Protein AF-A0A935LVL6-F1 (afdb_monomer)

Nearest PDB structures (foldseek):
  3tn4-assembly1_B  TM=4.887E-01  e=4.493E-04  Geobacillus kaustophilus HTA426
  3tnb-assembly1_B  TM=4.854E-01  e=2.187E-03  Geobacillus kaustophilus HTA426
  1w8s-assembly1_A  TM=5.101E-01  e=4.886E-02  Thermoproteus tenax
  1ojx-assembly1_E  TM=4.366E-01  e=8.780E-02  Thermoproteus tenax
  8hp2-assembly1_A  TM=2.354E-01  e=1.380E+00  Candida tropicalis

Radius of gyration: 24.81 Å; Cα contacts (8 Å, |Δi|>4): 766; chains: 1; bounding box: 55×67×106 Å

Sequence (387 aa):
MIPTLLFLFLLAPSLYAQAGWILEDSTWGQPFQRWEATSFIASPCDPQFDRIRDLMLDSLVRFTGVNRLRVEVRSGSENPVDHYAEWRAAGCPGGSDPAYLRWRQNRYVTVNDNDDSTINEGGFHFTELDATIENVVIPLRTRLEARGEDLHVNLCYVAFTGQNVGGTYIHDRPHEYAEFVLAVHQHLKKKWNIVPDSWEAVLEPDLVPQWTAQKLGAALNATAVTLRNNGIEPRFVAPSTTNMSNAIPWTKQIVAYPNAKAALKEMSYHRYSGTSIDVAVEIRSYADTLGIGSSMLEWWFDNATPDVLRTDLLTAGNTSWQEATISGHFDLIREGDSVRITRKKNAVLNGILTRYIKPGAMRIADSSENRYEEHSGRIRCGYQSKN

Secondary structure (DSSP, 8-state):
-PPP------------------EEEEEESSPP-EEEEES--S-TT-TTHHHHHHHHHHHHHHHT---EEEEEEEGGGBSSS-HHHHHHHTT---TT-HHHHHHHHHTT----SSSSSS--GGGB--HHHHHHIIIIIHHHHHHHHTTT---EEEEEEE--GGG-SS----TTSHHHHHHHHHHHHHHHHHHH----SEEE--SSGGG-TT--HHHHHHHHHHHHHHHHHTT----EEEEEEEEGGGHHHHHHHHTTSHHHHHHEEEEEEEEEES--HHHHHHHHHHHHHHT-EEEEEE-TTTT--HHHHHHHHHTS-EEEEEEEETGGGEEEEEETTEEEEEE-HHHHHHHHHHTT--TT-EEEEEGGGGTT-TTT----EEEEPP-

Mean predicted aligned error: 7.09 Å

Solvent-accessible surface area (backbone atoms only — not comparable to full-atom values): 20690 Å² total; per-residue (Å²): 140,80,86,82,82,81,84,79,81,81,77,75,81,80,78,74,78,74,87,77,83,50,72,45,95,49,69,55,84,57,51,27,52,40,33,30,26,32,68,53,65,70,62,95,65,42,94,57,38,70,62,52,44,50,55,48,52,59,46,38,57,72,45,42,34,48,37,24,36,37,39,70,42,48,46,16,30,31,16,84,56,54,42,58,55,55,19,50,74,68,59,54,53,61,85,87,36,68,52,33,45,53,23,61,29,39,45,35,23,30,41,79,56,55,102,70,87,64,90,42,73,80,18,51,40,54,64,64,46,52,50,45,41,68,69,39,51,52,61,47,32,57,58,30,47,77,70,80,40,69,63,43,38,32,37,30,33,36,53,69,50,89,54,36,79,62,82,49,75,54,62,72,38,28,58,54,34,21,41,52,54,45,52,53,47,50,49,38,34,74,76,72,68,40,72,70,68,27,37,30,68,35,58,32,35,84,80,26,90,81,51,45,40,59,49,51,11,48,19,41,24,39,26,32,50,52,31,46,79,68,77,37,86,51,35,30,33,35,45,32,16,44,36,35,59,48,25,58,69,30,39,62,40,20,49,70,28,68,47,21,39,74,24,47,49,30,47,22,20,18,62,81,33,64,73,49,72,68,50,27,41,51,49,25,55,54,25,54,78,71,75,31,28,23,25,44,70,44,34,72,88,86,61,48,32,59,66,52,53,46,45,39,47,70,48,19,40,33,16,31,43,26,52,36,35,55,35,65,38,40,46,83,46,77,60,86,95,43,77,50,73,46,72,30,72,43,43,55,58,42,16,67,52,38,61,70,60,47,65,59,17,35,38,25,45,36,66,66,65,85,75,77,49,96,83,68,80,70,88,64,68,52,73,44,71,71,130

Foldseek 3Di:
DDDDDDDDPPPDPPPPPDPDWDFDPDFDADFFAFEEAELDQDQLLDPCLLVSLVQLLLCCVVFQLGQEYEYEDELLQQALDPLVVQCVVVRVDDDPDPSNLSCQQRSQAHDHCDPDLDDPVSRGDCVVSVSSCVRGVVVNQVSQVVVVGGHQYEYEYEHQPVRHPDHDHDCLAQSSVLSVVVSVQCVCCVPPVDGHNAYEQYAAQVNHVSDDLLSSLSNLLNNLVSCVVVVHHHAYEDDNHAALLVQVVSVVNSCVRPSSLVRYAEREYEHNHNDDLVSLQVLRVVCVVSSHFYEHADDDDQPLAPVVVQSNCQRNVHSYYYRYHSNRQWDWDDDPVDIDIDGDPRSNVSSVPSNPRDGRKTKTAIPVVPPDPPPPPRGDIDIDDPD

pLDDT: mean 89.14, std 17.25, range [29.91, 98.88]

Structure (mmCIF, N/CA/C/O backbone):
data_AF-A0A935LVL6-F1
#
_entry.id   AF-A0A935LVL6-F1
#
loop_
_atom_site.group_PDB
_atom_site.id
_atom_site.type_symbol
_atom_site.label_atom_id
_atom_site.label_alt_id
_atom_site.label_comp_id
_atom_site.label_asym_id
_atom_site.label_entity_id
_atom_site.label_seq_id
_atom_site.pdbx_PDB_ins_code
_atom_site.Cartn_x
_atom_site.Cartn_y
_atom_site.Cartn_z
_atom_site.occupancy
_atom_site.B_iso_or_equiv
_atom_site.auth_seq_id
_atom_site.auth_comp_id
_atom_site.auth_asym_id
_atom_site.auth_atom_id
_atom_site.pdbx_PDB_model_num
ATOM 1 N N . MET A 1 1 ? -9.160 46.300 80.493 1.00 36.72 1 MET A N 1
ATOM 2 C CA . MET A 1 1 ? -9.694 45.086 79.841 1.00 36.72 1 MET A CA 1
ATOM 3 C C . MET A 1 1 ? -10.055 45.454 78.413 1.00 36.72 1 MET A C 1
ATOM 5 O O . MET A 1 1 ? -11.001 46.201 78.219 1.00 36.72 1 MET A O 1
ATOM 9 N N . ILE A 1 2 ? -9.237 45.034 77.449 1.00 30.97 2 ILE A N 1
ATOM 10 C CA . ILE A 1 2 ? -9.444 45.250 76.010 1.00 30.97 2 ILE A CA 1
ATOM 11 C C . ILE A 1 2 ? -9.956 43.913 75.455 1.00 30.97 2 ILE A C 1
ATOM 13 O O . ILE A 1 2 ? -9.275 42.913 75.683 1.00 30.97 2 ILE A O 1
ATOM 17 N N . PRO A 1 3 ? -11.118 43.837 74.785 1.00 37.59 3 PRO A N 1
ATOM 18 C CA . PRO A 1 3 ? -11.537 42.604 74.142 1.00 37.59 3 PRO A CA 1
ATOM 19 C C . PRO A 1 3 ? -10.893 42.513 72.757 1.00 37.59 3 PRO A C 1
ATOM 21 O O . PRO A 1 3 ? -11.117 43.348 71.883 1.00 37.59 3 PRO A O 1
ATOM 24 N N . THR A 1 4 ? -10.070 41.486 72.578 1.00 35.34 4 THR A N 1
ATOM 25 C CA . THR A 1 4 ? -9.471 41.098 71.303 1.00 35.34 4 THR A CA 1
ATOM 26 C C . THR A 1 4 ? -10.552 40.502 70.397 1.00 35.34 4 THR A C 1
ATOM 28 O O . THR A 1 4 ? -11.146 39.478 70.732 1.00 35.34 4 THR A O 1
ATOM 31 N N . LEU A 1 5 ? -10.807 41.135 69.249 1.00 33.56 5 LEU A N 1
ATOM 32 C CA . LEU A 1 5 ? -11.613 40.572 68.164 1.00 33.56 5 LEU A CA 1
ATOM 33 C C . LEU A 1 5 ? -10.798 39.469 67.467 1.00 33.56 5 LEU A C 1
ATOM 35 O O . LEU A 1 5 ? -9.768 39.750 66.855 1.00 33.56 5 LEU A O 1
ATOM 39 N N . LEU A 1 6 ? -11.255 38.221 67.554 1.00 29.91 6 LEU A N 1
ATOM 40 C CA . LEU A 1 6 ? -10.710 37.104 66.785 1.00 29.91 6 LEU A CA 1
ATOM 41 C C . LEU A 1 6 ? -11.423 37.060 65.424 1.00 29.91 6 LEU A C 1
ATOM 43 O O . LEU A 1 6 ? -12.590 36.682 65.342 1.00 29.91 6 LEU A O 1
ATOM 47 N N . PHE A 1 7 ? -10.735 37.465 64.355 1.00 34.50 7 PHE A N 1
ATOM 48 C CA . PHE A 1 7 ? -11.196 37.247 62.983 1.00 34.50 7 PHE A CA 1
ATO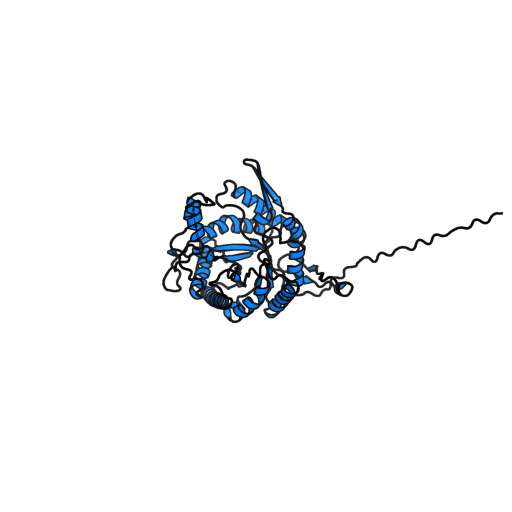M 49 C C . PHE A 1 7 ? -10.971 35.777 62.608 1.00 34.50 7 PHE A C 1
ATOM 51 O O . PHE A 1 7 ? -9.836 35.343 62.415 1.00 34.50 7 PHE A O 1
ATOM 58 N N . LEU A 1 8 ? -12.055 35.008 62.503 1.00 31.31 8 LEU A N 1
ATOM 59 C CA . LEU A 1 8 ? -12.034 33.672 61.914 1.00 31.31 8 LEU A CA 1
ATOM 60 C C . LEU A 1 8 ? -12.079 33.826 60.383 1.00 31.31 8 LEU A C 1
ATOM 62 O O . LEU A 1 8 ? -13.119 34.162 59.818 1.00 31.31 8 LEU A O 1
ATOM 66 N N . PHE A 1 9 ? -10.957 33.599 59.699 1.00 36.47 9 PHE A N 1
ATOM 67 C CA . PHE A 1 9 ? -10.961 33.410 58.248 1.00 36.47 9 PHE A CA 1
ATOM 68 C C . PHE A 1 9 ? -11.577 32.039 57.936 1.00 36.47 9 PHE A C 1
ATOM 70 O O . PHE A 1 9 ? -10.944 31.003 58.130 1.00 36.47 9 PHE A O 1
ATOM 77 N N . LEU A 1 10 ? -12.817 32.030 57.443 1.00 38.78 10 LEU A N 1
ATOM 78 C CA . LEU A 1 10 ? -13.394 30.880 56.749 1.00 38.78 10 LEU A CA 1
ATOM 79 C C . LEU A 1 10 ? -12.678 30.731 55.399 1.00 38.78 10 LEU A C 1
ATOM 81 O O . LEU A 1 10 ? -13.042 31.367 54.413 1.00 38.78 10 LEU A O 1
ATOM 85 N N . LEU A 1 11 ? -11.638 29.898 55.357 1.00 40.16 11 LEU A N 1
ATOM 86 C CA . LEU A 1 11 ? -11.131 29.350 54.102 1.00 40.16 11 LEU A CA 1
ATOM 87 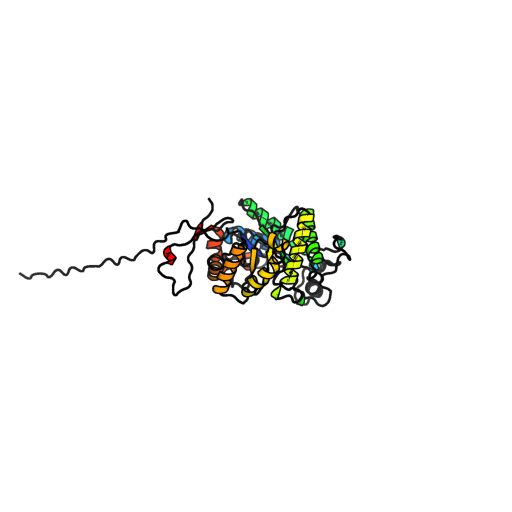C C . LEU A 1 11 ? -12.172 28.352 53.587 1.00 40.16 11 LEU A C 1
ATOM 89 O O . LEU A 1 11 ? -12.275 27.237 54.095 1.00 40.16 11 LEU A O 1
ATOM 93 N N . ALA A 1 12 ? -12.969 28.758 52.599 1.00 43.97 12 ALA A N 1
ATOM 94 C CA . ALA A 1 12 ? -13.774 27.821 51.830 1.00 43.97 12 ALA A CA 1
ATOM 95 C C . ALA A 1 12 ? -12.820 26.848 51.109 1.00 43.97 12 ALA A C 1
ATOM 97 O O . ALA A 1 12 ? -11.980 27.311 50.329 1.00 43.97 12 ALA A O 1
ATOM 98 N N . PRO A 1 13 ? -12.901 25.524 51.334 1.00 47.06 13 PRO A N 1
ATOM 99 C CA . PRO A 1 13 ? -12.184 24.587 50.491 1.00 47.06 13 PRO A CA 1
ATOM 100 C C . PRO A 1 13 ? -12.800 24.680 49.095 1.00 47.06 13 PRO A C 1
ATOM 102 O O . PRO A 1 13 ? -13.972 24.366 48.887 1.00 47.06 13 PRO A O 1
ATOM 105 N N . SER A 1 14 ? -12.013 25.148 48.132 1.00 48.31 14 SER A N 1
ATOM 106 C CA . SER A 1 14 ? -12.332 24.992 46.720 1.00 48.31 14 SER A CA 1
ATOM 107 C C . SER A 1 14 ? -12.294 23.496 46.414 1.00 48.31 14 SER A C 1
ATOM 109 O O . SER A 1 14 ? -11.238 22.904 46.208 1.00 48.31 14 SER A O 1
ATOM 111 N N . LEU A 1 15 ? -13.466 22.861 46.436 1.00 45.41 15 LEU A N 1
ATOM 112 C CA . LEU A 1 15 ? -13.675 21.547 45.844 1.00 45.41 15 LEU A CA 1
ATOM 113 C C . LEU A 1 15 ? -13.460 21.695 44.336 1.00 45.41 15 LEU A C 1
ATOM 115 O O . LEU A 1 15 ? -14.382 22.020 43.592 1.00 45.41 15 LEU A O 1
ATOM 119 N N . TYR A 1 16 ? -12.229 21.483 43.877 1.00 48.66 16 TYR A N 1
ATOM 120 C CA . TYR A 1 16 ? -12.004 21.155 42.478 1.00 48.66 16 TYR A CA 1
ATOM 121 C C . TYR A 1 16 ? -12.711 19.825 42.228 1.00 48.66 16 TYR A C 1
ATOM 123 O O . TYR A 1 16 ? -12.293 18.789 42.744 1.00 48.66 16 TYR A O 1
ATOM 131 N N . ALA A 1 17 ? -13.810 19.856 41.475 1.00 50.00 17 ALA A N 1
ATOM 132 C CA . ALA A 1 17 ? -14.411 18.643 40.954 1.00 50.00 17 ALA A CA 1
ATOM 133 C C . ALA A 1 17 ? -13.336 17.917 40.132 1.00 50.00 17 ALA A C 1
ATOM 135 O O . ALA A 1 17 ? -12.923 18.401 39.077 1.00 50.00 17 ALA A O 1
ATOM 136 N N . GLN A 1 18 ? -12.839 16.786 40.634 1.00 52.22 18 GLN A N 1
ATOM 137 C CA . GLN A 1 18 ? -12.049 15.883 39.810 1.00 52.22 18 GLN A CA 1
ATOM 138 C C . GLN A 1 18 ? -12.948 15.441 38.658 1.00 52.22 18 GLN A C 1
ATOM 140 O O . GLN A 1 18 ? -14.045 14.929 38.886 1.00 52.22 18 GLN A O 1
ATOM 145 N N . ALA A 1 19 ? -12.500 15.668 37.424 1.00 54.75 19 ALA A N 1
ATOM 146 C CA . ALA A 1 19 ? -13.120 15.057 36.262 1.00 54.75 19 ALA A CA 1
ATOM 147 C C . ALA A 1 19 ? -12.921 13.539 36.385 1.00 54.75 19 ALA A C 1
ATOM 149 O O . ALA A 1 19 ? -11.852 13.014 36.078 1.00 54.75 19 ALA A O 1
ATOM 150 N N . GLY A 1 20 ? -13.923 12.860 36.944 1.00 51.50 20 GLY A N 1
ATOM 151 C CA . GLY A 1 20 ? -14.005 11.409 36.951 1.00 51.50 20 GLY A CA 1
ATOM 152 C C . GLY A 1 20 ? -14.354 10.921 35.551 1.00 51.50 20 GLY A C 1
ATOM 153 O O . GLY A 1 20 ? -15.218 11.499 34.892 1.00 51.50 20 GLY A O 1
ATOM 154 N N . TRP A 1 21 ? -13.671 9.874 35.107 1.00 55.03 21 TRP A N 1
ATOM 155 C CA . TRP A 1 21 ? -13.921 9.219 33.828 1.00 55.03 21 TRP A CA 1
ATOM 156 C C . TRP A 1 21 ? -14.741 7.967 3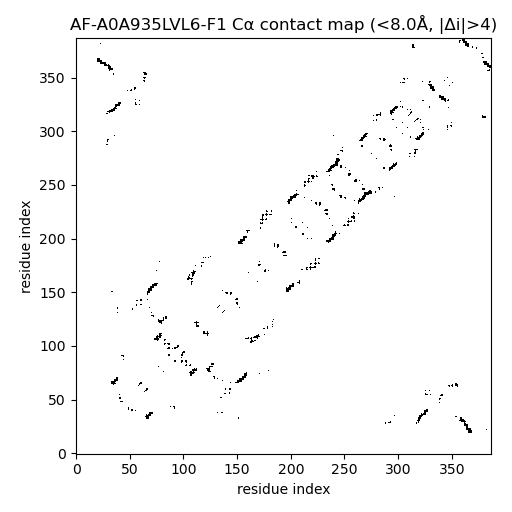4.102 1.00 55.03 21 TRP A C 1
ATOM 158 O O . TRP A 1 21 ? -14.334 7.135 34.914 1.00 55.03 21 TRP A O 1
ATOM 168 N N . ILE A 1 22 ? -15.894 7.846 33.452 1.00 60.09 22 ILE A N 1
ATOM 169 C CA . ILE A 1 22 ? -16.704 6.630 33.491 1.00 60.09 22 ILE A CA 1
ATOM 170 C C . ILE A 1 22 ? -16.692 6.078 32.068 1.00 60.09 22 ILE A C 1
ATOM 172 O O . ILE A 1 22 ? -17.391 6.580 31.186 1.00 60.09 22 ILE A O 1
ATOM 176 N N . LEU A 1 23 ? -15.854 5.067 31.852 1.00 61.75 23 LEU A N 1
ATOM 177 C CA . LEU A 1 23 ? -15.909 4.263 30.637 1.00 61.75 23 LEU A CA 1
ATOM 178 C C . LEU A 1 23 ? -17.202 3.450 30.680 1.00 61.75 23 LEU A C 1
ATOM 180 O O . LEU A 1 23 ? -17.509 2.841 31.707 1.00 61.75 23 LEU A O 1
ATOM 184 N N . GLU A 1 24 ? -17.974 3.480 29.599 1.00 67.62 24 GLU A N 1
ATOM 185 C CA . GLU A 1 24 ? -19.122 2.587 29.468 1.00 67.62 24 GLU A CA 1
ATOM 186 C C . GLU A 1 24 ? -18.647 1.178 29.119 1.00 67.62 24 GLU A C 1
ATOM 188 O O . GLU A 1 24 ? -17.582 1.009 28.547 1.00 67.62 24 GLU A O 1
ATOM 193 N N . ASP A 1 25 ? -19.453 0.152 29.377 1.00 67.31 25 ASP A N 1
ATOM 194 C CA . ASP A 1 25 ? -19.180 -1.190 28.838 1.00 67.31 25 ASP A CA 1
ATOM 195 C C . ASP A 1 25 ? -19.676 -1.336 27.379 1.00 67.31 25 ASP A C 1
ATOM 197 O O . ASP A 1 25 ? -19.673 -2.429 26.808 1.00 67.31 25 ASP A O 1
ATOM 201 N N . SER A 1 26 ? -20.134 -0.242 26.756 1.00 72.06 26 SER A N 1
ATOM 202 C CA . SER A 1 26 ? -20.651 -0.232 25.390 1.00 72.06 26 SER A CA 1
ATOM 203 C C . SER A 1 26 ? -19.505 -0.091 24.374 1.00 72.06 26 SER A C 1
ATOM 205 O O . SER A 1 26 ? -18.752 0.886 24.350 1.00 72.06 26 SER A O 1
ATOM 207 N N . THR A 1 27 ? -19.350 -1.100 23.512 1.00 78.12 27 THR A N 1
ATOM 208 C CA . THR A 1 27 ? -18.382 -1.076 22.402 1.00 78.12 27 THR A CA 1
ATOM 209 C C . THR A 1 27 ? -19.051 -0.699 21.089 1.00 78.12 27 THR A C 1
ATOM 211 O O . THR A 1 27 ? -20.196 -1.090 20.859 1.00 78.12 27 THR A O 1
ATOM 214 N N . TRP A 1 28 ? -18.327 -0.040 20.182 1.00 80.62 28 TRP A N 1
ATOM 215 C CA . TRP A 1 28 ? -18.859 0.322 18.864 1.00 80.62 28 TRP A CA 1
ATOM 216 C C . TRP A 1 28 ? -17.867 0.119 17.709 1.00 80.62 28 TRP A C 1
ATOM 218 O O . TRP A 1 28 ? -16.644 0.124 17.887 1.00 80.62 28 TRP A O 1
ATOM 228 N N . GLY A 1 29 ? -18.426 -0.027 16.503 1.00 83.31 29 GLY A N 1
ATOM 229 C CA . GLY A 1 29 ? -17.693 -0.197 15.247 1.00 83.31 29 GLY A CA 1
ATOM 230 C C . GLY A 1 29 ? -17.007 -1.558 15.104 1.00 83.31 29 GLY A C 1
ATOM 231 O O . GLY A 1 29 ? -17.212 -2.482 15.891 1.00 83.31 29 GLY A O 1
ATOM 232 N N . GLN A 1 30 ? -16.170 -1.677 14.075 1.00 89.69 30 GLN A N 1
ATOM 233 C CA . GLN A 1 30 ? -15.358 -2.873 13.837 1.00 89.69 30 GLN A CA 1
ATOM 234 C C . GLN A 1 30 ? -14.138 -2.938 14.779 1.00 89.69 30 GLN A C 1
ATOM 236 O O . GLN A 1 30 ? -13.633 -1.882 15.179 1.00 89.69 30 GLN A O 1
ATOM 241 N N . PRO A 1 31 ? -13.615 -4.139 15.101 1.00 93.44 31 PRO A N 1
ATOM 242 C CA . PRO A 1 31 ? -12.371 -4.282 15.851 1.00 93.44 31 PRO A CA 1
ATOM 243 C C . PRO A 1 31 ? -11.193 -3.647 15.112 1.00 93.44 31 PRO A C 1
ATOM 245 O O . PRO A 1 31 ? -11.071 -3.782 13.889 1.00 93.44 31 PRO A O 1
ATOM 248 N N . PHE A 1 32 ? -10.294 -3.012 15.864 1.00 96.00 32 PHE A N 1
ATOM 249 C CA . PHE A 1 32 ? -9.035 -2.521 15.324 1.00 96.00 32 PHE A CA 1
ATOM 250 C C . PHE A 1 32 ? -8.251 -3.679 14.698 1.00 96.00 32 PHE A C 1
ATOM 252 O O . PHE A 1 32 ? -8.143 -4.754 15.285 1.00 96.00 32 PHE A O 1
ATOM 259 N N . GLN A 1 33 ? -7.720 -3.467 13.501 1.00 95.94 33 GLN A N 1
ATOM 260 C CA . GLN A 1 33 ? -6.953 -4.453 12.756 1.00 95.94 33 GLN A CA 1
ATOM 261 C C . GLN A 1 33 ? -5.463 -4.193 12.946 1.00 95.94 33 GLN A C 1
ATOM 263 O O . GLN A 1 33 ? -4.809 -4.981 13.620 1.00 95.94 33 GLN A O 1
ATOM 268 N N . ARG A 1 34 ? -4.899 -3.127 12.361 1.00 96.94 34 ARG A N 1
ATOM 269 C CA . ARG A 1 34 ? -3.433 -3.000 12.240 1.00 96.94 34 ARG A CA 1
ATOM 270 C C . ARG A 1 34 ? -2.910 -1.569 12.111 1.00 96.94 34 ARG A C 1
ATOM 272 O O . ARG A 1 34 ? -3.566 -0.724 11.505 1.00 96.94 34 ARG A O 1
ATOM 279 N N . TRP A 1 35 ? -1.676 -1.353 12.562 1.00 97.56 35 TRP A N 1
ATOM 280 C CA . TRP A 1 35 ? -0.876 -0.152 12.288 1.00 97.56 35 TRP A CA 1
ATOM 281 C C . TRP A 1 35 ? 0.002 -0.386 11.064 1.00 97.56 35 TRP A C 1
ATOM 283 O O . TRP A 1 35 ? 0.789 -1.336 11.060 1.00 97.56 35 TRP A O 1
ATOM 293 N N . GLU A 1 36 ? -0.129 0.456 10.043 1.00 98.06 36 GLU A N 1
ATOM 294 C CA . GLU A 1 36 ? 0.543 0.278 8.756 1.00 98.06 36 GLU A CA 1
ATOM 295 C C . GLU A 1 36 ? 1.732 1.235 8.571 1.00 98.06 36 GLU A C 1
ATOM 297 O O . GLU A 1 36 ? 1.731 2.372 9.043 1.00 98.06 36 GLU A O 1
ATOM 302 N N . ALA A 1 37 ? 2.748 0.772 7.844 1.00 97.69 37 ALA A N 1
ATOM 303 C CA . ALA A 1 37 ? 3.737 1.619 7.186 1.00 97.69 37 ALA A CA 1
ATOM 304 C C . ALA A 1 37 ? 3.954 1.139 5.745 1.00 97.69 37 ALA A C 1
ATOM 306 O O . ALA A 1 37 ? 3.845 -0.055 5.473 1.00 97.69 37 ALA A O 1
ATOM 307 N N . THR A 1 38 ? 4.336 2.034 4.833 1.00 98.06 38 THR A N 1
ATOM 308 C CA . THR A 1 38 ? 4.813 1.637 3.494 1.00 98.06 38 THR A CA 1
ATOM 309 C C . THR A 1 38 ? 6.277 1.193 3.545 1.00 98.06 38 THR A C 1
ATOM 311 O O . THR A 1 38 ? 7.090 1.807 4.237 1.00 98.06 38 THR A O 1
ATOM 314 N N . SER A 1 39 ? 6.645 0.155 2.793 1.00 98.00 39 SER A N 1
ATOM 315 C CA . SER A 1 39 ? 7.922 -0.575 2.900 1.00 98.00 39 SER A CA 1
ATOM 316 C C . SER A 1 39 ? 9.217 0.191 2.593 1.00 98.00 39 SER A C 1
ATOM 318 O O . SER A 1 39 ? 10.304 -0.368 2.741 1.00 98.00 39 SER A O 1
ATOM 320 N N . PHE A 1 40 ? 9.154 1.461 2.195 1.00 97.06 40 PHE A N 1
ATOM 321 C CA . PHE A 1 40 ? 10.341 2.222 1.815 1.00 97.06 40 PHE A CA 1
ATOM 322 C C . PHE A 1 40 ? 11.240 2.585 3.018 1.00 97.06 40 PHE A C 1
ATOM 324 O O . PHE A 1 40 ? 10.791 3.219 3.975 1.00 97.06 40 PHE A O 1
ATOM 331 N N . ILE A 1 41 ? 12.530 2.227 2.930 1.00 96.69 41 ILE A N 1
ATOM 332 C CA . ILE A 1 41 ? 13.581 2.464 3.947 1.00 96.69 41 ILE A CA 1
ATOM 333 C C . ILE A 1 41 ? 14.620 3.477 3.443 1.00 96.69 41 ILE A C 1
ATOM 335 O O . ILE A 1 41 ? 14.835 4.528 4.042 1.00 96.69 41 ILE A O 1
ATOM 339 N N . ALA A 1 42 ? 15.289 3.149 2.341 1.00 95.00 42 ALA A N 1
ATOM 340 C CA . ALA A 1 42 ? 16.342 3.941 1.717 1.00 95.00 42 ALA A CA 1
ATOM 341 C C . ALA A 1 42 ? 16.494 3.501 0.253 1.00 95.00 42 ALA A C 1
ATOM 343 O O . ALA A 1 42 ? 15.818 2.570 -0.192 1.00 95.00 42 ALA A O 1
ATOM 344 N N . SER A 1 43 ? 17.391 4.153 -0.493 1.00 91.75 43 SER A N 1
ATOM 345 C CA . SER A 1 43 ? 17.746 3.693 -1.840 1.00 91.75 43 SER A CA 1
ATOM 346 C C . SER A 1 43 ? 18.260 2.244 -1.794 1.00 91.75 43 SER A C 1
ATOM 348 O O . SER A 1 43 ? 19.101 1.938 -0.947 1.00 91.75 43 SER A O 1
ATOM 350 N N . PRO A 1 44 ? 17.820 1.352 -2.699 1.00 88.25 44 PRO A N 1
ATOM 351 C CA . PRO A 1 44 ? 18.236 -0.051 -2.698 1.00 88.25 44 PRO A CA 1
ATOM 352 C C . PRO A 1 44 ? 19.713 -0.275 -3.062 1.00 88.25 44 PRO A C 1
ATOM 354 O O . PRO A 1 44 ? 20.191 -1.396 -2.902 1.00 88.25 44 PRO A O 1
ATOM 357 N N . CYS A 1 45 ? 20.423 0.747 -3.556 1.00 92.88 45 CYS A N 1
ATOM 358 C CA . CYS A 1 45 ? 21.876 0.715 -3.771 1.00 92.88 45 CYS A CA 1
ATOM 359 C C . CYS A 1 45 ? 22.651 1.566 -2.750 1.00 92.88 45 CYS A C 1
ATOM 361 O O . CYS A 1 45 ? 23.804 1.926 -2.984 1.00 92.88 45 CYS A O 1
ATOM 363 N N . ASP A 1 46 ? 22.032 1.938 -1.628 1.00 93.38 46 ASP A N 1
ATOM 364 C CA . ASP A 1 46 ? 22.750 2.609 -0.549 1.00 93.38 46 ASP A CA 1
ATOM 365 C C . ASP A 1 46 ? 23.834 1.676 0.022 1.00 93.38 46 ASP A C 1
ATOM 367 O O . ASP A 1 46 ? 23.508 0.564 0.445 1.00 93.38 46 ASP A O 1
ATOM 371 N N . PRO A 1 47 ? 25.115 2.087 0.087 1.00 93.50 47 PRO A N 1
ATOM 372 C CA . PRO A 1 47 ? 26.181 1.225 0.602 1.00 93.50 47 PRO A CA 1
ATOM 373 C C . PRO A 1 47 ? 25.995 0.867 2.084 1.00 93.50 47 PRO A C 1
ATOM 375 O O . PRO A 1 47 ? 26.590 -0.090 2.569 1.00 93.50 47 PRO A O 1
ATOM 378 N N . GLN A 1 48 ? 25.170 1.622 2.815 1.00 95.31 48 GLN A N 1
ATOM 379 C CA . GLN A 1 48 ? 24.835 1.369 4.215 1.00 95.31 48 GLN A CA 1
ATOM 380 C C . GLN A 1 48 ? 23.414 0.801 4.374 1.00 95.31 48 GLN A C 1
ATOM 382 O O . GLN A 1 48 ? 22.899 0.785 5.495 1.00 95.31 48 GLN A O 1
ATOM 387 N N . PHE A 1 49 ? 22.780 0.337 3.286 1.00 96.00 49 PHE A N 1
ATOM 388 C CA . PHE A 1 49 ? 21.383 -0.107 3.270 1.00 96.00 49 PHE A CA 1
ATOM 389 C C . PHE A 1 49 ? 21.076 -1.114 4.379 1.00 96.00 49 PHE A C 1
ATOM 391 O O . PHE A 1 49 ? 20.155 -0.878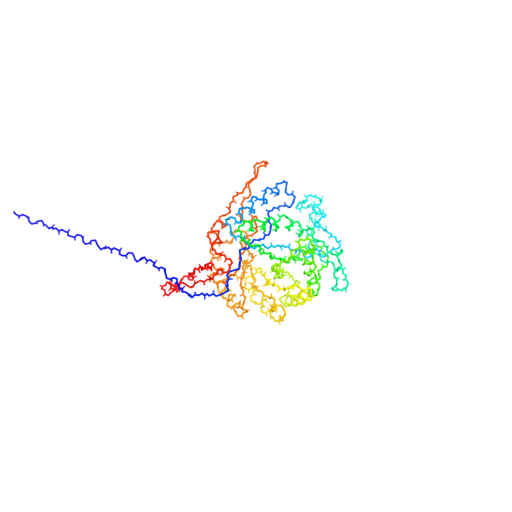 5.154 1.00 96.00 49 PHE A O 1
ATOM 398 N N . ASP A 1 50 ? 21.868 -2.183 4.513 1.00 96.62 50 ASP A N 1
ATOM 399 C CA . ASP A 1 50 ? 21.625 -3.228 5.517 1.00 96.62 50 ASP A CA 1
ATOM 400 C C . ASP A 1 50 ? 21.605 -2.664 6.941 1.00 96.62 50 ASP A C 1
ATOM 402 O O . ASP A 1 50 ? 20.697 -2.942 7.724 1.00 96.62 50 ASP A O 1
ATOM 406 N N . ARG A 1 51 ? 22.565 -1.789 7.262 1.00 96.56 51 ARG A N 1
ATOM 407 C CA . ARG A 1 51 ? 22.646 -1.156 8.581 1.00 96.56 51 ARG A CA 1
ATOM 408 C C . ARG A 1 51 ? 21.476 -0.203 8.822 1.00 96.56 51 ARG A C 1
ATOM 410 O O . ARG A 1 51 ? 20.944 -0.167 9.929 1.00 96.56 51 ARG A O 1
ATOM 417 N N . ILE A 1 52 ? 21.070 0.567 7.811 1.00 98.00 52 ILE A N 1
ATOM 418 C CA . ILE A 1 52 ? 19.917 1.475 7.904 1.00 98.00 52 ILE A CA 1
ATOM 419 C C . ILE A 1 52 ? 18.626 0.672 8.080 1.00 98.00 52 ILE A C 1
ATOM 421 O O . ILE A 1 52 ? 17.842 0.982 8.978 1.00 98.00 52 ILE A O 1
ATOM 425 N N . ARG A 1 53 ? 18.436 -0.380 7.273 1.00 97.81 53 ARG A N 1
ATOM 426 C CA . ARG A 1 53 ? 17.317 -1.320 7.368 1.00 97.81 53 ARG A CA 1
ATOM 427 C C . ARG A 1 53 ? 17.203 -1.850 8.784 1.00 97.81 53 ARG A C 1
ATOM 429 O O . ARG A 1 53 ? 16.152 -1.698 9.397 1.00 97.81 53 ARG A O 1
ATOM 436 N N . ASP A 1 54 ? 18.267 -2.444 9.312 1.00 98.06 54 ASP A N 1
ATOM 437 C CA . ASP A 1 54 ? 18.194 -3.115 10.606 1.00 98.06 54 ASP A CA 1
ATOM 438 C C . ASP A 1 54 ? 17.914 -2.130 11.747 1.00 98.06 54 ASP A C 1
ATOM 440 O O . ASP A 1 54 ? 17.047 -2.397 12.580 1.00 98.06 54 ASP A O 1
ATOM 444 N N . LEU A 1 55 ? 18.534 -0.941 11.728 1.00 97.56 55 LEU A N 1
ATOM 445 C CA . LEU A 1 55 ? 18.229 0.127 12.685 1.00 97.56 55 LEU A CA 1
ATOM 446 C C . LEU A 1 55 ? 16.753 0.550 12.631 1.00 97.56 55 LEU A C 1
ATOM 448 O O . LEU A 1 55 ? 16.107 0.675 13.677 1.00 97.56 55 LEU A O 1
ATOM 452 N N . MET A 1 56 ? 16.222 0.788 11.429 1.00 98.19 56 MET A N 1
ATOM 453 C CA . MET A 1 56 ? 14.843 1.242 11.252 1.00 98.19 56 MET A CA 1
ATOM 454 C C . MET A 1 56 ? 13.842 0.157 11.638 1.00 98.19 56 MET A C 1
ATOM 456 O O . MET A 1 56 ? 12.948 0.442 12.428 1.00 98.19 56 MET A O 1
ATOM 460 N N . LEU A 1 57 ? 14.005 -1.082 11.164 1.00 98.31 57 LEU A N 1
ATOM 461 C CA . LEU A 1 57 ? 13.081 -2.179 11.468 1.00 98.31 57 LEU A CA 1
ATOM 462 C C . LEU A 1 57 ? 13.060 -2.517 12.963 1.00 98.31 57 LEU A C 1
ATOM 464 O O . LEU A 1 57 ? 11.983 -2.688 13.535 1.00 98.31 57 LEU A O 1
ATOM 468 N N . ASP A 1 58 ? 14.222 -2.541 13.624 1.00 96.56 58 ASP A N 1
ATOM 469 C CA . ASP A 1 58 ? 14.299 -2.760 15.070 1.00 96.56 58 ASP A CA 1
ATOM 470 C C . ASP A 1 58 ? 13.587 -1.650 15.860 1.00 96.56 58 ASP A C 1
ATOM 472 O O . ASP A 1 58 ? 12.962 -1.890 16.897 1.00 96.56 58 ASP A O 1
ATOM 476 N N . SER A 1 59 ? 13.720 -0.399 15.416 1.00 95.56 59 SER A N 1
ATOM 477 C CA . SER A 1 59 ? 13.071 0.749 16.051 1.00 95.56 59 SER A CA 1
ATOM 478 C C . SER A 1 59 ? 11.562 0.759 15.784 1.00 95.56 59 SER A C 1
ATOM 480 O O . SER A 1 59 ? 10.773 1.011 16.698 1.00 95.56 59 SER A O 1
ATOM 482 N N . LEU A 1 60 ? 11.154 0.408 14.564 1.00 95.75 60 LEU A N 1
ATOM 483 C CA . LEU A 1 60 ? 9.768 0.395 14.110 1.00 95.75 60 LEU A CA 1
ATOM 484 C C . LEU A 1 60 ? 8.914 -0.523 14.996 1.00 95.75 60 LEU A C 1
ATOM 486 O O . LEU A 1 60 ? 7.986 -0.039 15.651 1.00 95.75 60 LEU A O 1
ATOM 490 N N . VAL A 1 61 ? 9.292 -1.801 15.126 1.00 92.81 61 VAL A N 1
ATOM 491 C CA . VAL A 1 61 ? 8.530 -2.784 15.925 1.00 92.81 61 VAL A CA 1
ATOM 492 C C . VAL A 1 61 ? 8.502 -2.447 17.418 1.00 92.81 61 VAL A C 1
ATOM 494 O O . VAL A 1 61 ? 7.537 -2.756 18.114 1.00 92.81 61 VAL A O 1
ATOM 497 N N . ARG A 1 62 ? 9.552 -1.796 17.939 1.00 89.75 62 ARG A N 1
ATOM 498 C CA . ARG A 1 62 ? 9.647 -1.453 19.367 1.00 89.75 62 ARG A CA 1
ATOM 499 C C . ARG A 1 62 ? 8.843 -0.211 19.740 1.00 89.75 62 ARG A C 1
ATOM 501 O O . ARG A 1 62 ? 8.319 -0.151 20.852 1.00 89.75 62 ARG A O 1
ATOM 508 N N . PHE A 1 63 ? 8.776 0.787 18.859 1.00 89.38 63 PHE A N 1
ATOM 509 C CA . PHE A 1 63 ? 8.280 2.116 19.230 1.00 89.38 63 PHE A CA 1
ATOM 510 C C . PHE A 1 63 ? 6.989 2.533 18.546 1.00 89.38 63 PHE A C 1
ATOM 512 O O . PHE A 1 63 ? 6.206 3.246 19.165 1.00 89.38 63 PHE A O 1
ATOM 519 N N . THR A 1 64 ? 6.768 2.099 17.309 1.00 88.31 64 THR A N 1
ATOM 520 C CA . THR A 1 64 ? 5.629 2.564 16.502 1.00 88.31 64 THR A CA 1
ATOM 521 C C . THR A 1 64 ? 4.463 1.584 16.513 1.00 88.31 64 THR A C 1
ATOM 523 O O . THR A 1 64 ? 3.356 1.964 16.161 1.00 88.31 64 THR A O 1
ATOM 526 N N . GLY A 1 65 ? 4.682 0.331 16.930 1.00 88.62 65 GLY A N 1
ATOM 527 C CA . GLY A 1 65 ? 3.633 -0.694 16.957 1.00 88.62 65 GLY A CA 1
ATOM 528 C C . GLY A 1 65 ? 3.178 -1.171 15.573 1.00 88.62 65 GLY A C 1
ATOM 529 O O . GLY A 1 65 ? 2.208 -1.921 15.503 1.00 88.62 65 GLY A O 1
ATOM 530 N N . VAL A 1 66 ? 3.865 -0.759 14.499 1.00 95.94 66 VAL A N 1
ATOM 531 C CA . VAL A 1 66 ? 3.583 -1.192 13.125 1.00 95.94 66 VAL A CA 1
ATOM 532 C C . VAL A 1 66 ? 3.650 -2.713 13.030 1.00 95.94 66 VAL A C 1
ATOM 534 O O . VAL A 1 66 ? 4.671 -3.329 13.339 1.00 95.94 66 VAL A O 1
ATOM 537 N N . ASN A 1 67 ? 2.543 -3.294 12.581 1.00 96.62 67 ASN A N 1
ATOM 538 C CA . ASN A 1 67 ? 2.348 -4.729 12.383 1.00 96.62 67 ASN A CA 1
ATOM 539 C C . ASN A 1 67 ? 1.588 -5.042 11.082 1.00 96.62 67 ASN A C 1
ATOM 541 O O . ASN A 1 67 ? 1.155 -6.172 10.854 1.00 96.62 67 ASN A O 1
ATOM 545 N N . ARG A 1 68 ? 1.444 -4.035 10.220 1.00 98.38 68 ARG A N 1
ATOM 546 C CA . ARG A 1 68 ? 1.022 -4.153 8.832 1.00 98.38 68 ARG A CA 1
ATOM 547 C C . ARG A 1 68 ? 1.996 -3.398 7.942 1.00 98.38 68 ARG A C 1
ATOM 549 O O . ARG A 1 68 ? 2.491 -2.335 8.308 1.00 98.38 68 ARG A O 1
ATOM 556 N N . LEU A 1 69 ? 2.294 -3.963 6.786 1.00 98.69 69 LEU A N 1
ATOM 557 C CA . LEU A 1 69 ? 3.230 -3.390 5.833 1.00 98.69 69 LEU A CA 1
ATOM 558 C C . LEU A 1 69 ? 2.548 -3.265 4.476 1.00 98.69 69 LEU A C 1
ATOM 560 O O . LEU A 1 69 ? 2.154 -4.280 3.896 1.00 98.69 69 LEU A O 1
ATOM 564 N N . ARG A 1 70 ? 2.459 -2.032 3.970 1.00 98.69 70 ARG A N 1
ATOM 565 C CA . ARG A 1 70 ? 2.080 -1.762 2.586 1.00 98.69 70 ARG A CA 1
ATOM 566 C C . ARG A 1 70 ? 3.286 -2.016 1.693 1.00 98.69 70 ARG A C 1
ATOM 568 O O . ARG A 1 70 ? 4.331 -1.379 1.849 1.00 98.69 70 ARG A O 1
ATOM 575 N N . VAL A 1 71 ? 3.151 -2.966 0.780 1.00 98.75 71 VAL A N 1
ATOM 576 C CA . VAL A 1 71 ? 4.189 -3.350 -0.179 1.00 98.75 71 VAL A CA 1
ATOM 577 C C . VAL A 1 71 ? 3.693 -3.006 -1.569 1.00 98.75 71 VAL A C 1
ATOM 579 O O . VAL A 1 71 ? 2.675 -3.522 -2.015 1.00 98.75 71 VAL A O 1
ATOM 582 N N . GLU A 1 72 ? 4.406 -2.121 -2.249 1.00 98.50 72 GLU A N 1
ATOM 583 C CA . GLU A 1 72 ? 4.023 -1.694 -3.589 1.00 98.50 72 GLU A CA 1
ATOM 584 C C . GLU A 1 72 ? 4.452 -2.724 -4.636 1.00 98.50 72 GLU A C 1
ATOM 586 O O . GLU A 1 72 ? 5.583 -3.212 -4.621 1.00 98.50 72 GLU A O 1
ATOM 591 N N . VAL A 1 73 ? 3.559 -3.003 -5.581 1.00 98.62 73 VAL A N 1
ATOM 592 C CA . VAL A 1 73 ? 3.873 -3.698 -6.828 1.00 98.62 73 VAL A CA 1
ATOM 593 C C . VAL A 1 73 ? 3.454 -2.804 -7.989 1.00 98.62 73 VAL A C 1
ATOM 595 O O . VAL A 1 73 ? 2.330 -2.299 -8.040 1.00 98.62 73 VAL A O 1
ATOM 598 N N . ARG A 1 74 ? 4.384 -2.538 -8.908 1.00 98.31 74 ARG A N 1
ATOM 599 C CA . ARG A 1 74 ? 4.132 -1.627 -10.025 1.00 98.31 74 ARG A CA 1
ATOM 600 C C . ARG A 1 74 ? 3.573 -2.383 -11.214 1.00 98.31 74 ARG A C 1
ATOM 602 O O . ARG A 1 74 ? 4.010 -3.483 -11.523 1.00 98.31 74 ARG A O 1
ATOM 609 N N . SER A 1 75 ? 2.645 -1.743 -11.911 1.00 97.88 75 SER A N 1
ATOM 610 C CA . SER A 1 75 ? 2.047 -2.281 -13.138 1.00 97.88 75 SER A CA 1
ATOM 611 C C . SER A 1 75 ? 3.067 -2.674 -14.206 1.00 97.88 75 SER A C 1
ATOM 613 O O . SER A 1 75 ? 2.875 -3.690 -14.858 1.00 97.88 75 SER A O 1
ATOM 615 N N . GLY A 1 76 ? 4.181 -1.947 -14.339 1.00 97.00 76 GLY A N 1
ATOM 616 C CA . GLY A 1 76 ? 5.226 -2.276 -15.313 1.00 97.00 76 GLY A CA 1
ATOM 617 C C . GLY A 1 76 ? 6.031 -3.542 -15.006 1.00 97.00 76 GLY A C 1
ATOM 618 O O . GLY A 1 76 ? 6.956 -3.845 -15.750 1.00 97.00 76 GLY A O 1
ATOM 619 N N . SER A 1 77 ? 5.708 -4.273 -13.933 1.00 97.44 77 SER A N 1
ATOM 620 C CA . SER A 1 77 ? 6.181 -5.649 -13.755 1.00 97.44 77 SER A CA 1
ATOM 621 C C . SER A 1 77 ? 5.624 -6.603 -14.813 1.00 97.44 77 SER A C 1
ATOM 623 O O . SER A 1 77 ? 6.225 -7.645 -15.018 1.00 97.44 77 SER A O 1
ATOM 625 N N . GLU A 1 78 ? 4.526 -6.265 -15.491 1.00 96.50 78 GLU A N 1
ATOM 626 C CA . GLU A 1 78 ? 4.062 -6.980 -16.684 1.00 96.50 78 GLU A CA 1
ATOM 627 C C . GLU A 1 78 ? 4.623 -6.301 -17.934 1.00 96.50 78 GLU A C 1
ATOM 629 O O . GLU A 1 78 ? 4.095 -5.311 -18.454 1.00 96.50 78 GLU A O 1
ATOM 634 N N . ASN A 1 79 ? 5.799 -6.762 -18.337 1.00 94.69 79 ASN A N 1
ATOM 635 C CA . ASN A 1 79 ? 6.570 -6.198 -19.429 1.00 94.69 79 ASN A CA 1
ATOM 636 C C . ASN A 1 79 ? 7.597 -7.239 -19.898 1.00 94.69 79 ASN A C 1
ATOM 638 O O . ASN A 1 79 ? 8.166 -7.933 -19.061 1.00 94.69 79 ASN A O 1
ATOM 642 N N . PRO A 1 80 ? 7.939 -7.333 -21.194 1.00 92.50 80 PRO A N 1
ATOM 643 C CA . PRO A 1 80 ? 9.033 -8.196 -21.637 1.00 92.50 80 PRO A CA 1
ATOM 644 C C . PRO A 1 80 ? 10.406 -7.789 -21.074 1.00 92.50 80 PRO A C 1
ATOM 646 O O . PRO A 1 80 ? 11.326 -8.608 -21.089 1.00 92.50 80 PRO A O 1
ATOM 649 N N . VAL A 1 81 ? 10.573 -6.552 -20.590 1.00 94.44 81 VAL A N 1
ATOM 650 C CA . VAL A 1 81 ? 11.845 -6.030 -20.073 1.00 94.44 81 VAL A CA 1
ATOM 651 C C . VAL A 1 81 ? 11.757 -5.694 -18.583 1.00 94.44 81 VAL A C 1
ATOM 653 O O . VAL A 1 81 ? 10.943 -4.875 -18.158 1.00 94.44 81 VAL A O 1
ATOM 656 N N . ASP A 1 82 ? 12.679 -6.244 -17.788 1.00 97.00 82 ASP A N 1
ATOM 657 C CA . ASP A 1 82 ? 12.866 -5.862 -16.385 1.00 97.00 82 ASP A CA 1
ATOM 658 C C . ASP A 1 82 ? 13.656 -4.548 -16.264 1.00 97.00 82 ASP A C 1
ATOM 660 O O . ASP A 1 82 ? 14.853 -4.513 -15.955 1.00 97.00 82 ASP A O 1
ATOM 664 N N . HIS A 1 83 ? 12.979 -3.428 -16.508 1.00 96.75 83 HIS A N 1
ATOM 665 C CA . HIS A 1 83 ? 13.604 -2.109 -16.421 1.00 96.75 83 HIS A CA 1
ATOM 666 C C . HIS A 1 83 ? 14.127 -1.768 -15.018 1.00 96.75 83 HIS A C 1
ATOM 668 O O . HIS A 1 83 ? 15.033 -0.942 -14.885 1.00 96.75 83 HIS A O 1
ATOM 674 N N . TYR A 1 84 ? 13.573 -2.377 -13.962 1.00 97.69 84 TYR A N 1
ATOM 675 C CA . TYR A 1 84 ? 14.089 -2.187 -12.609 1.00 97.69 84 TYR A CA 1
ATOM 676 C C . TYR A 1 84 ? 15.437 -2.890 -12.437 1.00 97.69 84 TYR A C 1
ATOM 678 O O . TYR A 1 84 ? 16.373 -2.286 -11.910 1.00 97.69 84 TYR A O 1
ATOM 686 N N . ALA A 1 85 ? 15.571 -4.132 -12.913 1.00 97.88 85 ALA A N 1
ATOM 687 C CA . ALA A 1 85 ? 16.843 -4.845 -12.899 1.00 97.88 85 ALA A CA 1
ATOM 688 C C . ALA A 1 85 ? 17.915 -4.122 -13.728 1.00 97.88 85 ALA A C 1
ATOM 690 O O . ALA A 1 85 ? 19.045 -3.997 -13.258 1.00 97.88 85 ALA A O 1
ATOM 691 N N . GLU A 1 86 ? 17.567 -3.573 -14.900 1.00 97.75 86 GLU A N 1
ATOM 692 C CA . GLU A 1 86 ? 18.480 -2.742 -15.704 1.00 97.75 86 GLU A CA 1
ATOM 693 C C . GLU A 1 86 ? 18.981 -1.517 -14.920 1.00 97.75 86 GLU A C 1
ATOM 695 O O . GLU A 1 86 ? 20.185 -1.252 -14.860 1.00 97.75 86 GLU A O 1
ATOM 700 N N . TRP A 1 87 ? 18.070 -0.779 -14.276 1.00 97.88 87 TRP A N 1
ATOM 701 C CA . TRP A 1 87 ? 18.419 0.378 -13.447 1.00 97.88 87 TRP A CA 1
ATOM 702 C C . TRP A 1 87 ? 19.274 -0.006 -12.236 1.00 97.88 87 TRP A C 1
ATOM 704 O O . TRP A 1 87 ? 20.238 0.688 -11.898 1.00 97.88 87 TRP A O 1
ATOM 714 N N . ARG A 1 88 ? 18.963 -1.136 -11.599 1.00 97.12 88 ARG A N 1
ATOM 715 C CA . ARG A 1 88 ? 19.723 -1.643 -10.457 1.00 97.12 88 ARG A CA 1
ATOM 716 C C . ARG A 1 88 ? 21.130 -2.074 -10.858 1.00 97.12 88 ARG A C 1
ATOM 718 O O . ARG A 1 88 ? 22.082 -1.728 -10.164 1.00 97.12 88 ARG A O 1
ATOM 725 N N . ALA A 1 89 ? 21.274 -2.762 -11.989 1.00 96.69 89 ALA A N 1
ATOM 726 C CA . ALA A 1 89 ? 22.568 -3.152 -12.546 1.00 96.69 89 ALA A CA 1
ATOM 727 C C . ALA A 1 89 ? 23.436 -1.934 -12.910 1.00 96.69 89 ALA A C 1
ATOM 729 O O . ALA A 1 89 ? 24.659 -2.002 -12.811 1.00 96.69 89 ALA A O 1
ATOM 730 N N . ALA A 1 90 ? 22.814 -0.801 -13.254 1.00 96.56 90 ALA A N 1
ATOM 731 C CA . ALA A 1 90 ? 23.496 0.476 -13.465 1.00 96.56 90 ALA A CA 1
ATOM 732 C C . ALA A 1 90 ? 23.915 1.197 -12.161 1.00 96.56 90 ALA A C 1
ATOM 734 O O . ALA A 1 90 ? 24.471 2.291 -12.226 1.00 96.56 90 ALA A O 1
ATOM 735 N N . GLY A 1 91 ? 23.661 0.617 -10.981 1.00 95.50 91 GLY A N 1
ATOM 736 C CA . GLY A 1 91 ? 24.035 1.192 -9.683 1.00 95.50 91 GLY A CA 1
ATOM 737 C C . GLY A 1 91 ? 22.986 2.126 -9.073 1.00 95.50 91 GLY A C 1
ATOM 738 O O . GLY A 1 91 ? 23.330 2.986 -8.264 1.00 95.50 91 GLY A O 1
ATOM 739 N N . CYS A 1 92 ? 21.715 1.974 -9.455 1.00 95.44 92 CYS A N 1
ATOM 740 C CA . CYS A 1 92 ? 20.598 2.812 -9.013 1.00 95.44 92 CYS A CA 1
ATOM 741 C C . CYS A 1 92 ? 20.847 4.332 -9.144 1.00 95.44 92 CYS A C 1
ATOM 743 O O . CYS A 1 92 ? 20.621 5.075 -8.177 1.00 95.44 92 CYS A O 1
ATOM 745 N N . PRO A 1 93 ? 21.316 4.836 -10.300 1.00 95.44 93 PRO A N 1
ATOM 746 C CA . PRO A 1 93 ? 21.553 6.264 -10.453 1.00 95.44 93 PRO A CA 1
ATOM 747 C C . PRO A 1 93 ? 20.244 7.054 -10.290 1.00 95.44 93 PRO A C 1
ATOM 749 O O . PRO A 1 93 ? 19.146 6.502 -10.388 1.00 95.44 93 PRO A O 1
ATOM 752 N N . GLY A 1 94 ? 20.348 8.352 -10.012 1.00 93.81 94 GLY A N 1
ATOM 753 C CA . GLY A 1 94 ? 19.199 9.242 -9.829 1.00 93.81 94 GLY A CA 1
ATOM 754 C C . GLY A 1 94 ? 19.202 10.422 -10.797 1.00 93.81 94 GLY A C 1
ATOM 755 O O . GLY A 1 94 ? 20.107 10.593 -11.612 1.00 93.81 94 GLY A O 1
ATOM 756 N N . GLY A 1 95 ? 18.192 11.284 -10.675 1.00 91.75 95 GLY A N 1
ATOM 757 C CA . GLY A 1 95 ? 18.139 12.551 -11.404 1.00 91.75 95 GLY A CA 1
ATOM 758 C C . GLY A 1 95 ? 17.947 12.365 -12.909 1.00 91.75 95 GLY A C 1
ATOM 759 O O . GLY A 1 95 ? 16.947 11.803 -13.341 1.00 91.75 95 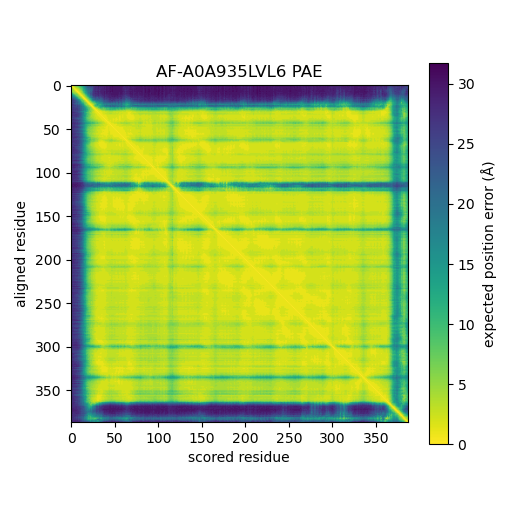GLY A O 1
ATOM 760 N N . SER A 1 96 ? 18.877 12.889 -13.707 1.00 95.12 96 SER A N 1
ATOM 761 C CA . SER A 1 96 ? 18.816 12.869 -15.174 1.00 95.12 96 SER A CA 1
ATOM 762 C C . SER A 1 96 ? 19.586 11.710 -15.814 1.00 95.12 96 SER A C 1
ATOM 764 O O . SER A 1 96 ? 19.800 11.728 -17.025 1.00 95.12 96 SER A O 1
ATOM 766 N N . ASP A 1 97 ? 20.052 10.736 -15.029 1.00 97.25 97 ASP A N 1
ATOM 767 C CA . ASP A 1 97 ? 20.772 9.585 -15.571 1.00 97.25 97 ASP A CA 1
ATOM 768 C C . ASP A 1 97 ? 19.880 8.758 -16.526 1.00 97.25 97 ASP A C 1
ATOM 770 O O . ASP A 1 97 ? 18.724 8.473 -16.188 1.00 97.25 97 ASP A O 1
ATOM 774 N N . PRO A 1 98 ? 20.380 8.336 -17.704 1.00 96.56 98 PRO A N 1
ATOM 775 C CA . PRO A 1 98 ? 19.583 7.589 -18.673 1.00 96.56 98 PRO A CA 1
ATOM 776 C C . PRO A 1 98 ? 18.988 6.276 -18.150 1.00 96.56 98 PRO A C 1
ATOM 778 O O . PRO A 1 98 ? 17.885 5.915 -18.560 1.00 96.56 98 PRO A O 1
ATOM 781 N N . ALA A 1 99 ? 19.678 5.544 -17.268 1.00 96.62 99 ALA A N 1
ATOM 782 C CA . ALA A 1 99 ? 19.155 4.301 -16.700 1.00 96.62 99 ALA A CA 1
ATOM 783 C C . ALA A 1 99 ? 17.985 4.583 -15.748 1.00 96.62 99 ALA A C 1
ATOM 785 O O . ALA A 1 99 ? 16.953 3.916 -15.819 1.00 96.62 99 ALA A O 1
ATOM 786 N N . TYR A 1 100 ? 18.108 5.625 -14.919 1.00 96.38 100 TYR A N 1
ATOM 787 C CA . TYR A 1 100 ? 17.021 6.077 -14.049 1.00 96.38 100 TYR A CA 1
ATOM 788 C C . TYR A 1 100 ? 15.803 6.541 -14.842 1.00 96.38 100 TYR A C 1
ATOM 790 O O . TYR A 1 100 ? 14.680 6.134 -14.548 1.00 96.38 100 TYR A O 1
ATOM 798 N N . LEU A 1 101 ? 16.017 7.387 -15.854 1.00 95.88 101 LEU A N 1
ATOM 799 C CA . LEU A 1 101 ? 14.935 7.906 -16.684 1.00 95.88 101 LEU A CA 1
ATOM 800 C C . LEU A 1 101 ? 14.215 6.776 -17.423 1.00 95.88 101 LEU A C 1
ATOM 802 O O . LEU A 1 101 ? 12.988 6.750 -17.410 1.00 95.88 101 LEU A O 1
ATOM 806 N N . ARG A 1 102 ? 14.950 5.806 -17.984 1.00 95.38 102 ARG A N 1
ATOM 807 C CA . ARG A 1 102 ? 14.365 4.638 -18.660 1.00 95.38 102 ARG A CA 1
ATOM 808 C C . ARG A 1 102 ? 13.471 3.827 -17.727 1.00 95.38 102 ARG A C 1
ATOM 810 O O . ARG A 1 102 ? 12.327 3.561 -18.082 1.00 95.38 102 ARG A O 1
ATOM 817 N N . TRP A 1 103 ? 13.949 3.485 -16.529 1.00 96.44 103 TRP A N 1
ATOM 818 C CA . TRP A 1 103 ? 13.118 2.799 -15.538 1.00 96.44 103 TRP A CA 1
ATOM 819 C C . TRP A 1 103 ? 11.901 3.638 -15.147 1.00 96.44 103 TRP A C 1
ATOM 821 O O . TRP A 1 103 ? 10.769 3.163 -15.211 1.00 96.44 103 TRP A O 1
ATOM 831 N N . ARG A 1 104 ? 12.105 4.916 -14.815 1.00 95.25 104 ARG A N 1
ATOM 832 C CA . ARG A 1 104 ? 11.028 5.819 -14.394 1.00 95.25 104 ARG A CA 1
ATOM 833 C C . ARG A 1 104 ? 9.923 5.963 -15.444 1.00 95.25 104 ARG A C 1
ATOM 835 O O . ARG A 1 104 ? 8.761 6.041 -15.059 1.00 95.25 104 ARG A O 1
ATOM 842 N N . GLN A 1 105 ? 10.279 6.006 -16.725 1.00 94.88 105 GLN A N 1
ATOM 843 C CA . GLN A 1 105 ? 9.345 6.157 -17.844 1.00 94.88 105 GLN A CA 1
ATOM 844 C C . GLN A 1 105 ? 8.569 4.876 -18.171 1.00 94.88 105 GLN A C 1
ATOM 846 O O . GLN A 1 105 ? 7.510 4.972 -18.782 1.00 94.88 105 GLN A O 1
ATOM 851 N N . ASN A 1 106 ? 9.081 3.702 -17.784 1.00 96.06 106 ASN A N 1
ATOM 852 C CA . ASN A 1 106 ? 8.485 2.408 -18.135 1.00 96.06 106 ASN A CA 1
ATOM 853 C C . ASN A 1 106 ? 7.912 1.636 -16.938 1.00 96.06 106 ASN A C 1
ATOM 855 O O . ASN A 1 106 ? 7.193 0.664 -17.132 1.00 96.06 106 ASN A O 1
ATOM 859 N N . ARG A 1 107 ? 8.152 2.070 -15.695 1.00 96.19 107 ARG A N 1
ATOM 860 C CA . ARG A 1 107 ? 7.696 1.358 -14.484 1.00 96.19 107 ARG A CA 1
ATOM 861 C C . ARG A 1 107 ? 6.175 1.204 -14.344 1.00 96.19 107 ARG A C 1
ATOM 863 O O . ARG A 1 107 ? 5.740 0.458 -13.473 1.00 96.19 107 ARG A O 1
ATOM 870 N N . TYR A 1 108 ? 5.373 1.899 -15.154 1.00 97.31 108 TYR A N 1
ATOM 871 C CA . TYR A 1 108 ? 3.917 1.706 -15.236 1.00 97.31 108 TYR A CA 1
ATOM 872 C C . TYR A 1 108 ? 3.422 1.423 -16.663 1.00 97.31 108 TYR A C 1
ATOM 874 O O . TYR A 1 108 ? 2.226 1.539 -16.935 1.00 97.31 108 TYR A O 1
ATOM 882 N N . VAL A 1 109 ? 4.330 1.124 -17.596 1.00 96.19 109 VAL A N 1
ATOM 883 C CA . VAL A 1 109 ? 3.981 0.677 -18.948 1.00 96.19 109 VAL A CA 1
ATOM 884 C C . VAL A 1 109 ? 3.769 -0.826 -18.897 1.00 96.19 109 VAL A C 1
ATOM 886 O O . VAL A 1 109 ? 4.681 -1.558 -18.519 1.00 96.19 109 VAL A O 1
ATOM 889 N N . THR A 1 110 ? 2.586 -1.270 -19.303 1.00 95.06 110 THR A N 1
ATOM 890 C CA . THR A 1 110 ? 2.210 -2.688 -19.317 1.00 95.06 110 THR A CA 1
ATOM 891 C C . THR A 1 110 ? 2.248 -3.207 -20.746 1.00 95.06 110 THR A C 1
ATOM 893 O O . THR A 1 110 ? 1.732 -2.542 -21.657 1.00 95.06 110 THR A O 1
ATOM 896 N N . VAL A 1 111 ? 2.798 -4.395 -20.946 1.00 90.88 111 VAL A N 1
ATOM 897 C CA . VAL A 1 111 ? 2.741 -5.111 -22.222 1.00 90.88 111 VAL A CA 1
ATOM 898 C C . VAL A 1 111 ? 2.153 -6.475 -21.942 1.00 90.88 111 VAL A C 1
ATOM 900 O O . VAL A 1 111 ? 2.753 -7.219 -21.177 1.00 90.88 111 VAL A O 1
ATOM 903 N N . ASN A 1 112 ? 1.027 -6.763 -22.592 1.00 84.06 112 ASN A N 1
ATOM 904 C CA . ASN A 1 112 ? 0.307 -8.008 -22.385 1.00 84.06 112 ASN A CA 1
ATOM 905 C C . ASN A 1 112 ? 1.238 -9.201 -22.611 1.00 84.06 112 ASN A C 1
ATOM 907 O O . ASN A 1 112 ? 1.966 -9.233 -23.613 1.00 84.06 112 ASN A O 1
ATOM 911 N N . ASP A 1 113 ? 1.239 -10.144 -21.680 1.00 71.56 113 ASP A N 1
ATOM 912 C CA . ASP A 1 113 ? 2.101 -11.312 -21.726 1.00 71.56 113 ASP A CA 1
ATOM 913 C C . ASP A 1 113 ? 1.646 -12.327 -22.791 1.00 71.56 113 ASP A C 1
ATOM 915 O O . ASP A 1 113 ? 2.498 -13.047 -23.338 1.00 71.56 113 ASP A O 1
ATOM 919 N N . ASN A 1 114 ? 0.353 -12.325 -23.157 1.00 75.88 114 ASN A N 1
ATOM 920 C CA . ASN A 1 114 ? -0.219 -12.997 -24.333 1.00 75.88 114 ASN A CA 1
ATOM 921 C C . ASN A 1 114 ? -1.612 -12.429 -24.738 1.00 75.88 114 ASN A C 1
ATOM 923 O O . ASN A 1 114 ? -2.136 -11.533 -24.107 1.00 75.88 114 ASN A O 1
ATOM 927 N N . ASP A 1 115 ? -2.249 -12.900 -25.817 1.00 74.94 115 ASP A N 1
ATOM 928 C CA . ASP A 1 115 ? -3.588 -12.403 -26.222 1.00 74.94 115 ASP A CA 1
ATOM 929 C C . ASP A 1 115 ? -4.763 -13.103 -25.474 1.00 74.94 115 ASP A C 1
ATOM 931 O O . ASP A 1 115 ? -5.896 -13.106 -25.971 1.00 74.94 115 ASP A O 1
ATOM 935 N N . ASP A 1 116 ? -4.524 -13.741 -24.317 1.00 72.44 116 ASP A N 1
ATOM 936 C CA . ASP A 1 116 ? -5.555 -14.423 -23.519 1.00 72.44 116 ASP A CA 1
ATOM 937 C C . ASP A 1 116 ? -5.473 -14.103 -22.012 1.00 72.44 116 ASP A C 1
ATOM 939 O O . ASP A 1 116 ? -5.074 -13.007 -21.661 1.00 72.44 116 ASP A O 1
ATOM 943 N N . SER A 1 117 ? -6.015 -14.966 -21.142 1.00 66.06 117 SER A N 1
ATOM 944 C CA . SER A 1 117 ? -6.043 -14.755 -19.683 1.00 66.06 117 SER A CA 1
ATOM 945 C C . SER A 1 117 ? -5.202 -15.789 -18.922 1.00 66.06 117 SER A C 1
ATOM 947 O O . SER A 1 117 ? -5.594 -16.232 -17.830 1.00 66.06 117 SER A O 1
ATOM 949 N N . THR A 1 118 ? -4.181 -16.339 -19.581 1.00 77.12 118 THR A N 1
ATOM 950 C CA . THR A 1 118 ? -3.293 -17.363 -19.033 1.00 77.12 118 THR A CA 1
ATOM 951 C C . THR A 1 118 ? -1.880 -16.829 -18.866 1.00 77.12 118 THR A C 1
ATOM 953 O O . THR A 1 118 ? -1.270 -16.341 -19.805 1.00 77.12 118 THR A O 1
ATOM 956 N N . ILE A 1 119 ? -1.312 -17.044 -17.681 1.00 84.50 119 ILE A N 1
ATOM 957 C CA . ILE A 1 119 ? -0.021 -16.453 -17.338 1.00 84.50 119 ILE A CA 1
ATOM 958 C C . ILE A 1 119 ? 1.100 -17.083 -18.168 1.00 84.50 119 ILE A C 1
ATOM 960 O O . ILE A 1 119 ? 1.464 -18.252 -17.991 1.00 84.50 119 ILE A O 1
ATOM 964 N N . ASN A 1 120 ? 1.719 -16.270 -19.010 1.00 86.38 120 ASN A N 1
ATOM 965 C CA . ASN A 1 120 ? 3.025 -16.501 -19.592 1.00 86.38 120 ASN A CA 1
ATOM 966 C C . ASN A 1 120 ? 4.095 -15.966 -18.627 1.00 86.38 120 ASN A C 1
ATOM 968 O O . ASN A 1 120 ? 4.377 -14.770 -18.587 1.00 86.38 120 ASN A O 1
ATOM 972 N N . GLU A 1 121 ? 4.739 -16.863 -17.863 1.00 81.88 121 GLU A N 1
ATOM 973 C CA . GLU A 1 121 ? 5.741 -16.491 -16.840 1.00 81.88 121 GLU A CA 1
ATOM 974 C C . GLU A 1 121 ? 6.849 -15.561 -17.384 1.00 81.88 121 GLU A C 1
ATOM 976 O O . GLU A 1 121 ? 7.393 -14.760 -16.630 1.00 81.88 121 GLU A O 1
ATOM 981 N N . GLY A 1 122 ? 7.177 -15.635 -18.682 1.00 83.94 122 GLY A N 1
ATOM 982 C CA . GLY A 1 122 ? 8.190 -14.781 -19.313 1.00 83.94 122 GLY A CA 1
ATOM 983 C C . GLY A 1 122 ? 7.768 -13.324 -19.545 1.00 83.94 122 GLY A C 1
ATOM 984 O O . GLY A 1 122 ? 8.626 -12.505 -19.876 1.00 83.94 122 GLY A O 1
ATOM 985 N N . GLY A 1 123 ? 6.481 -12.999 -19.393 1.00 91.38 123 GLY A N 1
ATOM 986 C CA . GLY A 1 123 ? 5.944 -11.639 -19.497 1.00 91.38 123 GLY A CA 1
ATOM 987 C C . GLY A 1 123 ? 5.962 -10.851 -18.186 1.00 91.38 123 GLY A C 1
ATOM 988 O O . GLY A 1 123 ? 5.663 -9.659 -18.195 1.00 91.38 123 GLY A O 1
ATOM 989 N N . PHE A 1 124 ? 6.347 -11.484 -17.071 1.00 96.00 124 PHE A N 1
ATOM 990 C CA . PHE A 1 124 ? 6.364 -10.855 -15.753 1.00 96.00 124 PHE A CA 1
ATOM 991 C C . PHE A 1 124 ? 7.770 -10.801 -15.151 1.00 96.00 124 PHE A C 1
ATOM 993 O O . PHE A 1 124 ? 8.450 -11.818 -15.020 1.00 96.00 124 PHE A O 1
ATOM 1000 N N . HIS A 1 125 ? 8.165 -9.620 -14.672 1.00 97.12 125 HIS A N 1
ATOM 1001 C CA . HIS A 1 125 ? 9.411 -9.398 -13.941 1.00 97.12 125 HIS A CA 1
ATOM 1002 C C . HIS A 1 125 ? 9.151 -8.757 -12.580 1.00 97.12 125 HIS A C 1
ATOM 1004 O O . HIS A 1 125 ? 8.715 -7.608 -12.455 1.00 97.12 125 HIS A O 1
ATOM 1010 N N . PHE A 1 126 ? 9.470 -9.506 -11.527 1.00 97.88 126 PHE A N 1
ATOM 1011 C CA . PHE A 1 126 ? 9.185 -9.120 -10.146 1.00 97.88 126 PHE A CA 1
ATOM 1012 C C . PHE A 1 126 ? 10.422 -8.676 -9.355 1.00 97.88 126 PHE A C 1
ATOM 1014 O O . PHE A 1 126 ? 10.314 -8.476 -8.153 1.00 97.88 126 PHE A O 1
ATOM 1021 N N . THR A 1 127 ? 11.579 -8.432 -9.984 1.00 98.19 127 THR A N 1
ATOM 1022 C CA . THR A 1 127 ? 12.844 -8.119 -9.280 1.00 98.19 127 THR A CA 1
ATOM 1023 C C . THR A 1 127 ? 12.730 -6.987 -8.247 1.00 98.19 127 THR A C 1
ATOM 1025 O O . THR A 1 127 ? 13.395 -7.022 -7.208 1.00 98.19 127 THR A O 1
ATOM 1028 N N . GLU A 1 128 ? 11.882 -5.982 -8.485 1.00 98.19 128 GLU A N 1
ATOM 1029 C CA . GLU A 1 128 ? 11.604 -4.928 -7.499 1.00 98.19 128 GLU A CA 1
ATOM 1030 C C . GLU A 1 128 ? 10.810 -5.429 -6.283 1.00 98.19 128 GLU A C 1
ATOM 1032 O O . GLU A 1 128 ? 11.164 -5.141 -5.132 1.00 98.19 128 GLU A O 1
ATOM 1037 N N . LEU A 1 129 ? 9.748 -6.198 -6.533 1.00 98.62 129 LEU A N 1
ATOM 1038 C CA . LEU A 1 129 ? 8.951 -6.832 -5.489 1.00 98.62 129 LEU A CA 1
ATOM 1039 C C . LEU A 1 129 ? 9.825 -7.799 -4.683 1.00 98.62 129 LEU A C 1
ATOM 1041 O O . LEU A 1 129 ? 9.859 -7.700 -3.459 1.00 98.62 129 LEU A O 1
ATOM 1045 N N . ASP A 1 130 ? 10.605 -8.647 -5.355 1.00 98.69 130 ASP A N 1
ATOM 1046 C CA . ASP A 1 130 ? 11.556 -9.592 -4.763 1.00 98.69 130 ASP A CA 1
ATOM 1047 C C . ASP A 1 130 ? 12.508 -8.899 -3.794 1.00 98.69 130 ASP A C 1
ATOM 1049 O O . ASP A 1 130 ? 12.651 -9.315 -2.642 1.00 98.69 130 ASP A O 1
ATOM 1053 N N . ALA A 1 131 ? 13.096 -7.784 -4.235 1.00 98.12 131 ALA A N 1
ATOM 1054 C CA . ALA A 1 131 ? 13.976 -6.981 -3.406 1.00 98.12 131 ALA A CA 1
ATOM 1055 C C . ALA A 1 131 ? 13.272 -6.506 -2.134 1.00 98.12 131 ALA A C 1
ATOM 1057 O O . ALA A 1 131 ? 13.871 -6.528 -1.061 1.00 98.12 131 ALA A O 1
ATOM 1058 N N . THR A 1 132 ? 12.012 -6.090 -2.235 1.00 98.62 132 THR A N 1
ATOM 1059 C CA . THR A 1 132 ? 11.227 -5.627 -1.086 1.00 98.62 132 THR A CA 1
ATOM 1060 C C . THR A 1 132 ? 10.861 -6.780 -0.149 1.00 98.62 132 THR A C 1
ATOM 1062 O O . THR A 1 132 ? 10.947 -6.626 1.073 1.00 98.62 132 THR A O 1
ATOM 1065 N N . ILE A 1 133 ? 10.504 -7.951 -0.688 1.00 98.81 133 ILE A N 1
ATOM 1066 C CA . ILE A 1 133 ? 10.216 -9.147 0.113 1.00 98.81 133 ILE A CA 1
ATOM 1067 C C . ILE A 1 133 ? 11.445 -9.558 0.928 1.00 98.81 133 ILE A C 1
ATOM 1069 O O . ILE A 1 133 ? 11.361 -9.701 2.150 1.00 98.81 133 ILE A O 1
ATOM 1073 N N . GLU A 1 134 ? 12.588 -9.704 0.261 1.00 98.62 134 GLU A N 1
ATOM 1074 C CA . GLU A 1 134 ? 13.834 -10.196 0.854 1.00 98.62 134 GLU A CA 1
ATOM 1075 C C . GLU A 1 134 ? 14.428 -9.199 1.855 1.00 98.62 134 GLU A C 1
ATOM 1077 O O . GLU A 1 134 ? 14.916 -9.592 2.913 1.00 98.62 134 GLU A O 1
ATOM 1082 N N . ASN A 1 135 ? 14.345 -7.899 1.557 1.00 98.44 135 ASN A N 1
ATOM 1083 C CA . ASN A 1 135 ? 14.999 -6.872 2.364 1.00 98.44 135 ASN A CA 1
ATOM 1084 C C . ASN A 1 135 ? 14.098 -6.200 3.396 1.00 98.44 135 ASN A C 1
ATOM 1086 O O . ASN A 1 135 ? 14.613 -5.511 4.269 1.00 98.44 135 ASN A O 1
ATOM 1090 N N . VAL A 1 136 ? 12.776 -6.342 3.319 1.00 98.62 136 VAL A N 1
ATOM 1091 C CA . VAL A 1 136 ? 11.867 -5.629 4.230 1.00 98.62 136 VAL A CA 1
ATOM 1092 C C . VAL A 1 136 ? 10.836 -6.568 4.832 1.00 98.62 136 VAL A C 1
ATOM 1094 O O . VAL A 1 136 ? 10.765 -6.670 6.055 1.00 98.62 136 VAL A O 1
ATOM 1097 N N . VAL A 1 137 ? 10.076 -7.290 4.003 1.00 98.75 137 VAL A N 1
ATOM 1098 C CA . VAL A 1 137 ? 8.960 -8.121 4.486 1.00 98.75 137 VAL A CA 1
ATOM 1099 C C . VAL A 1 137 ? 9.452 -9.247 5.387 1.00 98.75 137 VAL A C 1
ATOM 1101 O O . VAL A 1 137 ? 8.992 -9.359 6.523 1.00 98.75 137 VAL A O 1
ATOM 1104 N N . ILE A 1 138 ? 10.396 -10.063 4.910 1.00 98.69 138 ILE A N 1
ATOM 1105 C CA . ILE A 1 138 ? 10.927 -11.192 5.683 1.00 98.69 138 ILE A CA 1
ATOM 1106 C C . ILE A 1 138 ? 11.622 -10.692 6.963 1.00 98.69 138 ILE A C 1
ATOM 1108 O O . ILE A 1 138 ? 11.244 -11.147 8.045 1.00 98.69 138 ILE A O 1
ATOM 1112 N N . PRO A 1 139 ? 12.546 -9.707 6.911 1.00 98.62 139 PRO A N 1
ATOM 1113 C CA . PRO A 1 139 ? 13.199 -9.206 8.119 1.00 98.62 139 PRO A CA 1
ATOM 1114 C C . PRO A 1 139 ? 12.247 -8.567 9.140 1.00 98.62 139 PRO A C 1
ATOM 1116 O O . PRO A 1 139 ? 12.502 -8.669 10.344 1.00 98.62 139 PRO A O 1
ATOM 1119 N N . LEU A 1 140 ? 11.174 -7.897 8.700 1.00 98.62 140 LEU A N 1
ATOM 1120 C CA . LEU A 1 140 ? 10.163 -7.336 9.601 1.00 98.62 140 LEU A CA 1
ATOM 1121 C C . LEU A 1 140 ? 9.303 -8.438 10.227 1.00 98.62 140 LEU A C 1
ATOM 1123 O O . LEU A 1 140 ? 9.075 -8.411 11.437 1.00 98.62 140 LEU A O 1
ATOM 1127 N N . ARG A 1 141 ? 8.881 -9.429 9.432 1.00 98.56 141 ARG A N 1
ATOM 1128 C CA . ARG A 1 141 ? 8.122 -10.587 9.918 1.00 98.56 141 ARG A CA 1
ATOM 1129 C C . ARG A 1 141 ? 8.881 -11.311 11.026 1.00 98.56 141 ARG A C 1
ATOM 1131 O O . ARG A 1 141 ? 8.333 -11.471 12.108 1.00 98.56 141 ARG A O 1
ATOM 1138 N N . THR A 1 142 ? 10.158 -11.635 10.812 1.00 98.19 142 THR A N 1
ATOM 1139 C CA . THR A 1 142 ? 10.994 -12.305 11.824 1.00 98.19 142 THR A CA 1
ATOM 1140 C C . THR A 1 142 ? 11.057 -11.526 13.144 1.00 98.19 142 THR A C 1
ATOM 1142 O O . THR A 1 142 ? 11.033 -12.114 14.224 1.00 98.19 142 THR A O 1
ATOM 1145 N N . ARG A 1 143 ? 11.108 -10.188 13.087 1.00 98.00 143 ARG A N 1
ATOM 1146 C CA . ARG A 1 143 ? 11.132 -9.333 14.286 1.00 98.00 143 ARG A CA 1
ATOM 1147 C C . ARG A 1 143 ? 9.803 -9.312 15.034 1.00 98.00 143 ARG A C 1
ATOM 1149 O O . ARG A 1 143 ? 9.813 -9.223 16.261 1.00 98.00 143 ARG A O 1
ATOM 1156 N N . LEU A 1 144 ? 8.682 -9.357 14.317 1.00 96.94 144 LEU A N 1
ATOM 1157 C CA . LEU A 1 144 ? 7.350 -9.444 14.918 1.00 96.94 144 LEU A CA 1
ATOM 1158 C C . LEU A 1 144 ? 7.111 -10.836 15.516 1.00 96.94 144 LEU A C 1
ATOM 1160 O O . LEU A 1 144 ? 6.706 -10.925 16.673 1.00 96.94 144 LEU A O 1
ATOM 1164 N N . GLU A 1 145 ? 7.490 -11.905 14.810 1.00 97.31 145 GLU A N 1
ATOM 1165 C CA . GLU A 1 145 ? 7.374 -13.290 15.291 1.00 97.31 145 GLU A CA 1
ATOM 1166 C C . GLU A 1 145 ? 8.175 -13.512 16.582 1.00 97.31 145 GLU A C 1
ATOM 1168 O O . GLU A 1 145 ? 7.678 -14.121 17.528 1.00 97.31 145 GLU A O 1
ATOM 1173 N N . ALA A 1 146 ? 9.374 -12.925 16.687 1.00 96.88 146 ALA A N 1
ATOM 1174 C CA . ALA A 1 146 ? 10.180 -12.944 17.912 1.00 96.88 146 ALA A CA 1
ATOM 1175 C C . ALA A 1 146 ? 9.498 -12.262 19.119 1.00 96.88 146 ALA A C 1
ATOM 1177 O O . ALA A 1 146 ? 9.946 -12.411 20.257 1.00 96.88 146 ALA A O 1
ATOM 1178 N N . ARG A 1 147 ? 8.425 -11.501 18.883 1.00 93.62 147 ARG A N 1
ATOM 1179 C CA . ARG A 1 147 ? 7.595 -10.831 19.894 1.00 93.62 147 ARG A CA 1
ATOM 1180 C C . ARG A 1 147 ? 6.224 -11.496 20.060 1.00 93.62 147 ARG A C 1
ATOM 1182 O O . ARG A 1 147 ? 5.403 -10.973 20.807 1.00 93.62 147 ARG A O 1
ATOM 1189 N N . GLY A 1 148 ? 5.975 -12.618 19.380 1.00 95.00 148 GLY A N 1
ATOM 1190 C CA . GLY A 1 148 ? 4.667 -13.275 19.346 1.00 95.00 148 GLY A CA 1
ATOM 1191 C C . GLY A 1 148 ? 3.608 -12.498 18.556 1.00 95.00 148 GLY A C 1
ATOM 1192 O O . GLY A 1 148 ? 2.420 -12.709 18.776 1.00 95.00 148 GLY A O 1
ATOM 1193 N N . GLU A 1 149 ? 4.024 -11.588 17.673 1.00 94.50 149 GLU A N 1
ATOM 1194 C CA . GLU A 1 149 ? 3.148 -10.824 16.781 1.00 94.50 149 GLU A CA 1
ATOM 1195 C C . GLU A 1 149 ? 3.296 -11.342 15.339 1.00 94.50 149 GLU A C 1
ATOM 1197 O O . GLU A 1 149 ? 4.343 -11.857 14.950 1.00 94.50 149 GLU A O 1
ATOM 1202 N N . ASP A 1 150 ? 2.259 -11.189 14.525 1.00 95.94 150 ASP A N 1
ATOM 1203 C CA . ASP A 1 150 ? 2.268 -11.511 13.100 1.00 95.94 150 ASP A CA 1
ATOM 1204 C C . ASP A 1 150 ? 2.326 -10.238 12.239 1.00 95.94 150 ASP A C 1
ATOM 1206 O O . ASP A 1 150 ? 1.868 -9.162 12.639 1.00 95.94 150 ASP A O 1
ATOM 1210 N N . LEU A 1 151 ? 2.903 -10.365 11.040 1.00 98.25 151 LEU A N 1
ATOM 1211 C CA . LEU A 1 151 ? 2.934 -9.295 10.046 1.00 98.25 151 LEU A CA 1
ATOM 1212 C C . LEU A 1 151 ? 1.790 -9.465 9.047 1.00 98.25 151 LEU A C 1
ATOM 1214 O O . LEU A 1 151 ? 1.799 -10.438 8.299 1.00 98.25 151 LEU A O 1
ATOM 1218 N N . HIS A 1 152 ? 0.906 -8.470 8.957 1.00 98.56 152 HIS A N 1
ATOM 1219 C CA . HIS A 1 152 ? -0.056 -8.351 7.856 1.00 98.56 152 HIS A CA 1
ATOM 1220 C C . HIS A 1 152 ? 0.615 -7.707 6.634 1.00 98.56 152 HIS A C 1
ATOM 1222 O O . HIS A 1 152 ? 1.094 -6.574 6.708 1.00 98.56 152 HIS A O 1
ATOM 1228 N N . VAL A 1 153 ? 0.633 -8.389 5.493 1.00 98.69 153 VAL A N 1
ATOM 1229 C CA . VAL A 1 153 ? 1.161 -7.876 4.221 1.00 98.69 153 VAL A CA 1
ATOM 1230 C C . VAL A 1 153 ? 0.009 -7.386 3.346 1.00 98.69 153 VAL A C 1
ATOM 1232 O O . VAL A 1 153 ? -0.765 -8.183 2.817 1.00 98.69 153 VAL A O 1
ATOM 1235 N N . ASN A 1 154 ? -0.079 -6.067 3.174 1.00 98.75 154 ASN A N 1
ATOM 1236 C CA . ASN A 1 154 ? -1.016 -5.412 2.266 1.00 98.75 154 ASN A CA 1
ATOM 1237 C C . ASN A 1 154 ? -0.289 -5.085 0.953 1.00 98.75 154 ASN A C 1
ATOM 1239 O O . ASN A 1 154 ? 0.534 -4.169 0.916 1.00 98.75 154 ASN A O 1
ATOM 1243 N N . LEU A 1 155 ? -0.539 -5.842 -0.118 1.00 98.75 155 LEU A N 1
ATOM 1244 C CA . LEU A 1 155 ? 0.030 -5.510 -1.426 1.00 98.75 155 LEU A CA 1
ATOM 1245 C C . LEU A 1 155 ? -0.761 -4.371 -2.064 1.00 98.75 155 LEU A C 1
ATOM 1247 O O . LEU A 1 155 ? -1.962 -4.510 -2.257 1.00 98.75 155 LEU A O 1
ATOM 1251 N N . CYS A 1 156 ? -0.092 -3.285 -2.435 1.00 98.81 156 CYS A N 1
ATOM 1252 C CA . CYS A 1 156 ? -0.694 -2.134 -3.096 1.00 98.81 156 CYS A CA 1
ATOM 1253 C C . CYS A 1 156 ? -0.249 -2.060 -4.556 1.00 98.81 156 CYS A C 1
ATOM 1255 O O . CYS A 1 156 ? 0.944 -1.986 -4.861 1.00 98.81 156 CYS A O 1
ATOM 1257 N N . TYR A 1 157 ? -1.218 -2.086 -5.465 1.00 98.81 157 TYR A N 1
ATOM 1258 C CA . TYR A 1 157 ? -0.965 -1.944 -6.892 1.00 98.81 157 TYR A CA 1
ATOM 1259 C C . TYR A 1 157 ? -0.748 -0.477 -7.278 1.00 98.81 157 TYR A C 1
ATOM 1261 O O . TYR A 1 157 ? -1.592 0.379 -7.011 1.00 98.81 157 TYR A O 1
ATOM 1269 N N . VAL A 1 158 ? 0.356 -0.182 -7.972 1.00 98.50 158 VAL A N 1
ATOM 1270 C CA . VAL A 1 158 ? 0.744 1.190 -8.334 1.00 98.50 158 VAL A CA 1
ATOM 1271 C C . VAL A 1 158 ? 0.839 1.372 -9.851 1.00 98.50 158 VAL A C 1
ATOM 1273 O O . VAL A 1 158 ? 1.558 0.649 -10.550 1.00 98.50 158 VAL A O 1
ATOM 1276 N N . ALA A 1 159 ? 0.140 2.385 -10.373 1.00 97.31 159 ALA A N 1
ATOM 1277 C CA . ALA A 1 159 ? 0.072 2.664 -11.807 1.00 97.31 159 ALA A CA 1
ATOM 1278 C C . ALA A 1 159 ? -0.150 4.154 -12.130 1.00 97.31 159 ALA A C 1
ATOM 1280 O O . ALA A 1 159 ? -1.169 4.531 -12.705 1.00 97.31 159 ALA A O 1
ATOM 1281 N N . PHE A 1 160 ? 0.814 5.019 -11.805 1.00 96.56 160 PHE A N 1
ATOM 1282 C CA . PHE A 1 160 ? 0.751 6.442 -12.172 1.00 96.56 160 PHE A CA 1
ATOM 1283 C C . PHE A 1 160 ? 1.104 6.659 -13.652 1.00 96.56 160 PHE A C 1
ATOM 1285 O O . PHE A 1 160 ? 2.166 7.189 -13.983 1.00 96.56 160 PHE A O 1
ATOM 1292 N N . THR A 1 161 ? 0.205 6.253 -14.547 1.00 94.56 161 THR A N 1
ATOM 1293 C CA . THR A 1 161 ? 0.387 6.239 -16.013 1.00 94.56 161 THR A CA 1
ATOM 1294 C C . THR A 1 161 ? 0.759 7.594 -16.619 1.00 94.56 161 THR A C 1
ATOM 1296 O O . THR A 1 161 ? 1.405 7.635 -17.661 1.00 94.56 161 THR A O 1
ATOM 1299 N N . GLY A 1 162 ? 0.433 8.714 -15.962 1.00 92.38 162 GLY A N 1
ATOM 1300 C CA . GLY A 1 162 ? 0.878 10.052 -16.376 1.00 92.38 162 GLY A CA 1
ATOM 1301 C C . GLY A 1 162 ? 2.402 10.248 -16.341 1.00 92.38 162 GLY A C 1
ATOM 1302 O O . GLY A 1 162 ? 2.903 11.238 -16.864 1.00 92.38 162 GLY A O 1
ATOM 1303 N N . GLN A 1 163 ? 3.144 9.320 -15.730 1.00 91.75 163 GLN A N 1
ATOM 1304 C CA . GLN A 1 163 ? 4.610 9.299 -15.727 1.00 91.75 163 GLN A CA 1
ATOM 1305 C C . GLN A 1 163 ? 5.203 8.501 -16.895 1.00 91.75 163 GLN A C 1
ATOM 1307 O O . GLN A 1 163 ? 6.420 8.541 -17.092 1.00 91.75 163 GLN A O 1
ATOM 1312 N N . ASN A 1 164 ? 4.369 7.793 -17.657 1.00 92.31 164 ASN A N 1
ATOM 1313 C CA . ASN A 1 164 ? 4.814 7.049 -18.822 1.00 92.31 164 ASN A CA 1
ATOM 1314 C C . ASN A 1 164 ? 5.172 8.023 -19.949 1.00 92.31 164 ASN A C 1
ATOM 1316 O O . ASN A 1 164 ? 4.451 8.986 -20.214 1.00 92.31 164 ASN A O 1
ATOM 1320 N N . VAL A 1 165 ? 6.276 7.758 -20.644 1.00 87.19 165 VAL A N 1
ATOM 1321 C CA . VAL A 1 165 ? 6.674 8.512 -21.843 1.00 87.19 165 VAL A CA 1
ATOM 1322 C C . VAL A 1 165 ? 6.479 7.596 -23.048 1.00 87.19 165 VAL A C 1
ATOM 1324 O O . VAL A 1 165 ? 7.428 7.061 -23.612 1.00 87.19 165 VAL A O 1
ATOM 1327 N N . GLY A 1 166 ? 5.208 7.377 -23.394 1.00 84.69 166 GLY A N 1
ATOM 1328 C CA . GLY A 1 166 ? 4.772 6.389 -24.386 1.00 84.69 166 GLY A CA 1
ATOM 1329 C C . GLY A 1 166 ? 4.392 5.040 -23.767 1.00 84.69 166 GLY A C 1
ATOM 1330 O O . GLY A 1 166 ? 4.268 4.917 -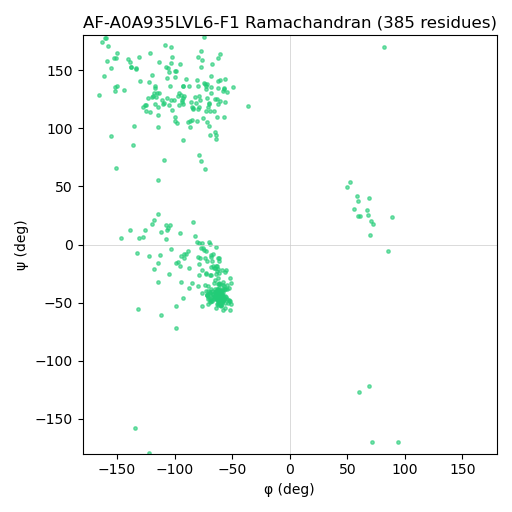22.551 1.00 84.69 166 GLY A O 1
ATOM 1331 N N . GLY A 1 167 ? 4.186 4.034 -24.618 1.00 86.38 167 GLY A N 1
ATOM 1332 C CA . GLY A 1 167 ? 3.778 2.691 -24.198 1.00 86.38 167 GLY A CA 1
ATOM 1333 C C . GLY A 1 167 ? 2.274 2.539 -23.941 1.00 86.38 167 GLY A C 1
ATOM 1334 O O . GLY A 1 167 ? 1.514 3.510 -23.934 1.00 86.38 167 GLY A O 1
ATOM 1335 N N . THR A 1 168 ? 1.848 1.290 -23.767 1.00 91.31 168 THR A N 1
ATOM 1336 C CA . THR A 1 168 ? 0.446 0.920 -23.539 1.00 91.31 168 THR A CA 1
ATOM 1337 C C . THR A 1 168 ? 0.165 0.780 -22.041 1.00 91.31 168 THR A C 1
ATOM 1339 O O . THR A 1 168 ? 1.064 0.533 -21.236 1.00 91.31 168 THR A O 1
ATOM 1342 N N . TYR A 1 169 ? -1.102 0.950 -21.666 1.00 95.25 169 TYR A N 1
ATOM 1343 C CA . TYR A 1 169 ? -1.632 0.550 -20.369 1.00 95.25 169 TYR A CA 1
ATOM 1344 C C . TYR A 1 169 ? -2.866 -0.328 -20.591 1.00 95.25 169 TYR A C 1
ATOM 1346 O O . TYR A 1 169 ? -3.819 0.147 -21.206 1.00 95.25 169 TYR A O 1
ATOM 1354 N N . ILE A 1 170 ? -2.835 -1.587 -20.147 1.00 95.00 170 ILE A N 1
ATOM 1355 C CA . ILE A 1 170 ? -3.903 -2.574 -20.405 1.00 95.00 170 ILE A CA 1
ATOM 1356 C C . ILE A 1 170 ? -4.644 -3.015 -19.146 1.00 95.00 170 ILE A C 1
ATOM 1358 O O . ILE A 1 170 ? -5.751 -3.535 -19.245 1.00 95.00 170 ILE A O 1
ATOM 1362 N N . HIS A 1 171 ? -4.092 -2.760 -17.958 1.00 96.19 171 HIS A N 1
ATOM 1363 C CA . HIS A 1 171 ? -4.727 -3.149 -16.697 1.00 96.19 171 HIS A CA 1
ATOM 1364 C C . HIS A 1 171 ? -6.004 -2.349 -16.383 1.00 96.19 171 HIS A C 1
ATOM 1366 O O . HIS A 1 171 ? -6.631 -2.592 -15.362 1.00 96.19 171 HIS A O 1
ATOM 1372 N N . ASP A 1 172 ? -6.435 -1.407 -17.230 1.00 93.69 172 ASP A N 1
ATOM 1373 C CA . ASP A 1 172 ? -7.783 -0.831 -17.136 1.00 93.69 172 ASP A CA 1
ATOM 1374 C C . ASP A 1 172 ? -8.876 -1.767 -17.697 1.00 93.69 172 ASP A C 1
ATOM 1376 O O . ASP A 1 172 ? -10.071 -1.459 -17.614 1.00 93.69 172 ASP A O 1
ATOM 1380 N N . ARG A 1 173 ? -8.467 -2.923 -18.235 1.00 96.06 173 ARG A N 1
ATOM 1381 C CA . ARG A 1 173 ? -9.314 -4.055 -18.605 1.00 96.06 173 ARG A CA 1
ATOM 1382 C C . ARG A 1 173 ? -9.408 -5.031 -17.421 1.00 96.06 173 ARG A C 1
ATOM 1384 O O . ARG A 1 173 ? -8.379 -5.477 -16.917 1.00 96.06 173 ARG A O 1
ATOM 1391 N N . PRO A 1 174 ? -10.623 -5.419 -16.985 1.00 97.00 174 PRO A N 1
ATOM 1392 C CA . PRO A 1 174 ? -10.802 -6.236 -15.784 1.00 97.00 174 PRO A CA 1
ATOM 1393 C C . PRO A 1 174 ? -10.051 -7.571 -15.743 1.00 97.00 174 PRO A C 1
ATOM 1395 O O . PRO A 1 174 ? -9.591 -7.963 -14.675 1.00 97.00 174 PRO A O 1
ATOM 1398 N N . HIS A 1 175 ? -9.957 -8.278 -16.872 1.00 95.69 175 HIS A N 1
ATOM 1399 C CA . HIS A 1 175 ? -9.336 -9.604 -16.920 1.00 95.69 175 HIS A CA 1
ATOM 1400 C C . HIS A 1 175 ? -7.807 -9.533 -16.878 1.00 95.69 175 HIS A C 1
ATOM 1402 O O . HIS A 1 175 ? -7.226 -10.249 -16.075 1.00 95.69 175 HIS A O 1
ATOM 1408 N N . GLU A 1 176 ? -7.195 -8.595 -17.605 1.00 95.38 176 GLU A N 1
ATOM 1409 C CA . GLU A 1 176 ? -5.746 -8.325 -17.543 1.00 95.38 176 GLU A CA 1
ATOM 1410 C C . GLU A 1 176 ? -5.319 -7.946 -16.120 1.00 95.38 176 GLU A C 1
ATOM 1412 O O . GLU A 1 176 ? -4.376 -8.483 -15.556 1.00 95.38 176 GLU A O 1
ATOM 1417 N N . TYR A 1 177 ? -6.081 -7.062 -15.467 1.00 98.00 177 TYR A N 1
ATOM 1418 C CA . TYR A 1 177 ? -5.808 -6.711 -14.076 1.00 98.00 177 TYR A CA 1
ATOM 1419 C C . TYR A 1 177 ? -5.910 -7.933 -13.148 1.00 98.00 177 TYR A C 1
ATOM 1421 O O . TYR A 1 177 ? -5.094 -8.107 -12.244 1.00 98.00 177 TYR A O 1
ATOM 1429 N N . ALA A 1 178 ? -6.918 -8.788 -13.347 1.00 98.12 178 ALA A N 1
ATOM 1430 C CA . ALA A 1 178 ? -7.100 -10.002 -12.557 1.00 98.12 178 ALA A CA 1
ATOM 1431 C C . ALA A 1 178 ? -5.966 -11.016 -12.756 1.00 98.12 178 ALA A C 1
ATOM 1433 O O . ALA A 1 178 ? -5.560 -11.660 -11.787 1.00 98.12 178 ALA A O 1
ATOM 1434 N N . GLU A 1 179 ? -5.469 -11.140 -13.982 1.00 96.38 179 GLU A N 1
ATOM 1435 C CA . GLU A 1 179 ? -4.303 -11.938 -14.341 1.00 96.38 179 GLU A CA 1
ATOM 1436 C C . GLU A 1 179 ? -3.035 -11.420 -13.674 1.00 96.38 179 GLU A C 1
ATOM 1438 O O . GLU A 1 179 ? -2.397 -12.182 -12.948 1.00 96.38 179 GLU A O 1
ATOM 1443 N N . PHE A 1 180 ? -2.748 -10.121 -13.783 1.00 97.81 180 PHE A N 1
ATOM 1444 C CA . PHE A 1 180 ? -1.628 -9.495 -13.085 1.00 97.81 180 PHE A CA 1
ATOM 1445 C C . PHE A 1 180 ? -1.653 -9.803 -11.582 1.00 97.81 180 PHE A C 1
ATOM 1447 O O . PHE A 1 180 ? -0.656 -10.233 -10.993 1.00 97.81 180 PHE A O 1
ATOM 1454 N N . VAL A 1 181 ? -2.814 -9.628 -10.936 1.00 98.56 181 VAL A N 1
ATOM 1455 C CA . VAL A 1 181 ? -2.966 -9.929 -9.504 1.00 98.56 181 VAL A CA 1
ATOM 1456 C C . VAL A 1 181 ? -2.674 -11.406 -9.224 1.00 98.56 181 VAL A C 1
ATOM 1458 O O . VAL A 1 181 ? -1.986 -11.715 -8.246 1.00 98.56 181 VAL A O 1
ATOM 1461 N N . LEU A 1 182 ? -3.174 -12.326 -10.055 1.00 98.06 182 LEU A N 1
ATOM 1462 C CA . LEU A 1 182 ? -2.913 -13.758 -9.905 1.00 98.06 182 LEU A CA 1
ATOM 1463 C C . LEU A 1 182 ? -1.423 -14.081 -10.080 1.00 98.06 182 LEU A C 1
ATOM 1465 O O . LEU A 1 182 ? -0.881 -14.814 -9.252 1.00 98.06 182 LEU A O 1
ATOM 1469 N N . ALA A 1 183 ? -0.760 -13.507 -11.086 1.00 97.94 183 ALA A N 1
ATOM 1470 C CA . ALA A 1 183 ? 0.664 -13.694 -11.348 1.00 97.94 183 ALA A CA 1
ATOM 1471 C C . ALA A 1 183 ? 1.510 -13.282 -10.137 1.00 97.94 183 ALA A C 1
ATOM 1473 O O . ALA A 1 183 ? 2.371 -14.042 -9.687 1.00 97.94 183 ALA A O 1
ATOM 1474 N N . VAL A 1 184 ? 1.190 -12.141 -9.516 1.00 98.44 184 VAL A N 1
ATOM 1475 C CA . VAL A 1 184 ? 1.851 -11.693 -8.281 1.00 98.44 184 VAL A CA 1
ATOM 1476 C C . VAL A 1 184 ? 1.646 -12.693 -7.135 1.00 98.44 184 VAL A C 1
ATOM 1478 O O . VAL A 1 184 ? 2.608 -13.058 -6.454 1.00 98.44 184 VAL A O 1
ATOM 1481 N N . HIS A 1 185 ? 0.418 -13.179 -6.917 1.00 98.44 185 HIS A N 1
ATOM 1482 C CA . HIS A 1 185 ? 0.145 -14.158 -5.855 1.00 98.44 185 HIS A CA 1
ATOM 1483 C C . HIS A 1 185 ? 0.882 -15.482 -6.091 1.00 98.44 185 HIS A C 1
ATOM 1485 O O . HIS A 1 185 ? 1.475 -16.033 -5.159 1.00 98.44 185 HIS A O 1
ATOM 1491 N N . GLN A 1 186 ? 0.861 -15.990 -7.324 1.00 97.38 186 GLN A N 1
ATOM 1492 C CA . GLN A 1 186 ? 1.539 -17.229 -7.694 1.00 97.38 186 GLN A CA 1
ATOM 1493 C C . GLN A 1 186 ? 3.053 -17.104 -7.528 1.00 97.38 186 GLN A C 1
ATOM 1495 O O . GLN A 1 186 ? 3.668 -17.999 -6.947 1.00 97.38 186 GLN A O 1
ATOM 1500 N N . HIS A 1 187 ? 3.644 -15.983 -7.947 1.00 97.94 187 HIS A N 1
ATOM 1501 C CA . HIS A 1 187 ? 5.069 -15.714 -7.769 1.00 97.94 187 HIS A CA 1
ATOM 1502 C C . HIS A 1 187 ? 5.475 -15.712 -6.291 1.00 97.94 187 HIS A C 1
ATOM 1504 O O . HIS A 1 187 ? 6.367 -16.463 -5.886 1.00 97.94 187 HIS A O 1
ATOM 1510 N N . LEU A 1 188 ? 4.768 -14.944 -5.452 1.00 98.44 188 LEU A N 1
ATOM 1511 C CA . LEU A 1 188 ? 5.053 -14.871 -4.015 1.00 98.44 188 LEU A CA 1
ATOM 1512 C C . LEU A 1 188 ? 4.904 -16.231 -3.319 1.00 98.44 188 LEU A C 1
ATOM 1514 O O . LEU A 1 188 ? 5.734 -16.607 -2.479 1.00 98.44 188 LEU A O 1
ATOM 1518 N N . LYS A 1 189 ? 3.871 -16.995 -3.695 1.00 97.75 189 LYS A N 1
ATOM 1519 C CA . LYS A 1 189 ? 3.624 -18.336 -3.164 1.00 97.75 189 LYS A CA 1
ATOM 1520 C C . LYS A 1 189 ? 4.709 -19.318 -3.602 1.00 97.75 189 LYS A C 1
ATOM 1522 O O . LYS A 1 189 ? 5.214 -20.062 -2.765 1.00 97.75 189 LYS A O 1
ATOM 1527 N N . LYS A 1 190 ? 5.092 -19.306 -4.880 1.00 97.38 190 LYS A N 1
ATOM 1528 C CA . LYS A 1 190 ? 6.114 -20.191 -5.461 1.00 97.38 190 LYS A CA 1
ATOM 1529 C C . LYS A 1 190 ? 7.493 -19.925 -4.859 1.00 97.38 190 LYS A C 1
ATOM 1531 O O . LYS A 1 190 ? 8.179 -20.876 -4.497 1.00 97.38 190 LYS A O 1
ATOM 1536 N N . LYS A 1 191 ? 7.893 -18.654 -4.725 1.00 98.12 191 LYS A N 1
ATOM 1537 C CA . LYS A 1 191 ? 9.261 -18.286 -4.326 1.00 98.12 191 LYS A CA 1
ATOM 1538 C C . LYS A 1 191 ? 9.476 -18.216 -2.808 1.00 98.12 191 LYS A C 1
ATOM 1540 O O . LYS A 1 191 ? 10.523 -18.657 -2.342 1.00 98.12 191 LYS A O 1
ATOM 1545 N N . TRP A 1 192 ? 8.505 -17.733 -2.024 1.00 98.25 192 TRP A N 1
ATOM 1546 C CA . TRP A 1 192 ? 8.659 -17.591 -0.559 1.00 98.25 192 TRP A CA 1
ATOM 1547 C C . TRP A 1 192 ? 7.545 -18.233 0.267 1.00 98.25 192 TRP A C 1
ATOM 1549 O O . TRP A 1 192 ? 7.514 -18.055 1.484 1.00 98.25 192 TRP A O 1
ATOM 1559 N N . ASN A 1 193 ? 6.615 -18.959 -0.360 1.00 97.19 193 ASN A N 1
ATOM 1560 C CA . ASN A 1 193 ? 5.423 -19.483 0.309 1.00 97.19 193 ASN A CA 1
ATOM 1561 C C . ASN A 1 193 ? 4.579 -18.382 0.992 1.00 97.19 193 ASN A C 1
ATOM 1563 O O . ASN A 1 193 ? 3.911 -18.632 1.995 1.00 97.19 193 ASN A O 1
ATOM 1567 N N . ILE A 1 194 ? 4.597 -17.162 0.445 1.00 97.12 194 ILE A N 1
ATOM 1568 C CA . ILE A 1 194 ? 3.834 -16.019 0.958 1.00 97.12 194 ILE A CA 1
ATOM 1569 C C . ILE A 1 194 ? 2.530 -15.893 0.174 1.00 97.12 194 ILE A C 1
ATOM 1571 O O . ILE A 1 194 ? 2.539 -15.874 -1.053 1.00 97.12 194 ILE A O 1
ATOM 1575 N N . VAL A 1 195 ? 1.417 -15.769 0.894 1.00 97.00 195 VAL A N 1
ATOM 1576 C CA . VAL A 1 195 ? 0.148 -15.266 0.357 1.00 97.00 195 VAL A CA 1
ATOM 1577 C C . VAL A 1 195 ? -0.085 -13.907 1.019 1.00 97.00 195 VAL A C 1
ATOM 1579 O O . VAL A 1 195 ? -0.024 -13.854 2.247 1.00 97.00 195 VAL A O 1
ATOM 1582 N N . PRO A 1 196 ? -0.283 -12.818 0.259 1.00 97.75 196 PRO A N 1
ATOM 1583 C CA . PRO A 1 196 ? -0.654 -11.525 0.829 1.00 97.75 196 PRO A CA 1
ATOM 1584 C C . PRO A 1 196 ? -1.928 -11.619 1.675 1.00 97.75 196 PRO A C 1
ATOM 1586 O O . PRO A 1 196 ? -2.867 -12.323 1.308 1.00 97.75 196 PRO A O 1
ATOM 1589 N N . ASP A 1 197 ? -1.985 -10.879 2.781 1.00 98.62 197 ASP A N 1
ATOM 1590 C CA . ASP A 1 197 ? -3.159 -10.846 3.664 1.00 98.62 197 ASP A CA 1
ATOM 1591 C C . ASP A 1 197 ? -4.279 -9.959 3.107 1.00 98.62 197 ASP A C 1
ATOM 1593 O O . ASP A 1 197 ? -5.464 -10.149 3.413 1.00 98.62 197 ASP A O 1
ATOM 1597 N N . SER A 1 198 ? -3.906 -8.972 2.290 1.00 98.69 198 SER A N 1
ATOM 1598 C CA . SER A 1 198 ? -4.829 -8.136 1.534 1.00 98.69 198 SER A CA 1
ATOM 1599 C C . SER A 1 198 ? -4.210 -7.593 0.252 1.00 98.69 198 SER A C 1
ATOM 1601 O O . SER A 1 198 ? -2.988 -7.520 0.099 1.00 98.69 198 SER A O 1
ATOM 1603 N N . TRP A 1 199 ? -5.091 -7.182 -0.654 1.00 98.88 199 TRP A N 1
ATOM 1604 C CA . TRP A 1 199 ? -4.757 -6.502 -1.894 1.00 98.88 199 TRP A CA 1
ATOM 1605 C C . TRP A 1 199 ? -5.446 -5.137 -1.944 1.00 98.88 199 TRP A C 1
ATOM 1607 O O . TRP A 1 199 ? -6.677 -5.044 -1.991 1.00 98.88 199 TRP A O 1
ATOM 1617 N N . GLU A 1 200 ? -4.649 -4.080 -1.922 1.00 98.81 200 GLU A N 1
ATOM 1618 C CA . GLU A 1 200 ? -5.081 -2.709 -2.120 1.00 98.81 200 GLU A CA 1
ATOM 1619 C C . GLU A 1 200 ? -5.155 -2.390 -3.609 1.00 98.81 200 GLU A C 1
ATOM 1621 O O . GLU A 1 200 ? -4.168 -2.458 -4.346 1.00 98.81 200 GLU A O 1
ATOM 1626 N N . ALA A 1 201 ? -6.379 -2.098 -4.044 1.00 98.12 201 ALA A N 1
ATOM 1627 C CA . ALA A 1 201 ? -6.784 -2.275 -5.427 1.00 98.12 201 ALA A CA 1
ATOM 1628 C C . ALA A 1 201 ? -5.987 -1.401 -6.404 1.00 98.12 201 ALA A C 1
ATOM 1630 O O . ALA A 1 201 ? -5.437 -1.896 -7.382 1.00 98.12 201 ALA A O 1
ATOM 1631 N N . VAL A 1 202 ? -5.909 -0.100 -6.166 1.00 98.44 202 VAL A N 1
ATOM 1632 C CA . VAL A 1 202 ? -5.067 0.808 -6.945 1.00 98.44 202 VAL A CA 1
ATOM 1633 C C . VAL A 1 202 ? -4.687 1.953 -6.024 1.00 98.44 202 VAL A C 1
ATOM 1635 O O . VAL A 1 202 ? -5.551 2.475 -5.325 1.00 98.44 202 VAL A O 1
ATOM 1638 N N . LEU A 1 203 ? -3.419 2.348 -6.034 1.00 98.50 203 LEU A N 1
ATOM 1639 C CA . LEU A 1 203 ? -2.972 3.550 -5.348 1.00 98.50 203 LEU A CA 1
ATOM 1640 C C . LEU A 1 203 ? -3.509 4.791 -6.068 1.00 98.50 203 LEU A C 1
ATOM 1642 O O . LEU A 1 203 ? -3.197 4.997 -7.242 1.00 98.50 203 LEU A O 1
ATOM 1646 N N . GLU A 1 204 ? -4.277 5.619 -5.360 1.00 98.25 204 GLU A N 1
ATOM 1647 C CA . GLU A 1 204 ? -4.728 6.938 -5.823 1.00 98.25 204 GLU A CA 1
ATOM 1648 C C . GLU A 1 204 ? -5.413 6.919 -7.200 1.00 98.25 204 GLU A C 1
ATOM 1650 O O . GLU A 1 204 ? -5.029 7.658 -8.116 1.00 98.25 204 GLU A O 1
ATOM 1655 N N . PRO A 1 205 ? -6.446 6.077 -7.398 1.00 98.19 205 PRO A N 1
ATOM 1656 C CA . PRO A 1 205 ? -7.057 5.914 -8.711 1.00 98.19 205 PRO A CA 1
ATOM 1657 C C . PRO A 1 205 ? -7.776 7.185 -9.182 1.00 98.19 205 PRO A C 1
ATOM 1659 O O . PRO A 1 205 ? -7.998 7.348 -10.377 1.00 98.19 205 PRO A O 1
ATOM 1662 N N . ASP A 1 206 ? -8.103 8.113 -8.278 1.00 97.44 206 ASP A N 1
ATOM 1663 C CA . ASP A 1 206 ? -8.660 9.428 -8.600 1.00 97.44 206 ASP A CA 1
ATOM 1664 C C . ASP A 1 206 ? -7.631 10.423 -9.169 1.00 97.44 206 ASP A C 1
ATOM 1666 O O . ASP A 1 206 ? -8.022 11.502 -9.619 1.00 97.44 206 ASP A O 1
ATOM 1670 N N . LEU A 1 207 ? -6.347 10.050 -9.233 1.00 96.12 207 LEU A N 1
ATOM 1671 C CA . LEU A 1 207 ? -5.297 10.773 -9.964 1.00 96.12 207 LEU A CA 1
ATOM 1672 C C . LEU A 1 207 ? -4.917 10.121 -11.303 1.00 96.12 207 LEU A C 1
ATOM 1674 O O . LEU A 1 207 ? -4.099 10.674 -12.044 1.00 96.12 207 LEU A O 1
ATOM 1678 N N . VAL A 1 208 ? -5.485 8.958 -11.635 1.00 95.19 208 VAL A N 1
ATOM 1679 C CA . VAL A 1 208 ? -5.101 8.181 -12.819 1.00 95.19 208 VAL A CA 1
ATOM 1680 C C . VAL A 1 208 ? -6.263 8.139 -13.820 1.00 95.19 208 VAL A C 1
ATOM 1682 O O . VAL A 1 208 ? -7.268 7.480 -13.564 1.00 95.19 208 VAL A O 1
ATOM 1685 N N . PRO A 1 209 ? -6.152 8.787 -14.997 1.00 93.06 209 PRO A N 1
ATOM 1686 C CA . PRO A 1 209 ? -7.294 9.019 -15.891 1.00 93.06 209 PRO A CA 1
ATOM 1687 C C . PRO A 1 209 ? -7.903 7.746 -16.498 1.00 93.06 209 PRO A C 1
ATOM 1689 O O . PRO A 1 209 ? -9.043 7.765 -16.958 1.00 93.06 209 PRO A O 1
ATOM 1692 N N . GLN A 1 210 ? -7.162 6.637 -16.526 1.00 95.31 210 GLN A N 1
ATOM 1693 C CA . GLN A 1 210 ? -7.665 5.348 -17.001 1.00 95.31 210 GLN A CA 1
ATOM 1694 C C . GLN A 1 210 ? -8.652 4.714 -16.017 1.00 95.31 210 GLN A C 1
ATOM 1696 O O . GLN A 1 210 ? -9.509 3.935 -16.451 1.00 95.31 210 GLN A O 1
ATOM 1701 N N . TRP A 1 211 ? -8.556 5.050 -14.728 1.00 97.81 211 TRP A N 1
ATOM 1702 C CA . TRP A 1 211 ? -9.374 4.477 -13.672 1.00 97.81 211 TRP A CA 1
ATOM 1703 C C . TRP A 1 211 ? -10.629 5.306 -13.410 1.00 97.81 211 TRP A C 1
ATOM 1705 O O . TRP A 1 211 ? -10.625 6.528 -13.320 1.00 97.81 211 TRP A O 1
ATOM 1715 N N . THR A 1 212 ? -11.737 4.591 -13.260 1.00 98.25 212 THR A N 1
ATOM 1716 C CA . THR A 1 212 ? -12.998 5.101 -12.718 1.00 98.25 212 THR A CA 1
ATOM 1717 C C . THR A 1 212 ? -13.470 4.116 -11.662 1.00 98.25 212 THR A C 1
ATOM 1719 O O . THR A 1 212 ? -13.065 2.948 -11.679 1.00 98.25 212 THR A O 1
ATOM 1722 N N . ALA A 1 213 ? -14.365 4.538 -10.773 1.00 98.19 213 ALA A N 1
ATOM 1723 C CA . ALA A 1 213 ? -14.904 3.639 -9.761 1.00 98.19 213 ALA A CA 1
ATOM 1724 C C . ALA A 1 213 ? -15.641 2.431 -10.376 1.00 98.19 213 ALA A C 1
ATOM 1726 O O . ALA A 1 213 ? -15.529 1.321 -9.856 1.00 98.19 213 ALA A O 1
ATOM 1727 N N . GLN A 1 214 ? -16.318 2.600 -11.523 1.00 98.38 214 GLN A N 1
ATOM 1728 C CA . GLN A 1 214 ? -16.938 1.484 -12.246 1.00 98.38 214 GLN A CA 1
ATOM 1729 C C . GLN A 1 214 ? -15.903 0.505 -12.805 1.00 98.38 214 GLN A C 1
ATOM 1731 O O . GLN A 1 214 ? -16.089 -0.703 -12.658 1.00 98.38 214 GLN A O 1
ATOM 1736 N N . LYS A 1 215 ? -14.831 1.006 -13.440 1.00 98.31 215 LYS A N 1
ATOM 1737 C CA . LYS A 1 215 ? -13.754 0.153 -13.971 1.00 98.31 215 LYS A CA 1
ATOM 1738 C C . LYS A 1 215 ? -13.044 -0.602 -12.851 1.00 98.31 215 LYS A C 1
ATOM 1740 O O . LYS A 1 215 ? -12.825 -1.801 -12.980 1.00 98.31 215 LYS A O 1
ATOM 1745 N N . LEU A 1 216 ? -12.757 0.070 -11.735 1.00 98.69 216 LEU A N 1
ATOM 1746 C CA . LEU A 1 216 ? -12.137 -0.553 -10.568 1.00 98.69 216 LEU A CA 1
ATOM 1747 C C . LEU A 1 216 ? -13.037 -1.638 -9.959 1.00 98.69 216 LEU A C 1
ATOM 1749 O O . LEU A 1 216 ? -12.565 -2.728 -9.646 1.00 98.69 216 LEU A O 1
ATOM 1753 N N . GLY A 1 217 ? -14.344 -1.382 -9.853 1.00 98.75 217 GLY A N 1
ATOM 1754 C CA . GLY A 1 217 ? -15.316 -2.386 -9.417 1.00 98.75 217 GLY A CA 1
ATOM 1755 C C . GLY A 1 217 ? -15.360 -3.617 -10.329 1.00 98.75 217 GLY A C 1
ATOM 1756 O O . GLY A 1 217 ? -15.346 -4.746 -9.836 1.00 98.75 217 GLY A O 1
ATOM 1757 N N . ALA A 1 218 ? -15.348 -3.413 -11.650 1.00 98.81 218 ALA A N 1
ATOM 1758 C CA . ALA A 1 218 ? -15.308 -4.501 -12.624 1.00 98.81 218 ALA A CA 1
ATOM 1759 C C . ALA A 1 218 ? -14.007 -5.316 -12.523 1.00 98.81 218 ALA A C 1
ATOM 1761 O O . ALA A 1 218 ? -14.064 -6.547 -12.513 1.00 98.81 218 ALA A O 1
ATOM 1762 N N . ALA A 1 219 ? -12.861 -4.640 -12.389 1.00 98.75 219 ALA A N 1
ATOM 1763 C CA . ALA A 1 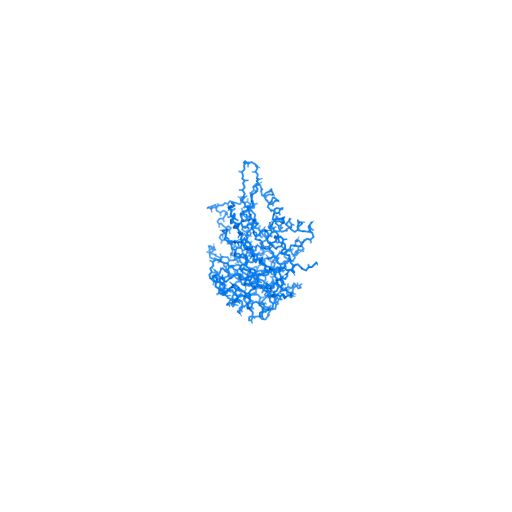219 ? -11.556 -5.266 -12.200 1.00 98.75 219 ALA A CA 1
ATOM 1764 C C . ALA A 1 219 ? -11.528 -6.128 -10.934 1.00 98.75 219 ALA A C 1
ATOM 1766 O O . ALA A 1 219 ? -11.298 -7.329 -11.024 1.00 98.75 219 ALA A O 1
ATOM 1767 N N . LEU A 1 220 ? -11.905 -5.575 -9.776 1.00 98.88 220 LEU A N 1
ATOM 1768 C CA . LEU A 1 220 ? -11.953 -6.332 -8.519 1.00 98.88 220 LEU A CA 1
ATOM 1769 C C . LEU A 1 220 ? -12.937 -7.506 -8.571 1.00 98.88 220 LEU A C 1
ATOM 1771 O O . LEU A 1 220 ? -12.701 -8.549 -7.962 1.00 98.88 220 LEU A O 1
ATOM 1775 N N . ASN A 1 221 ? -14.040 -7.371 -9.308 1.00 98.81 221 ASN A N 1
ATOM 1776 C CA . ASN A 1 221 ? -14.977 -8.470 -9.503 1.00 98.81 221 ASN A CA 1
ATOM 1777 C C . ASN A 1 221 ? -14.351 -9.622 -10.297 1.00 98.81 221 ASN A C 1
ATOM 1779 O O . ASN A 1 221 ? -14.520 -10.775 -9.899 1.00 98.81 221 ASN A O 1
ATOM 1783 N N . ALA A 1 222 ? -13.629 -9.318 -11.380 1.00 98.69 222 ALA A N 1
ATOM 1784 C CA . ALA A 1 222 ? -12.877 -10.312 -12.141 1.00 98.69 222 ALA A CA 1
ATOM 1785 C C . ALA A 1 222 ? -11.763 -10.932 -11.282 1.00 98.69 222 ALA A C 1
ATOM 1787 O O . ALA A 1 222 ? -11.700 -12.153 -11.166 1.00 98.69 222 ALA A O 1
ATOM 1788 N N . THR A 1 223 ? -10.979 -10.113 -10.573 1.00 98.81 223 THR A N 1
ATOM 1789 C CA . THR A 1 223 ? -9.919 -10.567 -9.661 1.00 98.81 223 THR A CA 1
ATOM 1790 C C . THR A 1 223 ? -10.447 -11.518 -8.595 1.00 98.81 223 THR A C 1
ATOM 1792 O O . THR A 1 223 ? -9.848 -12.562 -8.358 1.00 98.81 223 THR A O 1
ATOM 1795 N N . ALA A 1 224 ? -11.587 -11.216 -7.968 1.00 98.88 224 ALA A N 1
ATOM 1796 C CA . ALA A 1 224 ? -12.165 -12.092 -6.952 1.00 98.88 224 ALA A CA 1
ATOM 1797 C C . ALA A 1 224 ? -12.553 -13.468 -7.511 1.00 98.88 224 ALA A C 1
ATOM 1799 O O . ALA A 1 224 ? -12.377 -14.473 -6.825 1.00 98.88 224 ALA A O 1
ATOM 1800 N N . VAL A 1 225 ? -13.073 -13.529 -8.740 1.00 98.56 225 VAL A N 1
ATOM 1801 C CA . VAL A 1 225 ? -13.375 -14.802 -9.413 1.00 98.56 225 VAL A CA 1
ATOM 1802 C C . VAL A 1 225 ? -12.082 -15.548 -9.738 1.00 98.56 225 VAL A C 1
ATOM 1804 O O . VAL A 1 225 ? -11.952 -16.719 -9.385 1.00 98.56 225 VAL A O 1
ATOM 1807 N N . THR A 1 226 ? -11.109 -14.865 -10.344 1.00 98.31 226 THR A N 1
ATOM 1808 C CA . THR A 1 226 ? -9.814 -15.442 -10.722 1.00 98.31 226 THR A CA 1
ATOM 1809 C C . THR A 1 226 ? -9.071 -16.016 -9.517 1.00 98.31 226 THR A C 1
ATOM 1811 O O . THR A 1 226 ? -8.634 -17.165 -9.565 1.00 98.31 226 THR A O 1
ATOM 1814 N N . LEU A 1 227 ? -8.980 -15.276 -8.408 1.00 98.50 227 LEU A N 1
ATOM 1815 C CA . LEU A 1 227 ? -8.310 -15.744 -7.192 1.00 98.50 227 LEU A CA 1
ATOM 1816 C C . LEU A 1 227 ? -9.011 -16.970 -6.589 1.00 98.50 227 LEU A C 1
ATOM 1818 O O . LEU A 1 227 ? -8.346 -17.967 -6.311 1.00 98.50 227 LEU A O 1
ATOM 1822 N N . ARG A 1 228 ? -10.349 -16.961 -6.476 1.00 98.38 228 ARG A N 1
ATOM 1823 C CA . ARG A 1 228 ? -11.100 -18.112 -5.938 1.00 98.38 228 ARG A CA 1
ATOM 1824 C C . ARG A 1 228 ? -10.950 -19.363 -6.795 1.00 98.38 228 ARG A C 1
ATOM 1826 O O . ARG A 1 228 ? -10.759 -20.447 -6.248 1.00 98.38 228 ARG A O 1
ATOM 1833 N N . ASN A 1 229 ? -10.974 -19.217 -8.119 1.00 98.00 229 ASN A N 1
ATOM 1834 C CA . ASN A 1 229 ? -10.740 -20.328 -9.048 1.00 98.00 229 ASN A CA 1
ATOM 1835 C C . ASN A 1 229 ? -9.333 -20.932 -8.903 1.00 98.00 229 ASN A C 1
ATOM 1837 O O . ASN A 1 229 ? -9.123 -22.083 -9.272 1.00 98.00 229 ASN A O 1
ATOM 1841 N N . ASN A 1 230 ? -8.395 -20.179 -8.327 1.00 97.38 230 ASN A N 1
ATOM 1842 C CA . ASN A 1 230 ? -7.032 -20.608 -8.030 1.00 97.38 230 ASN A CA 1
ATOM 1843 C C . ASN A 1 230 ? -6.810 -20.916 -6.534 1.00 97.38 230 ASN A C 1
ATOM 1845 O O . ASN A 1 230 ? -5.671 -20.992 -6.078 1.00 97.38 230 ASN A O 1
ATOM 1849 N N . GLY A 1 231 ? -7.884 -21.102 -5.755 1.00 97.44 231 GLY A N 1
ATOM 1850 C CA . GLY A 1 231 ? -7.806 -21.492 -4.342 1.00 97.44 231 GLY A CA 1
ATOM 1851 C C . GLY A 1 231 ? -7.308 -20.393 -3.397 1.00 97.44 231 GLY A C 1
ATOM 1852 O O . GLY A 1 231 ? -6.899 -20.695 -2.277 1.00 97.44 231 GLY A O 1
ATOM 1853 N N . ILE A 1 232 ? -7.333 -19.131 -3.831 1.00 98.12 232 ILE A N 1
ATOM 1854 C CA . ILE A 1 232 ? -6.933 -17.965 -3.039 1.00 98.12 232 ILE A CA 1
ATOM 1855 C C . ILE A 1 232 ? -8.196 -17.203 -2.629 1.00 98.12 232 ILE A C 1
ATOM 1857 O O . ILE A 1 232 ? -9.003 -16.825 -3.477 1.00 98.12 232 ILE A O 1
ATOM 1861 N N . GLU A 1 233 ? -8.371 -16.948 -1.330 1.00 97.94 233 GLU A N 1
ATOM 1862 C CA . GLU A 1 233 ? -9.493 -16.138 -0.845 1.00 97.94 233 GLU A CA 1
ATOM 1863 C C . GLU A 1 233 ? -9.194 -14.639 -1.038 1.00 97.94 233 GLU A C 1
ATOM 1865 O O . GLU A 1 233 ? -8.257 -14.123 -0.422 1.00 97.94 233 GLU A O 1
ATOM 1870 N N . PRO A 1 234 ? -9.970 -13.912 -1.861 1.00 98.06 234 PRO A N 1
ATOM 1871 C CA . PRO A 1 234 ? -9.726 -12.500 -2.127 1.00 98.06 234 PRO A CA 1
ATOM 1872 C C . PRO A 1 234 ? -10.097 -11.622 -0.925 1.00 98.06 234 PRO A C 1
ATOM 1874 O O . PRO A 1 234 ? -11.184 -11.732 -0.350 1.00 98.06 234 PRO A O 1
ATOM 1877 N N . ARG A 1 235 ? -9.205 -10.690 -0.577 1.00 98.56 235 ARG A N 1
ATOM 1878 C CA . ARG A 1 235 ? -9.392 -9.719 0.510 1.00 98.56 235 ARG A CA 1
ATOM 1879 C C . ARG A 1 235 ? -8.960 -8.337 0.032 1.00 98.56 235 ARG A C 1
ATOM 1881 O O . ARG A 1 235 ? -7.767 -8.062 -0.053 1.00 98.56 235 ARG A O 1
ATOM 1888 N N . PHE A 1 236 ? -9.924 -7.485 -0.308 1.00 98.81 236 PHE A N 1
ATOM 1889 C CA . PHE A 1 236 ? -9.641 -6.188 -0.924 1.00 98.81 236 PHE A CA 1
ATOM 1890 C C . PHE A 1 236 ? -9.678 -5.024 0.060 1.00 98.81 236 PHE A C 1
ATOM 1892 O O . PHE A 1 236 ? -10.531 -4.966 0.951 1.00 98.81 236 PHE A O 1
ATOM 1899 N N . VAL A 1 237 ? -8.782 -4.074 -0.195 1.00 98.88 237 VAL A N 1
ATOM 1900 C CA . VAL A 1 237 ? -8.724 -2.737 0.395 1.00 98.88 237 VAL A CA 1
ATOM 1901 C C . VAL A 1 237 ? -8.922 -1.744 -0.752 1.00 98.88 237 VAL A C 1
ATOM 1903 O O . VAL A 1 237 ? -8.210 -1.791 -1.754 1.00 98.88 237 VAL A O 1
ATOM 1906 N N . ALA A 1 238 ? -9.944 -0.899 -0.676 1.00 98.75 238 ALA A N 1
ATOM 1907 C CA . ALA A 1 238 ? -10.286 0.028 -1.757 1.00 98.75 238 ALA A CA 1
ATOM 1908 C C . ALA A 1 238 ? -11.124 1.191 -1.204 1.00 98.75 238 ALA A C 1
ATOM 1910 O O . ALA A 1 238 ? -11.790 1.003 -0.191 1.00 98.75 238 ALA A O 1
ATOM 1911 N N . PRO A 1 239 ? -11.192 2.363 -1.856 1.00 98.56 239 PRO A N 1
ATOM 1912 C CA . PRO A 1 239 ? -10.610 2.696 -3.158 1.00 98.56 239 PRO A CA 1
ATOM 1913 C C . PRO A 1 239 ? -9.203 3.296 -3.120 1.00 98.56 239 PRO A C 1
ATOM 1915 O O . PRO A 1 239 ? -8.628 3.464 -4.184 1.00 98.56 239 PRO A O 1
ATOM 1918 N N . SER A 1 240 ? -8.661 3.629 -1.947 1.00 98.44 240 SER A N 1
ATOM 1919 C CA . SER A 1 240 ? -7.351 4.288 -1.807 1.00 98.44 240 SER A CA 1
ATOM 1920 C C . SER A 1 240 ? -7.245 5.636 -2.526 1.00 98.44 240 SER A C 1
ATOM 1922 O O . SER A 1 240 ? -6.257 5.955 -3.182 1.00 98.44 240 SER A O 1
ATOM 1924 N N . THR A 1 241 ? -8.305 6.440 -2.424 1.00 98.62 241 THR A N 1
ATOM 1925 C CA . THR A 1 241 ? -8.385 7.755 -3.071 1.00 98.62 241 THR A CA 1
ATOM 1926 C C . THR A 1 241 ? -7.530 8.800 -2.363 1.00 98.62 241 THR A C 1
ATOM 1928 O O . THR A 1 241 ? -7.568 8.905 -1.136 1.00 98.62 241 THR A O 1
ATOM 1931 N N . THR A 1 242 ? -6.849 9.649 -3.135 1.00 98.00 242 THR A N 1
ATOM 1932 C CA . THR A 1 242 ? -6.092 10.818 -2.649 1.00 98.00 242 THR A CA 1
ATOM 1933 C C . THR A 1 242 ? -6.991 11.795 -1.891 1.00 98.00 242 THR A C 1
ATOM 1935 O O . THR A 1 242 ? -6.591 12.396 -0.888 1.00 98.00 242 THR A O 1
ATOM 1938 N N . ASN A 1 243 ? -8.212 11.986 -2.395 1.00 98.06 243 ASN A N 1
ATOM 1939 C CA . ASN A 1 243 ? -9.223 12.834 -1.786 1.00 98.06 243 ASN A CA 1
ATOM 1940 C C . ASN A 1 243 ? -10.142 12.009 -0.868 1.00 98.06 243 ASN A C 1
ATOM 1942 O O . ASN A 1 243 ? -10.790 11.056 -1.306 1.00 98.06 243 ASN A O 1
ATOM 1946 N N . MET A 1 244 ? -10.244 12.410 0.401 1.00 98.19 244 MET A N 1
ATOM 1947 C CA . MET A 1 244 ? -11.056 11.722 1.406 1.00 98.19 244 MET A CA 1
ATOM 1948 C C . MET A 1 244 ? -12.549 11.701 1.041 1.00 98.19 244 MET A C 1
ATOM 1950 O O . MET A 1 244 ? -13.216 10.687 1.243 1.00 98.19 244 MET A O 1
ATOM 1954 N N . SER A 1 245 ? -13.082 12.776 0.448 1.00 98.12 245 SER A N 1
ATOM 1955 C CA . SER A 1 245 ? -14.503 12.849 0.079 1.00 98.12 245 SER A CA 1
ATOM 1956 C C . SER A 1 245 ? -14.870 11.959 -1.114 1.00 98.12 245 SER A C 1
ATOM 1958 O O . SER A 1 245 ? -16.048 11.664 -1.324 1.00 98.12 245 SER A O 1
ATOM 1960 N N . ASN A 1 246 ? -13.878 11.460 -1.859 1.00 98.50 246 ASN A N 1
ATOM 1961 C CA . ASN A 1 246 ? -14.092 10.505 -2.946 1.00 98.50 246 ASN A CA 1
ATOM 1962 C C . ASN A 1 246 ? -14.305 9.065 -2.447 1.00 98.50 246 ASN A C 1
ATOM 1964 O O . ASN A 1 246 ? -14.858 8.252 -3.190 1.00 98.50 246 ASN A O 1
ATOM 1968 N N . ALA A 1 247 ? -13.949 8.743 -1.199 1.00 98.44 247 ALA A N 1
ATOM 1969 C CA . ALA A 1 247 ? -13.972 7.370 -0.693 1.00 98.44 247 ALA A CA 1
ATOM 1970 C C . ALA A 1 247 ? -15.360 6.708 -0.802 1.00 98.44 247 ALA A C 1
ATOM 1972 O O . ALA A 1 247 ? -15.491 5.591 -1.310 1.00 98.44 247 ALA A O 1
ATOM 1973 N N . ILE A 1 248 ? -16.422 7.412 -0.391 1.00 98.56 248 ILE A N 1
ATOM 1974 C CA . ILE A 1 248 ? -17.795 6.879 -0.410 1.00 98.56 248 ILE A CA 1
ATOM 1975 C C . ILE A 1 248 ? -18.346 6.756 -1.841 1.00 98.56 248 ILE A C 1
ATOM 1977 O O . ILE A 1 248 ? -18.825 5.669 -2.183 1.00 98.56 248 ILE A O 1
ATOM 1981 N N . PRO A 1 249 ? -18.308 7.800 -2.703 1.00 98.56 249 PRO A N 1
ATOM 1982 C CA . PRO A 1 249 ? -18.769 7.678 -4.087 1.00 98.56 249 PRO A CA 1
ATOM 1983 C C . PRO A 1 249 ? -18.092 6.547 -4.863 1.00 98.56 249 PRO A C 1
ATOM 1985 O O . PRO A 1 249 ? -18.763 5.853 -5.628 1.00 98.56 249 PRO A O 1
ATOM 1988 N N . TRP A 1 250 ? -16.791 6.336 -4.648 1.00 98.81 250 TRP A N 1
ATOM 1989 C CA . TRP A 1 250 ? -16.057 5.242 -5.277 1.00 98.81 250 TRP A CA 1
ATOM 1990 C C . TRP A 1 250 ? -16.492 3.883 -4.735 1.00 98.81 250 TRP A C 1
ATOM 1992 O O . TRP A 1 250 ? -16.859 2.995 -5.508 1.00 98.81 250 TRP A O 1
ATOM 2002 N N . THR A 1 251 ? -16.538 3.734 -3.409 1.00 98.81 251 THR A N 1
ATOM 2003 C CA . THR A 1 251 ? -16.927 2.470 -2.768 1.00 98.81 251 THR A CA 1
ATOM 2004 C C . THR A 1 251 ? -18.327 2.035 -3.187 1.00 98.81 251 THR A C 1
ATOM 2006 O O . THR A 1 251 ? -18.510 0.871 -3.535 1.00 98.81 251 THR A O 1
ATOM 2009 N N . LYS A 1 252 ? -19.297 2.960 -3.262 1.00 98.75 252 LYS A N 1
ATOM 2010 C CA . LYS A 1 252 ? -20.670 2.679 -3.728 1.00 98.75 252 LYS A CA 1
ATOM 2011 C C . LYS A 1 252 ? -20.714 1.985 -5.089 1.00 98.75 252 LYS A C 1
ATOM 2013 O O . LYS A 1 252 ? -21.561 1.124 -5.309 1.00 98.75 252 LYS A O 1
ATOM 2018 N N . GLN A 1 253 ? -19.815 2.350 -5.996 1.00 98.75 253 GLN A N 1
ATOM 2019 C CA . GLN A 1 253 ? -19.772 1.774 -7.337 1.00 98.75 253 GLN A CA 1
ATOM 2020 C C . GLN A 1 253 ? -18.976 0.472 -7.383 1.00 98.75 253 GLN A C 1
ATOM 2022 O O . GLN A 1 253 ? -19.347 -0.439 -8.117 1.00 98.75 253 GLN A O 1
ATOM 2027 N N . ILE A 1 254 ? -17.934 0.342 -6.559 1.00 98.88 254 ILE A N 1
ATOM 2028 C CA . ILE A 1 254 ? -17.192 -0.915 -6.406 1.00 98.88 254 ILE A CA 1
ATOM 2029 C C . ILE A 1 254 ? -18.116 -2.012 -5.865 1.00 98.88 254 ILE A C 1
ATOM 2031 O O . ILE A 1 254 ? -18.190 -3.100 -6.434 1.00 98.88 254 ILE A O 1
ATOM 2035 N N . VAL A 1 255 ? -18.887 -1.721 -4.812 1.00 98.56 255 VAL A N 1
ATOM 2036 C CA . VAL A 1 255 ? -19.780 -2.709 -4.179 1.00 98.56 255 VAL A CA 1
ATOM 2037 C C . VAL A 1 255 ? -21.050 -3.003 -4.983 1.00 98.56 255 VAL A C 1
ATOM 2039 O O . VAL A 1 255 ? -21.827 -3.876 -4.593 1.00 98.56 255 VAL A O 1
ATOM 2042 N N . ALA A 1 256 ? -21.267 -2.318 -6.111 1.00 98.56 256 ALA A N 1
ATOM 2043 C CA . ALA A 1 256 ? -22.297 -2.698 -7.076 1.00 98.56 256 ALA A CA 1
ATOM 2044 C C . ALA A 1 256 ? -21.956 -4.021 -7.788 1.00 98.56 256 ALA A C 1
ATOM 2046 O O . ALA A 1 256 ? -22.853 -4.687 -8.305 1.00 98.56 256 ALA A O 1
ATOM 2047 N N . TYR A 1 257 ? -20.683 -4.435 -7.775 1.00 98.75 257 TYR A N 1
ATOM 2048 C CA . TYR A 1 257 ? -20.248 -5.722 -8.303 1.00 98.75 257 TYR A CA 1
ATOM 2049 C C . TYR A 1 257 ? -20.223 -6.790 -7.193 1.00 98.75 257 TYR A C 1
ATOM 2051 O O . TYR A 1 257 ? -19.487 -6.633 -6.214 1.00 98.75 257 TYR A O 1
ATOM 2059 N N . PRO A 1 258 ? -20.978 -7.901 -7.316 1.00 98.50 258 PRO A N 1
ATOM 2060 C CA . PRO A 1 258 ? -21.179 -8.840 -6.209 1.00 98.50 258 PRO A CA 1
ATOM 2061 C C . PRO A 1 258 ? -19.900 -9.477 -5.654 1.00 98.50 258 PRO A C 1
ATOM 2063 O O . PRO A 1 258 ? -19.746 -9.564 -4.435 1.00 98.50 258 PRO A O 1
ATOM 2066 N N . ASN A 1 259 ? -18.965 -9.901 -6.515 1.00 98.69 259 ASN A N 1
ATOM 2067 C CA . ASN A 1 259 ? -17.743 -10.552 -6.034 1.00 98.69 259 ASN A CA 1
ATOM 2068 C C . ASN A 1 259 ? -16.778 -9.552 -5.400 1.00 98.69 259 ASN A C 1
ATOM 2070 O O . ASN A 1 259 ? -16.149 -9.890 -4.397 1.00 98.69 259 ASN A O 1
ATOM 2074 N N . ALA A 1 260 ? -16.715 -8.325 -5.932 1.00 98.75 260 ALA A N 1
ATOM 2075 C CA . ALA A 1 260 ? -15.952 -7.238 -5.326 1.00 98.75 260 ALA A CA 1
ATOM 2076 C C . ALA A 1 260 ? -16.523 -6.883 -3.947 1.00 98.75 260 ALA A C 1
ATOM 2078 O O . ALA A 1 260 ? -15.776 -6.845 -2.974 1.00 98.75 260 ALA A O 1
ATOM 2079 N N . LYS A 1 261 ? -17.851 -6.728 -3.828 1.00 98.69 261 LYS A N 1
ATOM 2080 C CA . LYS A 1 261 ? -18.531 -6.483 -2.546 1.00 98.69 261 LYS A CA 1
ATOM 2081 C C . LYS A 1 261 ? -18.227 -7.566 -1.511 1.00 98.69 261 LYS A C 1
ATOM 2083 O O . LYS A 1 261 ? -17.921 -7.241 -0.372 1.00 98.69 261 LYS A O 1
ATOM 2088 N N . ALA A 1 262 ? -18.310 -8.841 -1.891 1.00 98.50 262 ALA A N 1
ATOM 2089 C CA . ALA A 1 262 ? -18.048 -9.952 -0.973 1.00 98.50 262 ALA A CA 1
ATOM 2090 C C . ALA A 1 262 ? -16.579 -10.003 -0.499 1.00 98.50 262 ALA A C 1
ATOM 2092 O O . ALA A 1 262 ? -16.294 -10.409 0.633 1.00 98.50 262 ALA A O 1
ATOM 2093 N N . ALA A 1 263 ? -15.649 -9.598 -1.367 1.00 98.69 263 ALA A N 1
ATOM 2094 C CA . ALA A 1 263 ? -14.214 -9.605 -1.105 1.00 98.69 263 ALA A CA 1
ATOM 2095 C C . ALA A 1 263 ? -13.694 -8.322 -0.425 1.00 98.69 263 ALA A C 1
ATOM 2097 O O . ALA A 1 263 ? -12.631 -8.367 0.190 1.00 98.69 263 ALA A O 1
ATOM 2098 N N . LEU A 1 264 ? -14.419 -7.200 -0.493 1.00 98.75 264 LEU A N 1
ATOM 2099 C CA . LEU A 1 264 ? -14.040 -5.941 0.155 1.00 98.75 264 LEU A CA 1
ATOM 2100 C C . LEU A 1 264 ? -14.055 -6.096 1.681 1.00 98.75 264 LEU A C 1
ATOM 2102 O O . LEU A 1 264 ? -15.065 -6.511 2.249 1.00 98.75 264 LEU A O 1
ATOM 2106 N N . LYS A 1 265 ? -12.933 -5.779 2.338 1.00 97.75 265 LYS A N 1
ATOM 2107 C CA . LYS A 1 265 ? -12.772 -5.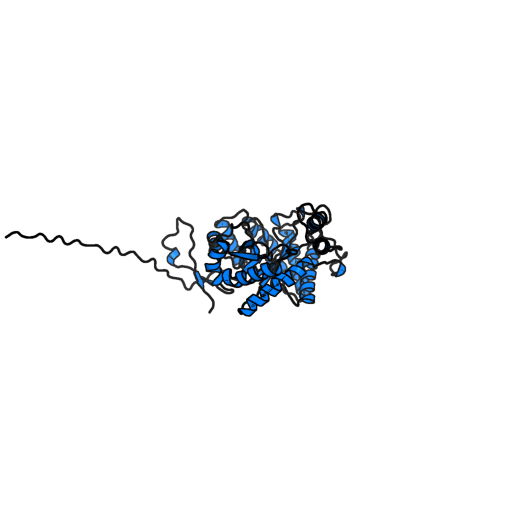864 3.802 1.00 97.75 265 LYS A CA 1
ATOM 2108 C C . LYS A 1 265 ? -12.492 -4.520 4.459 1.00 97.75 265 LYS A C 1
ATOM 2110 O O . LYS A 1 265 ? -12.738 -4.382 5.656 1.00 97.75 265 LYS A O 1
ATOM 2115 N N . GLU A 1 266 ? -12.004 -3.549 3.692 1.00 97.81 266 GLU A N 1
ATOM 2116 C CA . GLU A 1 266 ? -11.667 -2.220 4.192 1.00 97.81 266 GLU A CA 1
ATOM 2117 C C . GLU A 1 266 ? -11.991 -1.146 3.153 1.00 97.81 266 GLU A C 1
ATOM 2119 O O . GLU A 1 266 ? -11.615 -1.271 1.985 1.00 97.81 266 GLU A O 1
ATOM 2124 N N . MET A 1 267 ? -12.660 -0.081 3.601 1.00 98.31 267 MET A N 1
ATOM 2125 C CA . MET A 1 267 ? -12.831 1.153 2.841 1.00 98.31 267 MET A CA 1
ATOM 2126 C C . MET A 1 267 ? -11.660 2.102 3.123 1.00 98.31 267 MET A C 1
ATOM 2128 O O . MET A 1 267 ? -11.597 2.693 4.204 1.00 98.31 267 MET A O 1
ATOM 2132 N N . SER A 1 268 ? -10.730 2.246 2.178 1.00 98.62 268 SER A N 1
ATOM 2133 C CA . SER A 1 268 ? -9.510 3.045 2.353 1.00 98.62 268 SER A CA 1
ATOM 2134 C C . SER A 1 268 ? -9.579 4.441 1.733 1.00 98.62 268 SER A C 1
ATOM 2136 O O . SER A 1 268 ? -10.225 4.657 0.708 1.00 98.62 268 SER A O 1
ATOM 2138 N N . TYR A 1 269 ? -8.876 5.397 2.340 1.00 98.62 269 TYR A N 1
ATOM 2139 C CA . TYR A 1 269 ? -8.739 6.769 1.848 1.00 98.62 269 TYR A CA 1
ATOM 2140 C C . TYR A 1 269 ? -7.411 7.400 2.284 1.00 98.62 269 TYR A C 1
ATOM 2142 O O . TYR A 1 269 ? -6.790 6.968 3.258 1.00 98.62 269 TYR A O 1
ATOM 2150 N N . HIS A 1 270 ? -6.992 8.452 1.584 1.00 98.25 270 HIS A N 1
ATOM 2151 C CA . HIS A 1 270 ? -5.888 9.333 1.969 1.00 98.25 270 HIS A CA 1
ATOM 2152 C C . HIS A 1 270 ? -6.432 10.695 2.407 1.00 98.25 270 HIS A C 1
ATOM 2154 O O . HIS A 1 270 ? -7.623 10.991 2.278 1.00 98.25 270 HIS A O 1
ATOM 2160 N N . ARG A 1 271 ? -5.560 11.547 2.950 1.00 95.81 271 ARG A N 1
ATOM 2161 C CA . ARG A 1 271 ? -5.971 12.829 3.551 1.00 95.81 271 ARG A CA 1
ATOM 2162 C C . ARG A 1 271 ? -5.398 14.071 2.877 1.00 95.81 271 ARG A C 1
ATOM 2164 O O . ARG A 1 271 ? -5.396 15.147 3.469 1.00 95.81 271 ARG A O 1
ATOM 2171 N N . TYR A 1 272 ? -4.964 13.962 1.625 1.00 96.44 272 TYR A N 1
ATOM 2172 C CA . TYR A 1 272 ? -4.388 15.097 0.897 1.00 96.44 272 TYR A CA 1
ATOM 2173 C C . TYR A 1 272 ? -5.405 16.188 0.551 1.00 96.44 272 TYR A C 1
ATOM 2175 O O . TYR A 1 272 ? -5.028 17.348 0.393 1.00 96.44 272 TYR A O 1
ATOM 2183 N N . SER A 1 273 ? -6.688 15.843 0.418 1.00 96.56 273 SER A N 1
ATOM 2184 C CA . SER A 1 273 ? -7.758 16.809 0.144 1.00 96.56 273 SER A CA 1
ATOM 2185 C C . SER A 1 273 ? -9.138 16.294 0.573 1.00 96.56 273 SER A C 1
ATOM 2187 O O . SER A 1 273 ? -9.282 15.137 0.969 1.00 96.56 273 SER A O 1
ATOM 2189 N N . GLY A 1 274 ? -10.142 17.182 0.543 1.00 96.00 274 GLY A N 1
ATOM 2190 C CA . GLY A 1 274 ? -11.546 16.874 0.863 1.00 96.00 274 GLY A CA 1
ATOM 2191 C C . GLY A 1 274 ? -11.791 16.366 2.284 1.00 96.00 274 GLY A C 1
ATOM 2192 O O . GLY A 1 274 ? -12.769 15.667 2.534 1.00 96.00 274 GLY A O 1
ATOM 2193 N N . THR A 1 275 ? -10.903 16.702 3.220 1.00 95.00 275 THR A N 1
ATOM 2194 C CA . THR A 1 275 ? -10.991 16.260 4.611 1.00 95.00 275 THR A CA 1
ATOM 2195 C C . THR A 1 275 ? -11.950 17.135 5.415 1.00 95.00 275 THR A C 1
ATOM 2197 O O . THR A 1 275 ? -11.750 18.348 5.503 1.00 95.00 275 THR A O 1
ATOM 2200 N N . SER A 1 276 ? -12.923 16.528 6.090 1.00 94.19 276 SER A N 1
ATOM 2201 C CA . SER A 1 276 ? -13.723 17.174 7.137 1.00 94.19 276 SER A CA 1
ATOM 2202 C C . SER A 1 276 ? -14.172 16.147 8.181 1.00 94.19 276 SER A C 1
ATOM 2204 O O . SER A 1 276 ? -14.090 14.939 7.951 1.00 94.19 276 SER A O 1
ATOM 2206 N N . ILE A 1 277 ? -14.635 16.624 9.341 1.00 93.31 277 ILE A N 1
ATOM 2207 C CA . ILE A 1 277 ? -15.233 15.762 10.375 1.00 93.31 277 ILE A CA 1
ATOM 2208 C C . ILE A 1 277 ? -16.500 15.090 9.830 1.00 93.31 277 ILE A C 1
ATOM 2210 O O . ILE A 1 277 ? -16.683 13.896 10.045 1.00 93.31 277 ILE A O 1
ATOM 2214 N N . ASP A 1 278 ? -17.322 15.815 9.071 1.00 95.00 278 ASP A N 1
ATOM 2215 C CA . ASP A 1 278 ? -18.551 15.269 8.484 1.00 95.00 278 ASP A CA 1
ATOM 2216 C C . ASP A 1 278 ? -18.246 14.115 7.523 1.00 95.00 278 ASP A C 1
ATOM 2218 O O . ASP A 1 278 ? -18.825 13.039 7.651 1.00 95.00 278 ASP A O 1
ATOM 2222 N N . VAL A 1 279 ? -17.252 14.282 6.641 1.00 96.81 279 VAL A N 1
ATOM 2223 C CA . VAL A 1 279 ? -16.808 13.209 5.735 1.00 96.81 279 VAL A CA 1
ATOM 2224 C C . VAL A 1 279 ? -16.293 12.003 6.529 1.00 96.81 279 VAL A C 1
ATOM 2226 O O . VAL A 1 279 ? -16.583 10.866 6.168 1.00 96.81 279 VAL A O 1
ATOM 2229 N N . ALA A 1 280 ? -15.575 12.218 7.637 1.00 95.88 280 ALA A N 1
ATOM 2230 C CA . ALA A 1 280 ? -15.135 11.129 8.513 1.00 95.88 280 ALA A CA 1
ATOM 2231 C C . ALA A 1 280 ? -16.325 10.358 9.118 1.00 95.88 280 ALA A C 1
ATOM 2233 O O . ALA A 1 280 ? -16.342 9.127 9.087 1.00 95.88 280 ALA A O 1
ATOM 2234 N N . VAL A 1 281 ? -17.346 11.063 9.617 1.00 95.19 281 VAL A N 1
ATOM 2235 C CA . VAL A 1 281 ? -18.568 10.442 10.158 1.00 95.19 281 VAL A CA 1
ATOM 2236 C C . VAL A 1 281 ? -19.314 9.652 9.081 1.00 95.19 281 VAL A C 1
ATOM 2238 O O . VAL A 1 281 ? -19.758 8.531 9.342 1.00 95.19 281 VAL A O 1
ATOM 2241 N N . GLU A 1 282 ? -19.438 10.206 7.875 1.00 97.31 282 GLU A N 1
ATOM 2242 C CA . GLU A 1 282 ? -20.086 9.535 6.747 1.00 97.31 282 GLU A CA 1
ATOM 2243 C C . GLU A 1 282 ? -19.326 8.276 6.314 1.00 97.31 282 GLU A C 1
ATOM 2245 O O . GLU A 1 282 ? -19.954 7.252 6.036 1.00 97.31 282 GLU A O 1
ATOM 2250 N N . ILE A 1 283 ? -17.988 8.321 6.302 1.00 97.69 283 ILE A N 1
ATOM 2251 C CA . ILE A 1 283 ? -17.127 7.172 5.989 1.00 97.69 283 ILE A CA 1
ATOM 2252 C C . ILE A 1 283 ? -17.392 6.039 6.974 1.00 97.69 283 ILE A C 1
ATOM 2254 O O . ILE A 1 283 ? -17.672 4.919 6.548 1.00 97.69 283 ILE A O 1
ATOM 2258 N N . ARG A 1 284 ? -17.373 6.336 8.278 1.00 95.31 284 ARG A N 1
ATOM 2259 C CA . ARG A 1 284 ? -17.694 5.349 9.315 1.00 95.31 284 ARG A CA 1
ATOM 2260 C C . ARG A 1 284 ? -19.075 4.746 9.084 1.00 95.31 284 ARG A C 1
ATOM 2262 O O . ARG A 1 284 ? -19.206 3.534 8.968 1.00 95.31 284 ARG A O 1
ATOM 2269 N N . SER A 1 285 ? -20.089 5.606 8.981 1.00 96.12 285 SER A N 1
ATOM 2270 C CA . SER A 1 285 ? -21.486 5.194 8.826 1.00 96.12 285 SER A CA 1
ATOM 2271 C C . SER A 1 285 ? -21.663 4.271 7.622 1.00 96.12 285 SER A C 1
ATOM 2273 O O . SER A 1 285 ? -22.286 3.215 7.722 1.00 96.12 285 SER A O 1
ATOM 2275 N N . TYR A 1 286 ? -21.057 4.619 6.485 1.00 98.00 286 TYR A N 1
ATOM 2276 C CA . TYR A 1 286 ? -21.168 3.811 5.281 1.00 98.00 286 TYR A CA 1
ATOM 2277 C C . TYR A 1 286 ? -20.408 2.480 5.382 1.00 98.00 286 TYR A C 1
ATOM 2279 O O . TYR A 1 286 ? -20.965 1.448 5.001 1.00 98.00 286 TYR A O 1
ATOM 2287 N N . ALA A 1 287 ? -19.191 2.469 5.937 1.00 97.56 287 ALA A N 1
ATOM 2288 C CA . ALA A 1 287 ? -18.446 1.235 6.201 1.00 97.56 287 ALA A CA 1
ATOM 2289 C C . ALA A 1 287 ? -19.218 0.286 7.138 1.00 97.56 287 ALA A C 1
ATOM 2291 O O . ALA A 1 287 ? -19.302 -0.914 6.861 1.00 97.56 287 ALA A O 1
ATOM 2292 N N . ASP A 1 288 ? -19.885 0.824 8.164 1.00 94.81 288 ASP A N 1
ATOM 2293 C CA . ASP A 1 288 ? -20.738 0.049 9.069 1.00 94.81 288 ASP A CA 1
ATOM 2294 C C . ASP A 1 288 ? -21.920 -0.599 8.326 1.00 94.81 288 ASP A C 1
ATOM 2296 O O . ASP A 1 288 ? -22.222 -1.770 8.567 1.00 94.81 288 ASP A O 1
ATOM 2300 N N . THR A 1 289 ? -22.542 0.085 7.351 1.00 96.75 289 THR A N 1
ATOM 2301 C CA . THR A 1 289 ? -23.612 -0.526 6.524 1.00 96.75 289 THR A CA 1
ATOM 2302 C C . THR A 1 289 ? -23.139 -1.714 5.683 1.00 96.75 289 THR A C 1
ATOM 2304 O O . THR A 1 289 ? -23.943 -2.558 5.282 1.00 96.75 289 THR A O 1
ATOM 2307 N N . LEU A 1 290 ? -21.838 -1.776 5.400 1.00 97.44 290 LEU A N 1
ATOM 2308 C CA . LEU A 1 290 ? -21.201 -2.859 4.659 1.00 97.44 290 LEU A CA 1
ATOM 2309 C C . LEU A 1 290 ? -20.623 -3.938 5.589 1.00 97.44 290 LEU A C 1
ATOM 2311 O O . LEU A 1 290 ? -20.242 -5.002 5.102 1.00 97.44 290 LEU A O 1
ATOM 2315 N N . GLY A 1 291 ? -20.573 -3.692 6.903 1.00 96.38 291 GLY A N 1
ATOM 2316 C CA . GLY A 1 291 ? -19.958 -4.591 7.879 1.00 96.38 291 GLY A CA 1
ATOM 2317 C C . GLY A 1 291 ? -18.438 -4.705 7.725 1.00 96.38 291 GLY A C 1
ATOM 2318 O O . GLY A 1 291 ? -17.879 -5.763 8.008 1.00 96.38 291 GLY A O 1
ATOM 2319 N N . ILE A 1 292 ? -17.779 -3.648 7.240 1.00 96.81 292 ILE A N 1
ATOM 2320 C CA . ILE A 1 292 ? -16.330 -3.602 6.992 1.00 96.81 292 ILE A CA 1
ATOM 2321 C C . ILE A 1 292 ? -15.669 -2.475 7.787 1.00 96.81 292 ILE A C 1
ATOM 2323 O O . ILE A 1 292 ? -16.344 -1.588 8.304 1.00 96.81 292 ILE A O 1
ATOM 2327 N N . GLY A 1 293 ? -14.340 -2.508 7.895 1.00 95.31 293 GLY A N 1
ATOM 2328 C CA . GLY A 1 293 ? -13.576 -1.416 8.496 1.00 95.31 293 GLY A CA 1
ATOM 2329 C C . GLY A 1 293 ? -13.358 -0.249 7.530 1.00 95.31 293 GLY A C 1
ATOM 2330 O O . GLY A 1 293 ? -13.445 -0.407 6.313 1.00 95.31 293 GLY A O 1
ATOM 2331 N N . SER A 1 294 ? -13.030 0.922 8.064 1.00 97.81 294 SER A N 1
ATOM 2332 C CA . SER A 1 294 ? -12.451 2.050 7.321 1.00 97.81 294 SER A CA 1
ATOM 2333 C C . SER A 1 294 ? -10.948 2.140 7.595 1.00 97.81 294 SER A C 1
ATOM 2335 O O . SER A 1 294 ? -10.457 1.609 8.597 1.00 97.81 294 SER A O 1
ATOM 2337 N N . SER A 1 295 ? -10.167 2.749 6.705 1.00 98.31 295 SER A N 1
ATOM 2338 C CA . SER A 1 295 ? -8.717 2.884 6.898 1.00 98.31 295 SER A CA 1
ATOM 2339 C C . SER A 1 295 ? -8.142 4.138 6.245 1.00 98.31 295 SER A C 1
ATOM 2341 O O . SER A 1 295 ? -8.445 4.438 5.095 1.00 98.31 295 SER A O 1
ATOM 2343 N N . MET A 1 296 ? -7.265 4.844 6.961 1.00 98.06 296 MET A N 1
ATOM 2344 C CA . MET A 1 296 ? -6.478 5.950 6.407 1.00 98.06 296 MET A CA 1
ATOM 2345 C C . MET A 1 296 ? -5.092 5.413 6.083 1.00 98.06 296 MET A C 1
ATOM 2347 O O . MET A 1 296 ? -4.331 5.121 7.006 1.00 98.06 296 MET A O 1
ATOM 2351 N N . LEU A 1 297 ? -4.793 5.220 4.800 1.00 97.25 297 LEU A N 1
ATOM 2352 C CA . LEU A 1 297 ? -3.611 4.465 4.366 1.00 97.25 297 LEU A CA 1
ATOM 2353 C C . LEU A 1 297 ? -2.548 5.324 3.677 1.00 97.25 297 LEU A C 1
ATOM 2355 O O . LEU A 1 297 ? -1.579 4.785 3.154 1.00 97.25 297 LEU A O 1
ATOM 2359 N N . GLU A 1 298 ? -2.677 6.655 3.722 1.00 95.38 298 GLU A N 1
ATOM 2360 C CA . GLU A 1 298 ? -1.597 7.559 3.328 1.00 95.38 298 GLU A CA 1
ATOM 2361 C C . GLU A 1 298 ? -1.803 9.014 3.775 1.00 95.38 298 GLU A C 1
ATOM 2363 O O . GLU A 1 298 ? -2.825 9.643 3.475 1.00 95.38 298 GLU A O 1
ATOM 2368 N N . TRP A 1 299 ? -0.784 9.577 4.438 1.00 90.94 299 TRP A N 1
ATOM 2369 C CA . TRP A 1 299 ? -0.653 11.020 4.631 1.00 90.94 299 TRP A CA 1
ATOM 2370 C C . TRP A 1 299 ? 0.808 11.444 4.850 1.00 90.94 299 TRP A C 1
ATOM 2372 O O . TRP A 1 299 ? 1.322 11.469 5.967 1.00 90.94 299 TRP A O 1
ATOM 2382 N N . TRP A 1 300 ? 1.495 11.816 3.769 1.00 87.25 300 TRP A N 1
ATOM 2383 C CA . TRP A 1 300 ? 2.910 12.194 3.829 1.00 87.25 300 TRP A CA 1
ATOM 2384 C C . TRP A 1 300 ? 3.200 13.577 4.448 1.00 87.25 300 TRP A C 1
ATOM 2386 O O . TRP A 1 300 ? 2.313 14.369 4.784 1.00 87.25 300 TRP A O 1
ATOM 2396 N N . PHE A 1 301 ? 4.503 13.875 4.519 1.00 82.25 301 PHE A N 1
ATOM 2397 C CA . PHE A 1 301 ? 5.099 15.175 4.861 1.00 82.25 301 PHE A CA 1
ATOM 2398 C C . PHE A 1 301 ? 4.899 15.608 6.315 1.00 82.25 301 PHE A C 1
ATOM 2400 O O . PHE A 1 301 ? 4.656 16.777 6.592 1.00 82.25 3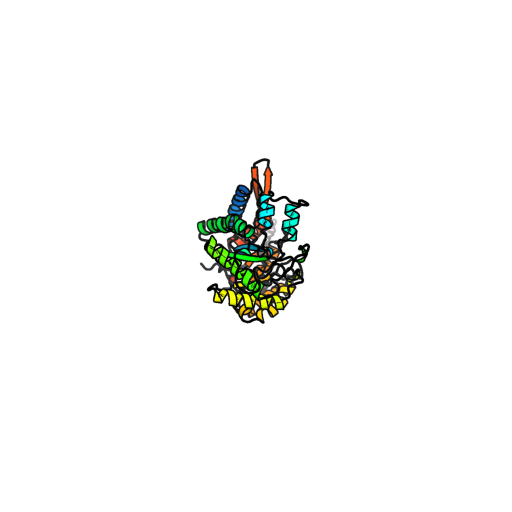01 PHE A O 1
ATOM 2407 N N . ASP A 1 302 ? 5.009 14.657 7.246 1.00 82.75 302 ASP A N 1
ATOM 2408 C CA . ASP A 1 302 ? 4.899 14.894 8.691 1.00 82.75 302 ASP A CA 1
ATOM 2409 C C . ASP A 1 302 ? 3.542 15.505 9.116 1.00 82.75 302 ASP A C 1
ATOM 2411 O O . ASP A 1 302 ? 3.420 16.114 10.181 1.00 82.75 302 ASP A O 1
ATOM 2415 N N . ASN A 1 303 ? 2.495 15.291 8.309 1.00 89.56 303 ASN A N 1
ATOM 2416 C CA . ASN A 1 303 ? 1.132 15.764 8.573 1.00 89.56 303 ASN A CA 1
ATOM 2417 C C . ASN A 1 303 ? 0.259 14.755 9.336 1.00 89.56 303 ASN A C 1
ATOM 2419 O O . ASN A 1 303 ? -0.810 15.116 9.825 1.00 89.56 303 ASN A O 1
ATOM 2423 N N . ALA A 1 304 ? 0.715 13.509 9.477 1.00 92.50 304 ALA A N 1
ATOM 2424 C CA . ALA A 1 304 ? 0.055 12.458 10.245 1.00 92.50 304 ALA A CA 1
ATOM 2425 C C . ALA A 1 304 ? 0.207 12.690 11.769 1.00 92.50 304 ALA A C 1
ATOM 2427 O O . ALA A 1 304 ? 0.899 11.962 12.482 1.00 92.50 304 ALA A O 1
ATOM 2428 N N . THR A 1 305 ? -0.378 13.781 12.266 1.00 94.50 305 THR A N 1
ATOM 2429 C CA . THR A 1 305 ? -0.260 14.232 13.661 1.00 94.50 305 THR A CA 1
ATOM 2430 C C . THR A 1 305 ? -1.144 13.416 14.622 1.00 94.50 305 THR A C 1
ATOM 2432 O O . THR A 1 305 ? -2.072 12.734 14.184 1.00 94.50 305 THR A O 1
ATOM 2435 N N . PRO A 1 306 ? -0.941 13.532 15.949 1.00 94.00 306 PRO A N 1
ATOM 2436 C CA . PRO A 1 306 ? -1.825 12.895 16.930 1.00 94.00 306 PRO A CA 1
ATOM 2437 C C . PRO A 1 306 ? -3.297 13.311 16.826 1.00 94.00 306 PRO A C 1
ATOM 2439 O O . PRO A 1 306 ? -4.180 12.499 17.096 1.00 94.00 306 PRO A O 1
ATOM 2442 N N . ASP A 1 307 ? -3.579 14.552 16.419 1.00 92.44 307 ASP A N 1
ATOM 2443 C CA . ASP A 1 307 ? -4.957 15.025 16.236 1.00 92.44 307 ASP A CA 1
ATOM 2444 C C . ASP A 1 307 ? -5.620 14.340 15.040 1.00 92.44 307 ASP A C 1
ATOM 2446 O O . ASP A 1 307 ? -6.766 13.904 15.130 1.00 92.44 307 ASP A O 1
ATOM 2450 N N . VAL A 1 308 ? -4.874 14.173 13.947 1.00 94.25 308 VAL A N 1
ATOM 2451 C CA . VAL A 1 308 ? -5.310 13.409 12.774 1.00 94.25 308 VAL A CA 1
ATOM 2452 C C . VAL A 1 308 ? -5.606 11.965 13.148 1.00 94.25 308 VAL A C 1
ATOM 2454 O O . VAL A 1 308 ? -6.701 11.478 12.867 1.00 94.25 308 VAL A O 1
ATOM 2457 N N . LEU A 1 309 ? -4.649 11.306 13.810 1.00 94.94 309 LEU A N 1
ATOM 2458 C CA . LEU A 1 309 ? -4.793 9.933 14.280 1.00 94.94 309 LEU A CA 1
ATOM 2459 C C . LEU A 1 309 ? -6.048 9.799 15.145 1.00 94.94 309 LEU A C 1
ATOM 2461 O O . LEU A 1 309 ? -6.866 8.908 14.930 1.00 94.94 309 LEU A O 1
ATOM 2465 N N . ARG A 1 310 ? -6.253 10.725 16.085 1.00 91.38 310 ARG A N 1
ATOM 2466 C CA . ARG A 1 310 ? -7.446 10.747 16.931 1.00 91.38 310 ARG A CA 1
ATOM 2467 C C . ARG A 1 310 ? -8.728 10.895 16.110 1.00 91.38 310 ARG A C 1
ATOM 2469 O O . ARG A 1 310 ? -9.661 10.132 16.342 1.00 91.38 310 ARG A O 1
ATOM 2476 N N . THR A 1 311 ? -8.801 11.832 15.166 1.00 91.38 311 THR A N 1
ATOM 2477 C CA . THR A 1 311 ? -9.984 11.992 14.301 1.00 91.38 311 THR A CA 1
ATOM 2478 C C . THR A 1 311 ? -10.267 10.722 13.502 1.00 91.38 311 THR A C 1
ATOM 2480 O O . THR A 1 311 ? -11.405 10.266 13.449 1.00 91.38 311 THR A O 1
ATOM 2483 N N . ASP A 1 312 ? -9.247 10.116 12.908 1.00 95.56 312 ASP A N 1
ATOM 2484 C CA . ASP A 1 312 ? -9.410 8.901 12.109 1.00 95.56 312 ASP A CA 1
ATOM 2485 C C . ASP A 1 312 ? -9.887 7.713 12.958 1.00 95.56 312 ASP A C 1
ATOM 2487 O O . ASP A 1 312 ? -10.785 6.969 12.565 1.00 95.56 312 ASP A O 1
ATOM 2491 N N . LEU A 1 313 ? -9.347 7.555 14.164 1.00 93.44 313 LEU A N 1
ATOM 2492 C CA . LEU A 1 313 ? -9.743 6.477 15.065 1.00 93.44 313 LEU A CA 1
ATOM 2493 C C . LEU A 1 313 ? -11.136 6.673 15.669 1.00 93.44 313 LEU A C 1
ATOM 2495 O O . LEU A 1 313 ? -11.886 5.704 15.779 1.00 93.44 313 LEU A O 1
ATOM 2499 N N . LEU A 1 314 ? -11.458 7.891 16.109 1.00 88.75 314 LEU A N 1
ATOM 2500 C CA . LEU A 1 314 ? -12.655 8.166 16.913 1.00 88.75 314 LEU A CA 1
ATOM 2501 C C . LEU A 1 314 ? -13.849 8.620 16.077 1.00 88.75 314 LEU A C 1
ATOM 2503 O O . LEU A 1 314 ? -14.990 8.318 16.415 1.00 88.75 314 LEU A O 1
ATOM 2507 N N . THR A 1 315 ? -13.601 9.332 14.981 1.00 91.25 315 THR A N 1
ATOM 2508 C CA . THR A 1 315 ? -14.653 9.853 14.105 1.00 91.25 315 THR A CA 1
ATOM 2509 C C . THR A 1 315 ? -14.843 8.956 12.890 1.00 91.25 315 THR A C 1
ATOM 2511 O O . THR A 1 315 ? -15.959 8.500 12.651 1.00 91.25 315 THR A O 1
ATOM 2514 N N . ALA A 1 316 ? -13.764 8.654 12.158 1.00 94.38 316 ALA A N 1
ATOM 2515 C CA . ALA A 1 316 ? -13.844 7.809 10.962 1.00 94.38 316 ALA A CA 1
ATOM 2516 C C . ALA A 1 316 ? -13.955 6.310 11.275 1.00 94.38 316 ALA A C 1
ATOM 2518 O O . ALA A 1 316 ? -14.265 5.522 10.385 1.00 94.38 316 ALA A O 1
ATOM 2519 N N . GLY A 1 317 ? -13.740 5.909 12.534 1.00 93.75 317 GLY A N 1
ATOM 2520 C CA . GLY A 1 317 ? -13.844 4.514 12.963 1.00 93.75 317 GLY A CA 1
ATOM 2521 C C . GLY A 1 317 ? -12.752 3.618 12.379 1.00 93.75 317 GLY A C 1
ATOM 2522 O O . GLY A 1 317 ? -12.954 2.406 12.273 1.00 93.75 317 GLY A O 1
ATOM 2523 N N . ASN A 1 318 ? -11.599 4.187 12.014 1.00 97.50 318 ASN A N 1
ATOM 2524 C CA . ASN A 1 318 ? -10.577 3.454 11.282 1.00 97.50 318 ASN A CA 1
ATOM 2525 C C . ASN A 1 318 ? -10.106 2.216 12.036 1.00 97.50 318 ASN A C 1
ATOM 2527 O O . ASN A 1 318 ? -9.795 2.257 13.229 1.00 97.50 318 ASN A O 1
ATOM 2531 N N . THR A 1 319 ? -10.059 1.099 11.327 1.00 97.31 319 THR A N 1
ATOM 2532 C CA . THR A 1 319 ? -9.537 -0.171 11.825 1.00 97.31 319 THR A CA 1
ATOM 2533 C C . THR A 1 319 ? -8.083 -0.381 11.435 1.00 97.31 319 THR A C 1
ATOM 2535 O O . THR A 1 319 ? -7.398 -1.177 12.066 1.00 97.31 319 THR A O 1
ATOM 2538 N N . SER A 1 320 ? -7.592 0.352 10.440 1.00 98.00 320 SER A N 1
ATOM 2539 C CA . SER A 1 320 ? -6.172 0.447 10.133 1.00 98.00 320 SER A CA 1
ATOM 2540 C C . SER A 1 320 ? -5.767 1.876 9.808 1.00 98.00 320 SER A C 1
ATOM 2542 O O . SER A 1 320 ? -6.586 2.700 9.396 1.00 98.00 320 SER A O 1
ATOM 2544 N N . TRP A 1 321 ? -4.500 2.191 10.064 1.00 98.00 321 TRP A N 1
ATOM 2545 C CA . TRP A 1 321 ? -3.985 3.547 9.918 1.00 98.00 321 TRP A CA 1
ATOM 2546 C C . TRP A 1 321 ? -2.497 3.533 9.579 1.00 98.00 321 TRP A C 1
ATOM 2548 O O . TRP A 1 321 ? -1.728 2.833 10.244 1.00 98.00 321 TRP A O 1
ATOM 2558 N N . GLN A 1 322 ? -2.108 4.310 8.569 1.00 97.12 322 GLN A N 1
ATOM 2559 C CA . GLN A 1 322 ? -0.729 4.463 8.124 1.00 97.12 322 GLN A CA 1
ATOM 2560 C C . GLN A 1 322 ? -0.198 5.857 8.462 1.00 97.12 322 GLN A C 1
ATOM 2562 O O . GLN A 1 322 ? -0.707 6.851 7.954 1.00 97.12 322 GLN A O 1
ATOM 2567 N N . GLU A 1 323 ? 0.879 5.937 9.247 1.00 94.38 323 GLU A N 1
ATOM 2568 C CA . GLU A 1 323 ? 1.538 7.226 9.510 1.00 94.38 323 GLU A CA 1
ATOM 2569 C C . GLU A 1 323 ? 2.371 7.686 8.313 1.00 94.38 323 GLU A C 1
ATOM 2571 O O . GLU A 1 323 ? 2.284 8.824 7.859 1.00 94.38 323 GLU A O 1
ATOM 2576 N N . ALA A 1 324 ? 3.252 6.795 7.858 1.00 94.88 324 ALA A N 1
ATOM 2577 C CA . ALA A 1 324 ? 4.353 7.119 6.973 1.00 94.88 324 ALA A CA 1
ATOM 2578 C C . ALA A 1 324 ? 4.913 5.848 6.300 1.00 94.88 324 ALA A C 1
ATOM 2580 O O . ALA A 1 324 ? 4.547 4.719 6.636 1.00 94.88 324 ALA A O 1
ATOM 2581 N N . THR A 1 325 ? 5.859 6.017 5.374 1.00 96.75 325 THR A N 1
ATOM 2582 C CA . THR A 1 325 ? 6.799 4.945 5.023 1.00 96.75 325 THR A CA 1
ATOM 2583 C C . THR A 1 325 ? 7.615 4.553 6.261 1.00 96.75 325 THR A C 1
ATOM 2585 O O . THR A 1 325 ? 7.694 5.319 7.226 1.00 96.75 325 THR A O 1
ATOM 2588 N N . ILE A 1 326 ? 8.290 3.401 6.249 1.00 97.81 326 ILE A N 1
ATOM 2589 C CA . ILE A 1 326 ? 9.217 3.028 7.333 1.00 97.81 326 ILE A CA 1
ATOM 2590 C C . ILE A 1 326 ? 10.227 4.156 7.573 1.00 97.81 326 ILE A C 1
ATOM 2592 O O . ILE A 1 326 ? 10.401 4.596 8.708 1.00 97.81 326 ILE A O 1
ATOM 2596 N N . SER A 1 327 ? 10.835 4.677 6.506 1.00 96.56 327 SER A N 1
ATOM 2597 C CA . SER A 1 327 ? 11.787 5.785 6.592 1.00 96.56 327 SER A CA 1
ATOM 2598 C C . SER A 1 327 ? 11.180 7.064 7.165 1.00 96.56 327 SER A C 1
ATOM 2600 O O . SER A 1 327 ? 11.853 7.779 7.900 1.00 96.56 327 SER A O 1
ATOM 2602 N N . GLY A 1 328 ? 9.903 7.338 6.893 1.00 95.56 328 GLY A N 1
ATOM 2603 C CA . GLY A 1 328 ? 9.222 8.544 7.349 1.00 95.56 328 GLY A CA 1
ATOM 2604 C C . GLY A 1 328 ? 9.023 8.619 8.865 1.00 95.56 328 GLY A C 1
ATOM 2605 O O . GLY A 1 328 ? 8.783 9.707 9.375 1.00 95.56 328 GLY A O 1
ATOM 2606 N N . HIS A 1 329 ? 9.206 7.519 9.601 1.00 95.88 329 HIS A N 1
ATOM 2607 C CA . HIS A 1 329 ? 9.178 7.521 11.068 1.00 95.88 329 HIS A CA 1
ATOM 2608 C C . HIS A 1 329 ? 10.488 8.025 11.702 1.00 95.88 329 HIS A C 1
ATOM 2610 O O . HIS A 1 329 ? 10.547 8.256 12.918 1.00 95.88 329 HIS A O 1
ATOM 2616 N N . PHE A 1 330 ? 11.554 8.183 10.909 1.00 96.81 330 PHE A N 1
ATOM 2617 C CA . PHE A 1 330 ? 12.901 8.433 11.411 1.00 96.81 330 PHE A CA 1
ATOM 2618 C C . PHE A 1 330 ? 13.614 9.564 10.663 1.00 96.81 330 PHE A C 1
ATOM 2620 O O . PHE A 1 330 ? 13.414 9.766 9.469 1.00 96.81 330 PHE A O 1
ATOM 2627 N N . ASP A 1 331 ? 14.513 10.257 11.358 1.00 96.62 331 ASP A N 1
ATOM 2628 C CA . ASP A 1 331 ? 15.554 11.053 10.714 1.00 96.62 331 ASP A CA 1
ATOM 2629 C C . ASP A 1 331 ? 16.818 10.201 10.616 1.00 96.62 331 ASP A C 1
ATOM 2631 O O . ASP A 1 331 ? 17.274 9.624 11.609 1.00 96.62 331 ASP A O 1
ATOM 2635 N N . LEU A 1 332 ? 17.388 10.116 9.416 1.00 96.31 332 LEU A N 1
ATOM 2636 C CA . LEU A 1 332 ? 18.643 9.418 9.168 1.00 96.31 332 LEU A CA 1
ATOM 2637 C C . LEU A 1 332 ? 19.813 10.397 9.268 1.00 96.31 332 LEU A C 1
ATOM 2639 O O . LEU A 1 332 ? 19.850 11.401 8.560 1.00 96.31 332 LEU A O 1
ATOM 2643 N N . ILE A 1 333 ? 20.795 10.075 10.108 1.00 96.69 333 ILE A N 1
ATOM 2644 C CA . ILE A 1 333 ? 21.969 10.915 10.343 1.00 96.69 333 ILE A CA 1
ATOM 2645 C C . ILE A 1 333 ? 23.225 10.144 9.947 1.00 96.69 333 ILE A C 1
ATOM 2647 O O . ILE A 1 333 ? 23.435 9.013 10.398 1.00 96.69 333 ILE A O 1
ATOM 2651 N N . ARG A 1 334 ? 24.047 10.771 9.097 1.00 94.75 334 ARG A N 1
ATOM 2652 C CA . ARG A 1 334 ? 25.292 10.210 8.561 1.00 94.75 334 ARG A CA 1
ATOM 2653 C C . ARG A 1 334 ? 26.494 11.008 9.031 1.00 94.75 334 ARG A C 1
ATOM 2655 O O . ARG A 1 334 ? 26.524 12.227 8.889 1.00 94.75 334 ARG A O 1
ATOM 2662 N N . GLU A 1 335 ? 27.486 10.299 9.549 1.00 92.31 335 GLU A N 1
ATOM 2663 C CA . GLU A 1 335 ? 28.741 10.855 10.053 1.00 92.31 335 GLU A CA 1
ATOM 2664 C C . GLU A 1 335 ? 29.883 9.960 9.534 1.00 92.31 335 GLU A C 1
ATOM 2666 O O . GLU A 1 335 ? 30.274 8.986 10.179 1.00 92.31 335 GLU A O 1
ATOM 2671 N N . GLY A 1 336 ? 30.358 10.235 8.311 1.00 88.38 336 GLY A N 1
ATOM 2672 C CA . GLY A 1 336 ? 31.283 9.348 7.590 1.00 88.38 336 GLY A CA 1
ATOM 2673 C C . GLY A 1 336 ? 30.668 7.963 7.353 1.00 88.38 336 GLY A C 1
ATOM 2674 O O . GLY A 1 336 ? 29.536 7.856 6.883 1.00 88.38 336 GLY A O 1
ATOM 2675 N N . ASP A 1 337 ? 31.381 6.910 7.754 1.00 88.62 337 ASP A N 1
ATOM 2676 C CA . ASP A 1 337 ? 30.916 5.515 7.665 1.00 88.62 337 ASP A CA 1
ATOM 2677 C C . ASP A 1 337 ? 29.922 5.123 8.778 1.00 88.62 337 ASP A C 1
ATOM 2679 O O . ASP A 1 337 ? 29.451 3.981 8.850 1.00 88.62 337 ASP A O 1
ATOM 2683 N N . SER A 1 338 ? 29.571 6.059 9.666 1.00 92.62 338 SER A N 1
ATOM 2684 C CA . SER A 1 338 ? 28.571 5.848 10.709 1.00 92.62 338 SER A CA 1
ATOM 2685 C C . SER A 1 338 ? 27.179 6.291 10.261 1.00 92.62 338 SER A C 1
ATOM 2687 O O . SER A 1 338 ? 26.997 7.381 9.717 1.00 92.62 338 SER A O 1
ATOM 2689 N N . VAL A 1 339 ? 26.181 5.459 10.566 1.00 96.31 339 VAL A N 1
ATOM 2690 C CA . VAL A 1 339 ? 24.756 5.798 10.477 1.00 96.31 339 VAL A CA 1
ATOM 2691 C C . VAL A 1 339 ? 24.089 5.614 11.830 1.00 96.31 339 VAL A C 1
ATOM 2693 O O . VAL A 1 339 ? 24.339 4.635 12.545 1.00 96.31 339 VAL A O 1
ATOM 2696 N N . ARG A 1 340 ? 23.205 6.553 12.154 1.00 96.31 340 ARG A N 1
ATOM 2697 C CA . ARG A 1 340 ? 22.271 6.474 13.278 1.00 96.31 340 ARG A CA 1
ATOM 2698 C C . ARG A 1 340 ? 20.922 7.046 12.866 1.00 96.31 340 ARG A C 1
ATOM 2700 O O . ARG A 1 340 ? 20.838 7.830 11.924 1.00 96.31 340 ARG A O 1
ATOM 2707 N N . ILE A 1 341 ? 19.881 6.674 13.600 1.00 97.44 341 ILE A N 1
ATOM 2708 C CA . ILE A 1 341 ? 18.530 7.196 13.398 1.00 97.44 341 ILE A CA 1
ATOM 2709 C C . ILE A 1 341 ? 18.036 7.915 14.652 1.00 97.44 341 ILE A C 1
ATOM 2711 O O . ILE A 1 341 ? 18.336 7.501 15.774 1.00 97.44 341 ILE A O 1
ATOM 2715 N N . THR A 1 342 ? 17.250 8.970 14.468 1.00 97.12 342 THR A N 1
ATOM 2716 C CA . THR A 1 342 ? 16.373 9.526 15.509 1.00 97.12 342 THR A CA 1
ATOM 2717 C C . THR A 1 342 ? 14.923 9.322 15.105 1.00 97.12 342 THR A C 1
ATOM 2719 O O . THR A 1 342 ? 14.622 9.112 13.938 1.00 97.12 342 THR A O 1
ATOM 2722 N N . ARG A 1 343 ? 14.006 9.312 16.072 1.00 95.69 343 ARG A N 1
ATOM 2723 C CA . ARG A 1 343 ? 12.570 9.180 15.791 1.00 95.69 343 ARG A CA 1
ATOM 2724 C C . ARG A 1 343 ? 11.985 10.558 15.545 1.00 95.69 343 ARG A C 1
ATOM 2726 O O . ARG A 1 343 ? 12.255 11.468 16.332 1.00 95.69 343 ARG A O 1
ATOM 2733 N N . LYS A 1 344 ? 11.142 10.678 14.525 1.00 95.81 344 LYS A N 1
ATOM 2734 C CA . LYS A 1 344 ? 10.400 11.911 14.286 1.00 95.81 344 LYS A CA 1
ATOM 2735 C C . LYS A 1 344 ? 9.379 12.167 15.389 1.00 95.81 344 LYS A C 1
ATOM 2737 O O . LYS A 1 344 ? 8.897 11.246 16.050 1.00 95.81 344 LYS A O 1
ATOM 2742 N N . LYS A 1 345 ? 9.025 13.442 15.571 1.00 95.25 345 LYS A N 1
ATOM 2743 C CA . LYS A 1 345 ? 8.084 13.894 16.606 1.00 95.25 345 LYS A CA 1
ATOM 2744 C C . LYS A 1 345 ? 6.751 13.137 16.553 1.00 95.25 345 LYS A C 1
ATOM 2746 O O . LYS A 1 345 ? 6.311 12.645 17.588 1.00 95.25 345 LYS A O 1
ATOM 2751 N N . ASN A 1 346 ? 6.126 13.040 15.378 1.00 94.38 346 ASN A N 1
ATOM 2752 C CA . ASN A 1 346 ? 4.820 12.387 15.246 1.00 94.38 346 ASN A CA 1
ATOM 2753 C C . ASN A 1 346 ? 4.913 10.886 15.537 1.00 94.38 346 ASN A C 1
ATOM 2755 O O . ASN A 1 346 ? 4.145 10.416 16.367 1.00 94.38 346 ASN A O 1
ATOM 2759 N N . ALA A 1 347 ? 5.939 10.195 15.033 1.00 94.31 347 ALA A N 1
ATOM 2760 C CA . ALA A 1 347 ? 6.172 8.781 15.335 1.00 94.31 347 ALA A CA 1
ATOM 2761 C C . ALA A 1 347 ? 6.314 8.509 16.843 1.00 94.31 347 ALA A C 1
ATOM 2763 O O . ALA A 1 347 ? 5.853 7.486 17.350 1.00 94.31 347 ALA A O 1
ATOM 2764 N N . VAL A 1 348 ? 6.926 9.433 17.597 1.00 94.88 348 VAL A N 1
ATOM 2765 C CA . VAL A 1 348 ? 6.993 9.339 19.065 1.00 94.88 348 VAL A CA 1
ATOM 2766 C C . VAL A 1 348 ? 5.619 9.540 19.704 1.00 94.88 348 VAL A C 1
ATOM 2768 O O . VAL A 1 348 ? 5.248 8.767 20.587 1.00 94.88 348 VAL A O 1
ATOM 2771 N N . LEU A 1 349 ? 4.879 10.572 19.292 1.00 94.88 349 LEU A N 1
ATOM 2772 C CA . LEU A 1 349 ? 3.595 10.931 19.899 1.00 94.88 349 LEU A CA 1
ATOM 2773 C C . LEU A 1 349 ? 2.495 9.916 19.565 1.00 94.88 349 LEU A C 1
ATOM 2775 O O . LEU A 1 349 ? 1.818 9.439 20.472 1.00 94.88 349 LEU A O 1
ATOM 2779 N N . ASN A 1 350 ? 2.366 9.526 18.299 1.00 95.00 350 ASN A N 1
ATOM 2780 C CA . ASN A 1 350 ? 1.457 8.471 17.856 1.00 95.00 350 ASN A CA 1
ATOM 2781 C C . ASN A 1 350 ? 1.843 7.129 18.490 1.00 95.00 350 ASN A C 1
ATOM 2783 O O . ASN A 1 350 ? 0.976 6.412 18.988 1.00 95.00 350 ASN A O 1
ATOM 2787 N N . GLY A 1 351 ? 3.150 6.850 18.599 1.00 92.31 351 GLY A N 1
ATOM 2788 C CA . GLY A 1 351 ? 3.706 5.678 19.278 1.00 92.31 351 GLY A CA 1
ATOM 2789 C C . GLY A 1 351 ? 3.256 5.505 20.733 1.00 92.31 351 GLY A C 1
ATOM 2790 O O . GLY A 1 351 ? 3.308 4.399 21.273 1.00 92.31 351 GLY A O 1
ATOM 2791 N N . ILE A 1 352 ? 2.796 6.564 21.409 1.00 89.69 352 ILE A N 1
ATOM 2792 C CA . ILE A 1 352 ? 2.184 6.441 22.741 1.00 89.69 352 ILE A CA 1
ATOM 2793 C C . ILE A 1 352 ? 0.903 5.613 22.669 1.00 89.69 352 ILE A C 1
ATOM 2795 O O . ILE A 1 352 ? 0.674 4.820 23.569 1.00 89.69 352 ILE A O 1
ATOM 2799 N N . LEU A 1 353 ? 0.108 5.765 21.614 1.00 89.38 353 LEU A N 1
ATOM 2800 C CA . LEU A 1 353 ? -1.191 5.122 21.454 1.00 89.38 353 LEU A CA 1
ATOM 2801 C C . LEU A 1 353 ? -1.081 3.790 20.700 1.00 89.38 353 LEU A C 1
ATOM 2803 O O . LEU A 1 353 ? -1.604 2.771 21.157 1.00 89.38 353 LEU A O 1
ATOM 2807 N N . THR A 1 354 ? -0.338 3.763 19.593 1.00 91.38 354 THR A N 1
ATOM 2808 C CA . THR A 1 354 ? -0.247 2.584 18.715 1.00 91.38 354 THR A CA 1
ATOM 2809 C C . THR A 1 354 ? 0.392 1.364 19.387 1.00 91.38 354 THR A C 1
ATOM 2811 O O . THR A 1 354 ? 0.096 0.224 19.041 1.00 91.38 354 THR A O 1
ATOM 2814 N N . ARG A 1 355 ? 1.229 1.565 20.413 1.00 88.31 355 ARG A N 1
ATOM 2815 C CA . ARG A 1 355 ? 1.818 0.456 21.182 1.00 88.31 355 ARG A CA 1
ATOM 2816 C C . ARG A 1 355 ? 0.808 -0.323 22.025 1.00 88.31 355 ARG A C 1
ATOM 2818 O O . ARG A 1 355 ? 1.073 -1.489 22.309 1.00 88.31 355 ARG A O 1
ATOM 2825 N N . TYR A 1 356 ? -0.299 0.296 22.433 1.00 88.75 356 TYR A N 1
ATOM 2826 C CA . TYR A 1 356 ? -1.272 -0.322 23.345 1.00 88.75 356 TYR A CA 1
ATOM 2827 C C . TYR A 1 356 ? -2.548 -0.781 22.649 1.00 88.75 356 TYR A C 1
ATOM 2829 O O . TYR A 1 356 ? -3.199 -1.710 23.119 1.00 88.75 356 TYR A O 1
ATOM 2837 N N . ILE A 1 357 ? -2.899 -0.176 21.518 1.00 91.94 357 ILE A N 1
ATOM 2838 C CA . ILE A 1 357 ? -4.017 -0.649 20.705 1.00 91.94 357 ILE A CA 1
ATOM 2839 C C . ILE A 1 357 ? -3.500 -1.760 19.797 1.00 91.94 357 ILE A C 1
ATOM 2841 O O . ILE A 1 357 ? -2.755 -1.520 18.846 1.00 91.94 357 ILE A O 1
ATOM 2845 N N . LYS A 1 358 ? -3.888 -2.988 20.121 1.00 91.62 358 LYS A N 1
ATOM 2846 C CA . LYS A 1 358 ? -3.497 -4.202 19.404 1.00 91.62 358 LYS A CA 1
ATOM 2847 C C . LYS A 1 358 ? -4.628 -4.704 18.496 1.00 91.62 358 LYS A C 1
ATOM 2849 O O . LYS A 1 358 ? -5.779 -4.304 18.693 1.00 91.62 358 LYS A O 1
ATOM 2854 N N . PRO A 1 359 ? -4.322 -5.560 17.502 1.00 93.50 359 PRO A N 1
ATOM 2855 C CA . PRO A 1 359 ? -5.348 -6.220 16.701 1.00 93.50 359 PRO A CA 1
ATOM 2856 C C . PRO A 1 359 ? -6.425 -6.856 17.589 1.00 93.50 359 PRO A C 1
ATOM 2858 O O . PRO A 1 359 ? -6.119 -7.483 18.601 1.00 93.50 359 PRO A O 1
ATOM 2861 N N . GLY A 1 360 ? -7.692 -6.667 17.231 1.00 92.19 360 GLY A N 1
ATOM 2862 C CA . GLY A 1 360 ? -8.848 -7.126 18.000 1.00 92.19 360 GLY A CA 1
ATOM 2863 C C . GLY A 1 360 ? -9.315 -6.182 19.113 1.00 92.19 360 GLY A C 1
ATOM 2864 O O . GLY A 1 360 ? -10.359 -6.456 19.710 1.00 92.19 360 GLY A O 1
ATOM 2865 N N . ALA A 1 361 ? -8.600 -5.083 19.388 1.00 92.31 361 ALA A N 1
ATOM 2866 C CA . ALA A 1 361 ? -9.053 -4.070 20.338 1.00 92.31 361 ALA A CA 1
ATOM 2867 C C . ALA A 1 361 ? -10.368 -3.425 19.878 1.00 92.31 361 ALA A C 1
ATOM 2869 O O . ALA A 1 361 ? -10.561 -3.142 18.693 1.00 92.31 361 ALA A O 1
ATOM 2870 N N . MET A 1 362 ? -11.260 -3.166 20.831 1.00 89.19 362 MET A N 1
ATOM 2871 C CA . MET A 1 362 ? -12.555 -2.532 20.580 1.00 89.19 362 MET A CA 1
ATOM 2872 C C . MET A 1 362 ? -12.549 -1.095 21.082 1.00 89.19 362 MET A C 1
ATOM 2874 O O . MET A 1 362 ? -11.976 -0.802 22.131 1.00 89.19 362 MET A O 1
ATOM 2878 N N . ARG A 1 363 ? -13.222 -0.206 20.352 1.00 87.50 363 ARG A N 1
ATOM 2879 C CA . ARG A 1 363 ? -13.530 1.142 20.837 1.00 87.50 363 ARG A CA 1
ATOM 2880 C C . ARG A 1 363 ? -14.636 1.070 21.875 1.00 87.50 363 ARG A C 1
ATOM 2882 O O . ARG A 1 363 ? -15.610 0.346 21.673 1.00 87.50 363 ARG A O 1
ATOM 2889 N N . ILE A 1 364 ? -14.484 1.847 22.938 1.00 82.38 364 ILE A N 1
ATOM 2890 C CA . ILE A 1 364 ? -15.436 1.961 24.040 1.00 82.38 364 ILE A CA 1
ATOM 2891 C C . ILE A 1 364 ? -15.968 3.394 24.095 1.00 82.38 364 ILE A C 1
ATOM 2893 O O . ILE A 1 364 ? -15.178 4.340 23.972 1.00 82.38 364 ILE A O 1
ATOM 2897 N N . ALA A 1 365 ? -17.276 3.557 24.292 1.00 71.75 365 ALA A N 1
ATOM 2898 C CA . ALA A 1 365 ? -17.867 4.870 24.531 1.00 71.75 365 ALA A CA 1
ATOM 2899 C C . ALA A 1 365 ? -17.449 5.445 25.900 1.00 71.75 365 ALA A C 1
ATOM 2901 O O . ALA A 1 365 ? -17.288 4.728 26.890 1.00 71.75 365 ALA A O 1
ATOM 2902 N N . ASP A 1 366 ? -17.272 6.762 25.958 1.00 65.00 366 ASP A N 1
ATOM 2903 C CA . ASP A 1 366 ? -17.059 7.496 27.204 1.00 65.00 366 ASP A CA 1
ATOM 2904 C C . ASP A 1 366 ? -18.374 8.182 27.602 1.00 65.00 366 ASP A C 1
ATOM 2906 O O . ASP A 1 366 ? -18.852 9.081 26.913 1.00 65.00 366 ASP A O 1
ATOM 2910 N N . SER A 1 367 ? -18.961 7.791 28.735 1.00 53.12 367 SER A N 1
ATOM 2911 C CA . SER A 1 367 ? -20.237 8.363 29.206 1.00 53.12 367 SER A CA 1
ATOM 2912 C C . SER A 1 367 ? -20.147 9.845 29.604 1.00 53.12 367 SER A C 1
ATOM 2914 O O . SER A 1 367 ? -21.169 10.488 29.871 1.00 53.12 367 SER A O 1
ATOM 2916 N N . SER A 1 368 ? -18.941 10.426 29.656 1.00 51.69 368 SER A N 1
ATOM 2917 C CA . SER A 1 368 ? -18.757 11.857 29.924 1.00 51.69 368 SER A CA 1
ATOM 2918 C C . SER A 1 368 ? -19.167 12.769 28.754 1.00 51.69 368 SER A C 1
ATOM 2920 O O . SER A 1 368 ? -19.241 13.991 28.935 1.00 51.69 368 SER A O 1
ATOM 2922 N N . GLU A 1 369 ? -19.528 12.198 27.597 1.00 46.84 369 GLU A N 1
ATOM 2923 C CA . GLU A 1 369 ? -19.988 12.919 26.399 1.00 46.84 369 GLU A CA 1
ATOM 2924 C C . GLU A 1 369 ? -21.236 13.790 26.631 1.00 46.84 369 GLU A C 1
ATOM 2926 O O . GLU A 1 369 ? -21.421 14.798 25.952 1.00 46.84 369 GLU A O 1
ATOM 2931 N N . ASN A 1 370 ? -22.042 13.508 27.660 1.00 37.53 370 ASN A N 1
ATOM 2932 C CA . ASN A 1 370 ? -23.278 14.252 27.922 1.00 37.53 370 ASN A CA 1
ATOM 2933 C C . ASN A 1 370 ? -23.116 15.608 28.639 1.00 37.53 370 ASN A C 1
ATOM 2935 O O . ASN A 1 370 ? -24.128 16.229 28.961 1.00 37.53 370 ASN A O 1
ATOM 2939 N N . ARG A 1 371 ? -21.899 16.089 28.957 1.00 37.22 371 ARG A N 1
ATOM 2940 C CA . ARG A 1 371 ? -21.762 17.324 29.769 1.00 37.22 371 ARG A CA 1
ATOM 2941 C C . ARG A 1 371 ? -20.974 18.490 29.181 1.00 37.22 371 ARG A C 1
ATOM 2943 O O . ARG A 1 371 ? -21.056 19.558 29.779 1.00 37.22 371 ARG A O 1
ATOM 2950 N N . TYR A 1 372 ? -20.248 18.362 28.065 1.00 34.28 372 TYR A N 1
ATOM 2951 C CA . TYR A 1 372 ? -19.351 19.460 27.646 1.00 34.28 372 TYR A CA 1
ATOM 2952 C C . TYR A 1 372 ? -19.139 19.698 26.140 1.00 34.28 372 TYR A C 1
ATOM 2954 O O . TYR A 1 372 ? -18.330 20.560 25.794 1.00 34.28 372 TYR A O 1
ATOM 2962 N N . GLU A 1 373 ? -19.831 19.007 25.227 1.00 41.03 373 GLU A N 1
ATOM 2963 C CA . GLU A 1 373 ? -19.399 18.982 23.816 1.00 41.03 373 GLU A CA 1
ATOM 2964 C C . GLU A 1 373 ? -20.364 19.525 22.752 1.00 41.03 373 GLU A C 1
ATOM 2966 O O . GLU A 1 373 ? -20.094 19.360 21.567 1.00 41.03 373 GLU A O 1
ATOM 2971 N N . GLU A 1 374 ? -21.385 20.312 23.105 1.00 36.97 374 GLU A N 1
ATOM 2972 C CA . GLU A 1 374 ? -22.185 21.016 22.078 1.00 36.97 374 GLU A CA 1
ATOM 2973 C C . GLU A 1 374 ? -21.417 22.135 21.338 1.00 36.97 374 GLU A C 1
ATOM 2975 O O . GLU A 1 374 ? -21.890 22.642 20.322 1.00 36.97 374 GLU A O 1
ATOM 2980 N N . HIS A 1 375 ? -20.204 22.508 21.774 1.00 34.22 375 HIS A N 1
ATOM 2981 C CA . HIS A 1 375 ? -19.452 23.622 21.171 1.00 34.22 375 HIS A CA 1
ATOM 2982 C C . HIS A 1 375 ? -17.983 23.343 20.800 1.00 34.22 375 HIS A C 1
ATOM 2984 O O . HIS A 1 375 ? -17.303 24.270 20.366 1.00 34.22 375 HIS A O 1
ATOM 2990 N N . SER A 1 376 ? -17.462 22.109 20.924 1.00 39.75 376 SER A N 1
ATOM 2991 C CA . SER A 1 376 ? -16.038 21.847 20.600 1.00 39.75 376 SER A CA 1
ATOM 2992 C C . SER A 1 376 ? -15.709 20.629 19.727 1.00 39.75 376 SER A C 1
ATOM 2994 O O . SER A 1 376 ? -14.559 20.520 19.304 1.00 39.75 376 SER A O 1
ATOM 2996 N N . GLY A 1 377 ? -16.669 19.752 19.399 1.00 38.56 377 GLY A N 1
ATOM 2997 C CA . GLY A 1 377 ? -16.467 18.656 18.435 1.00 38.56 377 GLY A CA 1
ATOM 2998 C C . GLY A 1 377 ? -15.348 17.664 18.796 1.00 38.56 377 GLY A C 1
ATOM 2999 O O . GLY A 1 377 ? -14.606 17.229 17.917 1.00 38.56 377 GLY A O 1
ATOM 3000 N N . ARG A 1 378 ? -15.166 17.325 20.080 1.00 40.19 378 ARG A N 1
ATOM 3001 C CA . ARG A 1 378 ? -14.007 16.584 20.605 1.00 40.19 378 ARG A CA 1
ATOM 3002 C C . ARG A 1 378 ? -14.381 15.199 21.161 1.00 40.19 378 ARG A C 1
ATOM 3004 O O . ARG A 1 378 ? -13.940 14.877 22.254 1.00 40.19 378 ARG A O 1
ATOM 3011 N N . ILE A 1 379 ? -15.024 14.331 20.376 1.00 44.59 379 ILE A N 1
ATOM 3012 C CA . ILE A 1 379 ? -15.354 12.930 20.743 1.00 44.59 379 ILE A CA 1
ATOM 3013 C C . ILE A 1 379 ? -14.249 12.274 21.598 1.00 44.59 379 ILE A C 1
ATOM 3015 O O . ILE A 1 379 ? -13.089 12.182 21.169 1.00 44.59 379 ILE A O 1
ATOM 3019 N N . ARG A 1 380 ? -14.570 11.846 22.823 1.00 51.19 380 ARG A N 1
ATOM 3020 C CA . ARG A 1 380 ? -13.630 11.178 23.740 1.00 51.19 380 ARG A CA 1
ATOM 3021 C C . ARG A 1 380 ? -13.976 9.692 23.753 1.00 51.19 380 ARG A C 1
ATOM 3023 O O . ARG A 1 380 ? -15.087 9.329 24.092 1.00 51.19 380 ARG A O 1
ATOM 3030 N N . CYS A 1 381 ? -13.045 8.822 23.363 1.00 50.25 381 CYS A N 1
ATOM 3031 C CA . CYS A 1 381 ? -13.240 7.372 23.464 1.00 50.25 381 CYS A CA 1
ATOM 3032 C C . CYS A 1 381 ? -11.971 6.693 23.977 1.00 50.25 381 CYS A C 1
ATOM 3034 O O . CYS A 1 381 ? -10.858 7.178 23.747 1.00 50.25 381 CYS A O 1
ATOM 3036 N N . GLY A 1 382 ? -12.154 5.544 24.626 1.00 55.62 382 GLY A N 1
ATOM 3037 C CA . GLY A 1 382 ? -11.085 4.621 25.002 1.00 55.62 382 GLY A CA 1
ATOM 3038 C C . GLY A 1 382 ? -11.024 3.401 24.077 1.00 55.62 382 GLY A C 1
ATOM 3039 O O . GLY A 1 382 ? -11.927 3.164 23.275 1.00 55.62 382 GLY A O 1
ATOM 3040 N N . TYR A 1 383 ? -9.962 2.606 24.209 1.00 56.97 383 TYR A N 1
ATOM 3041 C CA . TYR A 1 383 ? -9.851 1.277 23.599 1.00 56.97 383 TYR A CA 1
ATOM 3042 C C . TYR A 1 383 ? -9.746 0.216 24.699 1.00 56.97 383 TYR A C 1
ATOM 3044 O O . TYR A 1 383 ? -8.954 0.383 25.626 1.00 56.97 383 TYR A O 1
ATOM 3052 N N . GLN A 1 384 ? -10.500 -0.879 24.577 1.00 51.44 384 GLN A N 1
ATOM 3053 C CA . GLN A 1 384 ? -10.330 -2.082 25.399 1.00 51.44 384 GLN A CA 1
ATOM 3054 C C . GLN A 1 384 ? -9.496 -3.103 24.637 1.00 51.44 384 GLN A C 1
ATOM 3056 O O . GLN A 1 384 ? -9.843 -3.477 23.512 1.00 51.44 384 GLN A O 1
ATOM 3061 N N . SER A 1 385 ? -8.434 -3.612 25.260 1.00 47.81 385 SER A N 1
ATOM 3062 C CA . SER A 1 385 ? -7.814 -4.858 24.815 1.00 47.81 385 SER A CA 1
ATOM 3063 C C . SER A 1 385 ? -8.764 -6.022 25.094 1.00 47.81 385 SER A C 1
ATOM 3065 O O . SER A 1 385 ? -9.313 -6.117 26.193 1.00 47.81 385 SER A O 1
ATOM 3067 N N . LYS A 1 386 ? -8.926 -6.944 24.140 1.00 45.97 386 LYS A N 1
ATOM 3068 C CA . LYS A 1 386 ? -9.361 -8.300 24.493 1.00 45.97 386 LYS A CA 1
ATOM 3069 C C . LYS A 1 386 ? -8.191 -8.955 25.228 1.00 45.97 386 LYS A C 1
ATOM 3071 O O . LYS A 1 386 ? -7.089 -8.941 24.690 1.00 45.97 386 LYS A O 1
ATOM 3076 N N . ASN A 1 387 ? -8.447 -9.389 26.463 1.00 39.41 387 ASN A N 1
ATOM 3077 C CA . ASN A 1 387 ? -7.476 -9.995 27.382 1.00 39.41 387 ASN A CA 1
ATOM 3078 C C . ASN A 1 387 ? -6.544 -11.000 26.709 1.00 39.41 387 ASN A C 1
ATOM 3080 O O . ASN A 1 387 ? -7.078 -11.872 25.982 1.00 39.41 387 ASN A O 1
#